Protein AF-A0A3C1T6U2-F1 (afdb_monomer_lite)

Foldseek 3Di:
DDPPPPDPVCVVLVQDPDPDPLSVQLSVLSVVVVVVLVVLQVQLVLWDPVCSCVSSVVLVVLLVVLLVLLQVLLQLLQADDDPPPPDPVDDDPPPPPDDPCVSVVCSVVVNVVVVVCCVVCVVVVVVVLQVVLQVQLVVCPCRVHPPCSVVSSVSSSCSNVSSSNSSNSNNSSCSNPVVVVVVVVVVVVVVVVVVVVVVVVVLVVLLVVLLVVVVVVDPDPLVNVQVVVVPFDQDDDDPQRAPCRFPAAQDDPFWGKDKDWACDDPPDLKIKIKIAIDTPDPPVLVFWQKKWKQADPVPPPPRIDIFGDSVRRSMDIDIDNAWGKIKMWTHGPDSPDHIHIHIDGRLPDPPHDPNRHDDDPPQDPVNVVVVVVVVVD

Secondary structure (DSSP, 8-state):
-------HHHHHHT--SS--TTHHHHHHHHHHHHHHHHHHHHHHHTS-TTTHHHHHHHHHHHHHHHHHHHHHHHHHHHSPPP------S---TT-------HHHHHHHHHHHHHHHHHHHHHHHHHHHHHHHHHHHHHHHGGGG-SS-HHHHHHHHHHHHHHHHHHHHHHHHHHIIIIIHHHHHHHHHHHHHHHHHHHHHHHHHHHHHHHHHHHHHH---HHHHHHHHHTPPP--SS-SSTTTTSS-S-SB-SSEEEEEEEEE-TTT-S-EEEEEEEEESSTT-GGGEEEEEEE--GGGTTTTEEEE--GGGTT-EEEEESS--EEEEEEEESSTTSPPEEEEEEGGG-SSPPTTTS-------HHHHHHHHHHH--

Radius of gyration: 36.11 Å; chains: 1; bounding box: 76×55×99 Å

Sequence (377 aa):
MAAQKKSWWGHIFGLPTERGSDAWGLSLIKIFLVLSFFVLLIIGLSVKWGNILVVLGLSLSIAFAALFTGGIIGFLFGIPRRLQAANSTTASPNDKYTDNTNLEEISDWLTKIIVGVTLVQLPAIEAKLNTLCLNLEKSFGSSFGKDSGGFAYTYSGAIIIFYFLCGFLAVYLWARTYLTETLSDKYKTVLKQALRKQELQNILKDFQKTIQRISSQENNDSFKTEIDKAKPEIATVCEDCQKNRWGGKTEDDLFSINASVTKANALNMKADVVLTLVEKQAGQLATVAKVMYLLHDSYLPEMIRVASDANNGFECKFSAYEAFTLGVIVVFTDVNTPVRKYEVDLNTLANLPEGFNYTRELMTIGEVEKELATLEG

pLDDT: mean 72.5, std 18.74, range [30.92, 97.62]

Structure (mmCIF, N/CA/C/O backbone):
data_AF-A0A3C1T6U2-F1
#
_entry.id   AF-A0A3C1T6U2-F1
#
loop_
_atom_site.group_PDB
_atom_site.id
_atom_site.type_symbol
_atom_site.label_atom_id
_atom_site.label_alt_id
_atom_site.label_comp_id
_atom_site.label_asym_id
_atom_site.label_entity_id
_atom_site.label_seq_id
_atom_site.pdbx_PDB_ins_code
_atom_site.Cartn_x
_atom_site.Cartn_y
_atom_site.Cartn_z
_atom_site.occupancy
_atom_site.B_iso_or_equiv
_atom_site.auth_seq_id
_atom_site.auth_comp_id
_atom_site.auth_asym_id
_atom_site.auth_atom_id
_atom_site.pdbx_PDB_model_num
ATOM 1 N N . MET A 1 1 ? -21.420 -29.579 -9.017 1.00 35.88 1 MET A N 1
ATOM 2 C CA . MET A 1 1 ? -20.087 -29.824 -9.611 1.00 35.88 1 MET A CA 1
ATOM 3 C C . MET A 1 1 ? -19.951 -29.012 -10.890 1.00 35.88 1 MET A C 1
ATOM 5 O O . MET A 1 1 ? -20.346 -29.469 -11.950 1.00 35.88 1 MET A O 1
ATOM 9 N N . ALA A 1 2 ? -19.422 -27.797 -10.787 1.00 30.92 2 ALA A N 1
ATOM 10 C CA . ALA A 1 2 ? -18.895 -27.057 -11.926 1.00 30.92 2 ALA A CA 1
ATOM 11 C C . ALA A 1 2 ? -17.509 -26.583 -11.491 1.00 30.92 2 ALA A C 1
ATOM 13 O O . ALA A 1 2 ? -17.384 -25.645 -10.711 1.00 30.92 2 ALA A O 1
ATOM 14 N N . ALA A 1 3 ? -16.479 -27.332 -11.885 1.00 35.66 3 ALA A N 1
ATOM 15 C CA . ALA A 1 3 ? -15.099 -26.988 -11.592 1.00 35.66 3 ALA A CA 1
ATOM 16 C C . ALA A 1 3 ? -14.773 -25.670 -12.302 1.00 35.66 3 ALA A C 1
ATOM 18 O O . ALA A 1 3 ? -14.738 -25.605 -13.534 1.00 35.66 3 ALA A O 1
ATOM 19 N N . GLN A 1 4 ? -14.573 -24.615 -11.516 1.00 41.41 4 GLN A N 1
ATOM 20 C CA . GLN A 1 4 ? -14.095 -23.330 -11.995 1.00 41.41 4 GLN A CA 1
ATOM 21 C C . GLN A 1 4 ? -12.692 -23.562 -12.568 1.00 41.41 4 GLN A C 1
ATOM 23 O O . GLN A 1 4 ? -11.724 -23.793 -11.845 1.00 41.41 4 GLN A O 1
ATOM 28 N N . LYS A 1 5 ? -12.593 -23.600 -13.896 1.00 43.62 5 LYS A N 1
ATOM 29 C CA . LYS A 1 5 ? -11.342 -23.820 -14.620 1.00 43.62 5 LYS A CA 1
ATOM 30 C C . LYS A 1 5 ? -10.450 -22.591 -14.387 1.00 43.62 5 LYS A C 1
ATOM 32 O O . LYS A 1 5 ? -10.542 -21.625 -15.141 1.00 43.62 5 LYS A O 1
ATOM 37 N N . LYS A 1 6 ? -9.644 -22.599 -13.311 1.00 47.03 6 LYS A N 1
ATOM 38 C CA . LYS A 1 6 ? -8.618 -21.580 -13.005 1.00 47.03 6 LYS A CA 1
ATOM 39 C C . LYS A 1 6 ? -7.737 -21.446 -14.255 1.00 47.03 6 LYS A C 1
ATOM 41 O O . LYS A 1 6 ? -6.997 -22.359 -14.617 1.00 47.03 6 LYS A O 1
ATOM 46 N N . SER A 1 7 ? -7.920 -20.347 -14.987 1.00 45.84 7 SER A N 1
ATOM 47 C CA . SER A 1 7 ? -7.246 -20.085 -16.258 1.00 45.84 7 SER A CA 1
ATOM 48 C C . SER A 1 7 ? -5.750 -19.917 -16.006 1.00 45.84 7 SER A C 1
ATOM 50 O O . SER A 1 7 ? -5.340 -19.002 -15.298 1.00 45.84 7 SER A O 1
ATOM 52 N N . TRP A 1 8 ? -4.935 -20.790 -16.599 1.00 42.38 8 TRP A N 1
ATOM 53 C CA . TRP A 1 8 ? -3.466 -20.778 -16.528 1.00 42.38 8 TRP A CA 1
ATOM 54 C C . TRP A 1 8 ? -2.849 -19.413 -16.898 1.00 42.38 8 TRP A C 1
ATOM 56 O O . TRP A 1 8 ? -1.827 -19.011 -16.347 1.00 42.38 8 TRP A O 1
ATOM 66 N N . TRP A 1 9 ? -3.539 -18.638 -17.742 1.00 43.09 9 TRP A N 1
ATOM 67 C CA . TRP A 1 9 ? -3.171 -17.267 -18.103 1.00 43.09 9 TRP A CA 1
ATOM 68 C C . TRP A 1 9 ? -3.214 -16.283 -16.920 1.00 43.09 9 TRP A C 1
ATOM 70 O O . TRP A 1 9 ? -2.437 -15.331 -16.890 1.00 43.09 9 TRP A O 1
ATOM 80 N N . GLY A 1 10 ? -4.068 -16.522 -15.919 1.00 50.25 10 GLY A N 1
ATOM 81 C CA . GLY A 1 10 ? -4.215 -15.656 -14.744 1.00 50.25 10 GLY A CA 1
ATOM 82 C C . GLY A 1 10 ? -2.984 -15.642 -13.835 1.00 50.25 10 GLY A C 1
ATOM 83 O O . GLY A 1 10 ? -2.621 -14.587 -13.324 1.00 50.25 10 GLY A O 1
ATOM 84 N N . HIS A 1 11 ? -2.286 -16.775 -13.697 1.00 53.44 11 HIS A N 1
ATOM 85 C CA . HIS A 1 11 ? -1.058 -16.864 -12.897 1.00 53.44 11 HIS A CA 1
ATOM 86 C C . HIS A 1 11 ? 0.164 -16.264 -13.604 1.00 53.44 11 HIS A C 1
ATOM 88 O O . HIS A 1 11 ? 1.017 -15.679 -12.944 1.00 53.44 11 HIS A O 1
ATOM 94 N N . ILE A 1 12 ? 0.240 -16.367 -14.935 1.00 47.78 12 ILE A N 1
ATOM 95 C CA . ILE A 1 12 ? 1.370 -15.835 -15.717 1.00 47.78 12 ILE A CA 1
ATOM 96 C C . ILE A 1 12 ? 1.305 -14.306 -15.816 1.00 47.78 12 ILE A C 1
ATOM 98 O O . ILE A 1 12 ? 2.331 -13.638 -15.721 1.00 47.78 12 ILE A O 1
ATOM 102 N N . PHE A 1 13 ? 0.104 -13.740 -15.967 1.00 53.16 13 PHE A N 1
ATOM 103 C CA . PHE A 1 13 ? -0.084 -12.290 -16.093 1.00 53.16 13 PHE A CA 1
ATOM 104 C C . PHE A 1 13 ? -0.481 -11.599 -14.783 1.00 53.16 13 PHE A C 1
ATOM 106 O O . PHE A 1 13 ? -0.545 -10.371 -14.743 1.00 53.16 13 PHE A O 1
ATOM 113 N N . GLY A 1 14 ? -0.708 -12.361 -13.705 1.00 51.50 14 GLY A N 1
ATOM 114 C CA . GLY A 1 14 ? -1.079 -11.832 -12.392 1.00 51.50 14 GLY A CA 1
ATOM 115 C C . GLY A 1 14 ? -2.255 -10.861 -12.473 1.00 51.50 14 GLY A C 1
ATOM 116 O O . GLY A 1 14 ? -2.196 -9.798 -11.852 1.00 51.50 14 GLY A O 1
ATOM 117 N N . LEU A 1 15 ? -3.252 -11.192 -13.305 1.00 48.34 15 LEU A N 1
ATOM 118 C CA . LEU A 1 15 ? -4.459 -10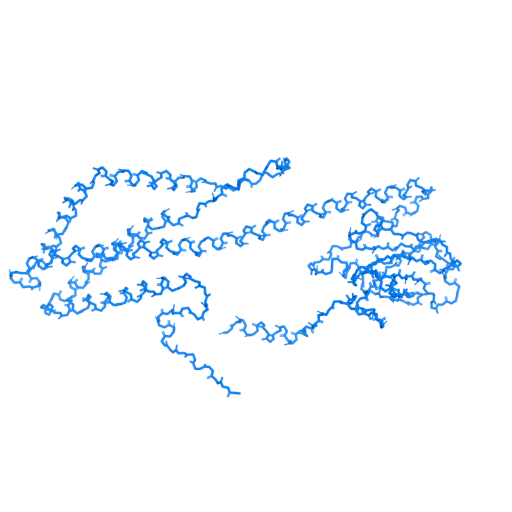.390 -13.457 1.00 48.34 15 LEU A CA 1
ATOM 119 C C . LEU A 1 15 ? -5.330 -10.606 -12.207 1.00 48.34 15 LEU A C 1
ATOM 121 O O . LEU A 1 15 ? -5.694 -11.748 -11.922 1.00 48.34 15 LEU A O 1
ATOM 125 N N . PRO A 1 16 ? -5.641 -9.546 -11.450 1.00 49.00 16 PRO A N 1
ATOM 126 C CA . PRO A 1 16 ? -6.377 -9.630 -10.199 1.00 49.00 16 PRO A CA 1
ATOM 127 C C . PRO A 1 16 ? -7.789 -10.150 -10.464 1.00 49.00 16 PRO A C 1
ATOM 129 O O . PRO A 1 16 ? -8.517 -9.623 -11.306 1.00 49.00 16 PRO A O 1
ATOM 132 N N . THR A 1 17 ? -8.161 -11.215 -9.758 1.00 50.72 17 THR A N 1
ATOM 133 C CA . THR A 1 17 ? -9.481 -11.855 -9.854 1.00 50.72 17 THR A CA 1
ATOM 134 C C . THR A 1 17 ? -10.546 -11.142 -9.026 1.00 50.72 17 THR A C 1
ATOM 136 O O . THR A 1 17 ? -11.733 -11.347 -9.269 1.00 50.72 17 THR A O 1
ATOM 139 N N . GLU A 1 18 ? -10.145 -10.268 -8.100 1.00 51.12 18 GLU A N 1
ATOM 140 C CA . GLU A 1 18 ? -11.055 -9.457 -7.292 1.00 51.12 18 GLU A CA 1
ATOM 141 C C . GLU A 1 18 ? -11.064 -7.994 -7.745 1.00 51.12 18 GLU A C 1
ATOM 143 O O . GLU A 1 18 ? -10.030 -7.400 -8.057 1.00 51.12 18 GLU A O 1
ATOM 148 N N . ARG A 1 19 ? -12.268 -7.412 -7.804 1.00 43.66 19 ARG A N 1
ATOM 149 C CA . ARG A 1 19 ? -12.525 -6.019 -8.200 1.00 43.66 19 ARG A CA 1
ATOM 150 C C . ARG A 1 19 ? -12.093 -5.036 -7.095 1.00 43.66 19 ARG A C 1
ATOM 152 O O . ARG A 1 19 ? -12.931 -4.351 -6.521 1.00 43.66 19 ARG A O 1
ATOM 159 N N . GLY A 1 20 ? -10.792 -4.930 -6.840 1.00 52.16 20 GLY A N 1
ATOM 160 C CA . GLY A 1 20 ? -10.175 -3.726 -6.272 1.00 52.16 20 GLY A CA 1
ATOM 161 C C . GLY A 1 20 ? -9.832 -2.762 -7.412 1.00 52.16 20 GLY A C 1
ATOM 162 O O . GLY A 1 20 ? -9.218 -3.164 -8.402 1.00 52.16 20 GLY A O 1
ATOM 163 N N . SER A 1 21 ? -10.295 -1.513 -7.353 1.00 57.12 21 SER A N 1
ATOM 164 C CA . SER A 1 21 ? -10.269 -0.556 -8.478 1.00 57.12 21 SER A CA 1
ATOM 165 C C . SER A 1 21 ? -8.873 -0.149 -8.981 1.00 57.12 21 SER A C 1
ATOM 167 O O . SER A 1 21 ? -8.754 0.459 -10.040 1.00 57.12 21 SER A O 1
ATOM 169 N N . ASP A 1 22 ? -7.814 -0.481 -8.256 1.00 59.50 22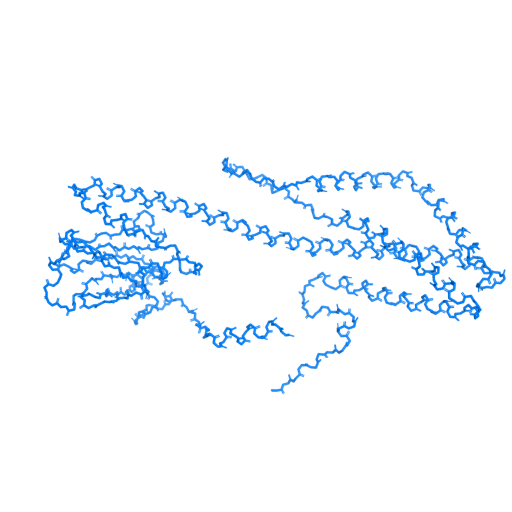 ASP A N 1
ATOM 170 C CA . ASP A 1 22 ? -6.420 -0.106 -8.507 1.00 59.50 22 ASP A CA 1
ATOM 171 C C . ASP A 1 22 ? -5.569 -1.236 -9.118 1.00 59.50 22 ASP A C 1
ATOM 173 O O . ASP A 1 22 ? -4.565 -0.994 -9.799 1.00 59.50 22 ASP A O 1
ATOM 177 N N . ALA A 1 23 ? -6.021 -2.478 -8.966 1.00 64.06 23 ALA A N 1
ATOM 178 C CA . ALA A 1 23 ? -5.310 -3.670 -9.404 1.00 64.06 23 ALA A CA 1
ATOM 179 C C . ALA A 1 23 ? -5.190 -3.760 -10.951 1.00 64.06 23 ALA A C 1
ATOM 181 O O . ALA A 1 23 ? -4.259 -4.360 -11.505 1.00 64.06 23 ALA A O 1
ATOM 182 N N . TRP A 1 24 ? -6.080 -3.070 -11.672 1.00 70.12 24 TRP A N 1
ATOM 183 C CA . TRP A 1 24 ? -6.043 -2.925 -13.131 1.00 70.12 24 TRP A CA 1
ATOM 184 C C . TRP A 1 24 ? -4.873 -2.063 -13.618 1.00 70.12 24 TRP A C 1
ATOM 186 O O . TRP A 1 24 ? -4.272 -2.378 -14.645 1.00 70.12 24 TRP A O 1
ATOM 196 N N . GLY A 1 25 ? -4.499 -1.015 -12.874 1.00 76.12 25 GLY A N 1
ATOM 197 C CA . GLY A 1 25 ? -3.417 -0.104 -13.263 1.00 76.12 25 GLY A CA 1
ATOM 198 C C . GLY A 1 25 ? -2.057 -0.803 -13.297 1.00 76.12 25 GLY A C 1
ATOM 199 O O . GLY A 1 25 ? -1.343 -0.747 -14.297 1.00 76.12 25 GLY A O 1
ATOM 200 N N . LEU A 1 26 ? -1.732 -1.553 -12.242 1.00 80.25 26 LEU A N 1
ATOM 201 C CA . LEU A 1 26 ? -0.500 -2.348 -12.182 1.00 80.25 26 LEU A CA 1
ATOM 202 C C . LEU A 1 26 ? -0.493 -3.489 -13.204 1.00 80.25 26 LEU A C 1
ATOM 204 O O . LEU A 1 26 ? 0.550 -3.799 -13.778 1.00 80.25 26 LEU A O 1
ATOM 208 N N . SER A 1 27 ? -1.654 -4.088 -13.466 1.00 82.25 27 SER A N 1
ATOM 209 C CA . SER A 1 27 ? -1.802 -5.141 -14.476 1.00 82.25 27 SER A CA 1
ATOM 210 C C . SER A 1 27 ? -1.512 -4.641 -15.889 1.00 82.25 27 SER A C 1
ATOM 212 O O . SER A 1 27 ? -0.790 -5.296 -16.638 1.00 82.25 27 SER A O 1
ATOM 214 N N . LEU A 1 28 ? -2.001 -3.449 -16.240 1.00 85.75 28 LEU A N 1
ATOM 215 C CA . LEU A 1 28 ? -1.703 -2.816 -17.525 1.00 85.75 28 LEU A CA 1
ATOM 216 C C . LEU A 1 28 ? -0.203 -2.546 -17.691 1.00 85.75 28 LEU A C 1
ATOM 218 O O . LEU A 1 28 ? 0.358 -2.839 -18.744 1.00 85.75 28 LEU A O 1
ATOM 222 N N . ILE A 1 29 ? 0.474 -2.061 -16.645 1.00 88.38 29 ILE A N 1
ATOM 223 C CA . ILE A 1 29 ? 1.922 -1.805 -16.696 1.00 88.38 29 ILE A CA 1
ATOM 224 C C . ILE A 1 29 ? 2.705 -3.103 -16.911 1.00 88.38 29 ILE A C 1
ATOM 226 O O . ILE A 1 29 ? 3.621 -3.132 -17.732 1.00 88.38 29 ILE A O 1
ATOM 230 N N . LYS A 1 30 ? 2.325 -4.201 -16.243 1.00 89.25 30 LYS A N 1
ATOM 231 C CA . LYS A 1 30 ? 2.936 -5.521 -16.476 1.00 89.25 30 LYS A CA 1
ATOM 232 C C . LYS A 1 30 ? 2.790 -5.956 -17.934 1.00 89.25 30 LYS A C 1
ATOM 234 O O . LYS A 1 30 ? 3.766 -6.403 -18.527 1.00 89.25 30 LYS A O 1
ATOM 239 N N . ILE A 1 31 ? 1.605 -5.783 -18.525 1.00 90.06 31 ILE A N 1
ATOM 240 C CA . ILE A 1 31 ? 1.361 -6.106 -19.939 1.00 90.06 31 ILE A CA 1
ATOM 241 C C . ILE A 1 31 ? 2.285 -5.283 -20.846 1.00 90.06 31 ILE A C 1
ATOM 243 O O . ILE A 1 31 ? 2.928 -5.849 -21.730 1.00 90.06 31 ILE A O 1
ATOM 247 N N . PHE A 1 32 ? 2.413 -3.974 -20.605 1.00 91.38 32 PHE A N 1
ATOM 248 C CA . PHE A 1 32 ? 3.322 -3.118 -21.374 1.00 91.38 32 PHE A CA 1
ATOM 249 C C . PHE A 1 32 ? 4.796 -3.509 -21.211 1.00 91.38 32 PHE A C 1
ATOM 251 O O . PHE A 1 32 ? 5.533 -3.496 -22.196 1.00 91.38 32 PHE A O 1
ATOM 258 N N . LEU A 1 33 ? 5.233 -3.898 -20.009 1.00 92.81 33 LEU A N 1
ATOM 259 C CA . LEU A 1 33 ? 6.598 -4.378 -19.767 1.00 92.81 33 LEU A CA 1
ATOM 260 C C . LEU A 1 33 ? 6.877 -5.696 -20.497 1.00 92.81 33 LEU A C 1
ATOM 262 O O . LEU A 1 33 ? 7.925 -5.833 -21.124 1.00 92.81 33 LEU A O 1
ATOM 266 N N . VAL A 1 34 ? 5.929 -6.638 -20.473 1.00 93.19 34 VAL A N 1
ATOM 267 C CA . VAL A 1 34 ? 6.041 -7.905 -21.211 1.00 93.19 34 VAL A CA 1
ATOM 268 C C . VAL A 1 34 ? 6.106 -7.642 -22.715 1.00 93.19 34 VAL A C 1
ATOM 270 O O . VAL A 1 34 ? 6.998 -8.155 -23.387 1.00 93.19 34 VAL A O 1
ATOM 273 N N . LEU A 1 35 ? 5.215 -6.801 -23.248 1.00 93.38 35 LEU A N 1
ATOM 274 C CA . LEU A 1 35 ? 5.226 -6.427 -24.663 1.00 93.38 35 LEU A CA 1
ATOM 275 C C . LEU A 1 35 ? 6.549 -5.754 -25.057 1.00 93.38 35 LEU A C 1
ATOM 277 O O . LEU A 1 35 ? 7.139 -6.102 -26.077 1.00 93.38 35 LEU A O 1
ATOM 281 N N . SER A 1 36 ? 7.046 -4.833 -24.229 1.00 93.31 36 SER A N 1
ATOM 282 C CA . SER A 1 36 ? 8.328 -4.157 -24.447 1.00 93.31 36 SER A CA 1
ATOM 283 C C . SER A 1 36 ? 9.502 -5.137 -24.439 1.00 93.31 36 SER A C 1
ATOM 285 O O . SER A 1 36 ? 10.378 -5.048 -25.296 1.00 93.31 36 SER A O 1
ATOM 287 N N . PHE A 1 37 ? 9.497 -6.136 -23.553 1.00 93.81 37 PHE A N 1
ATOM 288 C CA . PHE A 1 37 ? 10.505 -7.197 -23.555 1.00 93.81 37 PHE A CA 1
ATOM 289 C C . PHE A 1 37 ? 10.522 -7.980 -24.879 1.00 93.81 37 PHE A C 1
ATOM 291 O O . PHE A 1 37 ? 11.596 -8.227 -25.430 1.00 93.81 37 PHE A O 1
ATOM 298 N N . PHE A 1 38 ? 9.355 -8.302 -25.449 1.00 94.12 38 PHE A N 1
ATOM 299 C CA . PHE A 1 38 ? 9.284 -8.918 -26.780 1.00 94.12 38 PHE A CA 1
ATOM 300 C C . PHE A 1 38 ? 9.816 -7.995 -27.883 1.00 94.12 38 PHE A C 1
ATOM 302 O O . PHE A 1 38 ? 10.522 -8.466 -28.773 1.00 94.12 38 PHE A O 1
ATOM 309 N N . VAL A 1 39 ? 9.546 -6.688 -27.816 1.00 93.06 39 VAL A N 1
ATOM 310 C CA . VAL A 1 39 ? 10.116 -5.709 -28.760 1.00 93.06 39 VAL A CA 1
ATOM 311 C C . VAL A 1 39 ? 11.646 -5.682 -28.669 1.00 93.06 39 VAL A C 1
ATOM 313 O O . VAL A 1 39 ? 12.313 -5.716 -29.703 1.00 93.06 39 VAL A O 1
ATOM 316 N N . LEU A 1 40 ? 12.216 -5.697 -27.458 1.00 93.50 40 LEU A N 1
ATOM 317 C CA . LEU A 1 40 ? 13.668 -5.781 -27.261 1.00 93.50 40 LEU A CA 1
ATOM 318 C C . LEU A 1 40 ? 14.250 -7.072 -27.849 1.00 93.50 40 LEU A C 1
ATOM 320 O O . LEU A 1 40 ? 15.287 -7.021 -28.509 1.00 93.50 40 LEU A O 1
ATOM 324 N N . LEU A 1 41 ? 13.575 -8.213 -27.662 1.00 93.12 41 LEU A N 1
ATOM 325 C CA . LEU A 1 41 ? 13.984 -9.484 -28.267 1.00 93.12 41 LEU A CA 1
ATOM 326 C C . LEU A 1 41 ? 13.971 -9.423 -29.795 1.00 93.12 41 LEU A C 1
ATOM 328 O O . LEU A 1 41 ? 14.941 -9.843 -30.421 1.00 93.12 41 LEU A O 1
ATOM 332 N N . ILE A 1 42 ? 12.919 -8.867 -30.400 1.00 92.56 42 ILE A N 1
ATOM 333 C CA . ILE A 1 42 ? 12.821 -8.719 -31.860 1.00 92.56 42 ILE A CA 1
ATOM 334 C C . ILE A 1 42 ? 13.964 -7.843 -32.386 1.00 92.56 42 ILE A C 1
ATOM 336 O O . ILE A 1 42 ? 14.636 -8.221 -33.346 1.00 92.56 42 ILE A O 1
ATOM 340 N N . ILE A 1 43 ? 14.230 -6.704 -31.741 1.00 89.69 43 ILE A N 1
ATOM 341 C CA . ILE A 1 43 ? 15.313 -5.792 -32.138 1.00 89.69 43 ILE A CA 1
ATOM 342 C C . ILE A 1 43 ? 16.680 -6.465 -31.971 1.00 89.69 43 ILE A C 1
ATOM 344 O O . ILE A 1 43 ? 17.508 -6.398 -32.877 1.00 89.69 43 ILE A O 1
ATOM 348 N N . GLY A 1 44 ? 16.909 -7.163 -30.858 1.00 88.69 44 GLY A N 1
ATOM 349 C CA . GLY A 1 44 ? 18.157 -7.881 -30.614 1.00 88.69 44 GLY A CA 1
ATOM 350 C C . GLY A 1 44 ? 18.405 -9.025 -31.597 1.00 88.69 44 GLY A C 1
ATOM 351 O O . GLY A 1 44 ? 19.528 -9.186 -32.059 1.00 88.69 44 GLY A O 1
ATOM 352 N N . LEU A 1 45 ? 17.369 -9.784 -31.969 1.00 89.81 45 LEU A N 1
ATOM 353 C CA . LEU A 1 45 ? 17.461 -10.866 -32.960 1.00 89.81 45 LEU A CA 1
ATOM 354 C C . LEU A 1 45 ? 17.603 -10.356 -34.403 1.00 89.81 45 LEU A C 1
ATOM 356 O O . LEU A 1 45 ? 18.062 -11.098 -35.267 1.00 89.81 45 LEU A O 1
ATOM 360 N N . SER A 1 46 ? 17.239 -9.098 -34.667 1.00 87.25 46 SER A N 1
ATOM 361 C CA . SER A 1 46 ? 17.383 -8.460 -35.986 1.00 87.25 46 SER A CA 1
ATOM 362 C C . SER A 1 46 ? 18.820 -8.002 -36.284 1.00 87.25 46 SER A C 1
ATOM 364 O O . SER A 1 46 ? 19.131 -7.595 -37.403 1.00 87.25 46 SER A O 1
ATOM 366 N N . VAL A 1 47 ? 19.704 -8.049 -35.284 1.00 88.06 47 VAL A N 1
ATOM 367 C CA . VAL A 1 47 ? 21.115 -7.652 -35.371 1.00 88.06 47 VAL A CA 1
ATOM 368 C C . VAL A 1 47 ? 21.981 -8.814 -35.877 1.00 88.06 47 VAL A C 1
ATOM 370 O O . VAL A 1 47 ? 21.612 -9.983 -35.785 1.00 88.06 47 VAL A O 1
ATOM 373 N N . LYS A 1 48 ? 23.172 -8.513 -36.416 1.00 85.56 48 LYS A N 1
ATOM 374 C CA . LYS A 1 48 ? 24.152 -9.532 -36.840 1.00 85.56 48 LYS A CA 1
ATOM 375 C C . LYS A 1 48 ? 24.394 -10.563 -35.731 1.00 85.56 48 LYS A C 1
ATOM 377 O O . LYS A 1 48 ? 24.639 -10.183 -34.590 1.00 85.56 48 LYS A O 1
ATOM 382 N N . TRP A 1 49 ? 24.448 -11.845 -36.102 1.00 81.19 49 TRP A N 1
ATOM 383 C CA . TRP A 1 49 ? 24.566 -12.992 -35.188 1.00 81.19 49 TRP A CA 1
ATOM 384 C C . TRP A 1 49 ? 25.622 -12.844 -34.080 1.00 81.19 49 TRP A C 1
ATOM 386 O O . TRP A 1 49 ? 25.357 -13.205 -32.938 1.00 81.19 49 TRP A O 1
ATOM 396 N N . GLY A 1 50 ? 26.788 -12.258 -34.376 1.00 83.31 50 GLY A N 1
ATOM 397 C CA . GLY A 1 50 ? 27.851 -12.041 -33.383 1.00 83.31 50 GLY A CA 1
ATOM 398 C C . GLY A 1 50 ? 27.552 -10.972 -32.320 1.00 83.31 50 GLY A C 1
ATOM 399 O O . GLY A 1 50 ? 28.174 -10.981 -31.263 1.00 83.31 50 GLY A O 1
ATOM 400 N N . ASN A 1 51 ? 26.590 -10.077 -32.564 1.00 87.06 51 ASN A N 1
ATOM 401 C CA . ASN A 1 51 ? 26.309 -8.915 -31.712 1.00 87.06 51 ASN A CA 1
ATOM 402 C C . ASN A 1 51 ? 24.973 -9.019 -30.956 1.00 87.06 51 ASN A C 1
ATOM 404 O O . ASN A 1 51 ? 24.695 -8.160 -30.121 1.00 87.06 51 ASN A O 1
ATOM 408 N N . ILE A 1 52 ? 24.162 -10.058 -31.203 1.00 90.06 52 ILE A N 1
ATOM 409 C CA . ILE A 1 52 ? 22.827 -10.242 -30.597 1.00 90.06 52 ILE A CA 1
ATOM 410 C C . ILE A 1 52 ? 22.891 -10.137 -29.066 1.00 90.06 52 ILE A C 1
ATOM 412 O O . ILE A 1 52 ? 22.165 -9.351 -28.460 1.00 90.06 52 ILE A O 1
ATOM 416 N N . LEU A 1 53 ? 23.800 -10.890 -28.436 1.00 89.81 53 LEU A N 1
ATOM 417 C CA . LEU A 1 53 ? 23.939 -10.921 -26.975 1.00 89.81 53 LEU A CA 1
ATOM 418 C C . LEU A 1 53 ? 24.405 -9.580 -26.398 1.00 89.81 53 LEU A C 1
ATOM 420 O O . LEU A 1 53 ? 23.949 -9.186 -25.328 1.00 89.81 53 LEU A O 1
ATOM 424 N N . VAL A 1 54 ? 25.279 -8.866 -27.111 1.00 89.69 54 VAL A N 1
ATOM 425 C CA . VAL A 1 54 ? 25.780 -7.553 -26.683 1.00 89.69 54 VAL A CA 1
ATOM 426 C C . VAL A 1 54 ? 24.659 -6.519 -26.730 1.00 89.69 54 VAL A C 1
ATOM 428 O O . VAL A 1 54 ? 24.460 -5.790 -25.761 1.00 89.69 54 VAL A O 1
ATOM 431 N N . VAL A 1 55 ? 23.886 -6.485 -27.822 1.00 91.69 55 VAL A N 1
ATOM 432 C CA . VAL A 1 55 ? 22.765 -5.548 -27.972 1.00 91.69 55 VAL A CA 1
ATOM 433 C C . VAL A 1 55 ? 21.668 -5.839 -26.954 1.00 91.69 55 VAL A C 1
ATOM 435 O O . VAL A 1 55 ? 21.200 -4.906 -26.301 1.00 91.69 55 VAL A O 1
ATOM 438 N N . LEU A 1 56 ? 21.285 -7.105 -26.769 1.00 93.00 56 LEU A N 1
ATOM 439 C CA . LEU A 1 56 ? 20.284 -7.489 -25.770 1.00 93.00 56 LEU A CA 1
ATOM 440 C C . LEU A 1 56 ? 20.751 -7.182 -24.348 1.00 93.00 56 LEU A C 1
ATOM 442 O O . LEU A 1 56 ? 20.001 -6.574 -23.588 1.00 93.00 56 LEU A O 1
ATOM 446 N N . GLY A 1 57 ? 21.988 -7.550 -24.003 1.00 93.69 57 GLY A N 1
ATOM 447 C CA . GLY A 1 57 ? 22.562 -7.291 -22.685 1.00 93.69 57 GLY A CA 1
ATOM 448 C C . GLY A 1 57 ? 22.602 -5.799 -22.366 1.00 93.69 57 GLY A C 1
ATOM 449 O O . GLY A 1 57 ? 22.082 -5.379 -21.335 1.00 93.69 57 GLY A O 1
ATOM 450 N N . LEU A 1 58 ? 23.126 -4.986 -23.288 1.00 93.38 58 LEU A N 1
ATOM 451 C CA . LEU A 1 58 ? 23.200 -3.536 -23.115 1.00 93.38 58 LEU A CA 1
ATOM 452 C C . LEU A 1 58 ? 21.803 -2.906 -23.008 1.00 93.38 58 LEU A C 1
ATOM 454 O O . LEU A 1 58 ? 21.561 -2.097 -22.113 1.00 93.38 58 LEU A O 1
ATOM 458 N N . SER A 1 59 ? 20.865 -3.315 -23.866 1.00 94.88 59 SER A N 1
ATOM 459 C CA . SER A 1 59 ? 19.484 -2.813 -23.842 1.00 94.88 59 SER A CA 1
ATOM 460 C C . SER A 1 59 ? 18.779 -3.145 -22.529 1.00 94.88 59 SER A C 1
ATOM 462 O O . SER A 1 59 ? 18.107 -2.288 -21.961 1.00 94.88 59 SER A O 1
ATOM 464 N N . LEU A 1 60 ? 18.968 -4.364 -22.014 1.00 95.62 60 LEU A N 1
ATOM 465 C CA . LEU A 1 60 ? 18.373 -4.798 -20.755 1.00 95.62 60 LEU A CA 1
ATOM 466 C C . LEU A 1 60 ? 18.995 -4.077 -19.552 1.00 95.62 60 LEU A C 1
ATOM 468 O O . LEU A 1 60 ? 18.272 -3.693 -18.636 1.00 95.62 60 LEU A O 1
ATOM 472 N N . SER A 1 61 ? 20.310 -3.829 -19.563 1.00 96.06 61 SER A N 1
ATOM 473 C CA . SER A 1 61 ? 20.975 -3.029 -18.528 1.00 96.06 61 SER A CA 1
ATOM 474 C C . SER A 1 61 ? 20.460 -1.588 -18.496 1.00 96.06 61 SER A C 1
ATOM 476 O O . SER A 1 61 ? 20.171 -1.072 -17.417 1.00 96.06 61 SER A O 1
ATOM 478 N N . ILE A 1 62 ? 20.293 -0.952 -19.663 1.00 96.44 62 ILE A N 1
ATOM 479 C CA . ILE A 1 62 ? 19.734 0.407 -19.766 1.00 96.44 62 ILE A CA 1
ATOM 480 C C . ILE A 1 62 ? 18.282 0.422 -19.282 1.00 96.44 62 ILE A C 1
ATOM 482 O O . ILE A 1 62 ? 17.914 1.273 -18.473 1.00 96.44 62 ILE A O 1
ATOM 486 N N . ALA A 1 63 ? 17.472 -0.539 -19.734 1.00 97.00 63 ALA A N 1
ATOM 487 C CA . ALA A 1 63 ? 16.081 -0.688 -19.321 1.00 97.00 63 ALA A CA 1
ATOM 488 C C . ALA A 1 63 ? 15.957 -0.845 -17.798 1.00 97.00 63 ALA A C 1
ATOM 490 O O . ALA A 1 63 ? 15.171 -0.142 -17.166 1.00 97.00 63 ALA A O 1
ATOM 491 N N . PHE A 1 64 ? 16.772 -1.711 -17.191 1.00 96.75 64 PHE A N 1
ATOM 492 C CA . PHE A 1 64 ? 16.767 -1.931 -15.747 1.00 96.75 64 PHE A CA 1
ATOM 493 C C . PHE A 1 64 ? 17.207 -0.687 -14.968 1.00 96.75 64 PHE A C 1
ATOM 495 O O . PHE A 1 64 ? 16.547 -0.310 -14.003 1.00 96.75 64 PHE A O 1
ATOM 502 N N . ALA A 1 65 ? 18.273 -0.007 -15.402 1.00 97.31 65 ALA A N 1
ATOM 503 C CA . ALA A 1 65 ? 18.739 1.218 -14.757 1.00 97.31 65 ALA A CA 1
ATOM 504 C C . ALA A 1 65 ? 17.684 2.337 -14.816 1.00 97.31 65 ALA A C 1
ATOM 506 O O . ALA A 1 65 ? 17.426 3.004 -13.808 1.00 97.31 65 ALA A O 1
ATOM 507 N N . ALA A 1 66 ? 17.038 2.516 -15.972 1.00 97.62 66 ALA A N 1
ATOM 508 C CA . ALA A 1 66 ? 15.968 3.493 -16.152 1.00 97.62 66 ALA A CA 1
ATOM 509 C C . ALA A 1 66 ? 14.742 3.150 -15.293 1.00 97.62 66 ALA A C 1
ATOM 511 O O . ALA A 1 66 ? 14.231 4.021 -14.591 1.00 97.62 66 ALA A O 1
ATOM 512 N N . LEU A 1 67 ? 14.324 1.880 -15.279 1.00 97.19 67 LEU A N 1
ATOM 513 C CA . LEU A 1 67 ? 13.207 1.396 -14.468 1.00 97.19 67 LEU A CA 1
ATOM 514 C C . LEU A 1 67 ? 13.470 1.559 -12.971 1.00 97.19 67 LEU A C 1
ATOM 516 O O . LEU A 1 67 ? 12.597 2.026 -12.245 1.00 97.19 67 LEU A O 1
ATOM 520 N N . PHE A 1 68 ? 14.675 1.235 -12.509 1.00 97.19 68 PHE A N 1
ATOM 521 C CA . PHE A 1 68 ? 15.063 1.396 -11.110 1.00 97.19 68 PHE A CA 1
ATOM 522 C C . PHE A 1 68 ? 15.095 2.871 -10.691 1.00 97.19 68 PHE A C 1
ATOM 524 O O . PHE A 1 68 ? 14.525 3.239 -9.664 1.00 97.19 68 PHE A O 1
ATOM 531 N N . THR A 1 69 ? 15.690 3.735 -11.519 1.00 96.50 69 THR A N 1
ATOM 532 C CA . THR A 1 69 ? 15.749 5.183 -11.258 1.00 96.50 69 THR A CA 1
ATOM 533 C C . THR A 1 69 ? 14.349 5.795 -11.240 1.00 96.50 69 THR A C 1
ATOM 535 O O . THR A 1 69 ? 14.008 6.536 -10.319 1.00 96.50 69 THR A O 1
ATOM 538 N N . GLY A 1 70 ? 13.512 5.437 -12.218 1.00 96.44 70 GLY A N 1
ATOM 539 C CA . GLY A 1 70 ? 12.107 5.828 -12.255 1.00 96.44 70 GLY A CA 1
ATOM 540 C C . GLY A 1 70 ? 11.361 5.348 -11.016 1.00 96.44 70 GLY A C 1
ATOM 541 O O . GLY A 1 70 ? 10.654 6.134 -10.399 1.00 96.44 70 GLY A O 1
ATOM 542 N N . GLY A 1 71 ? 11.580 4.100 -10.595 1.00 95.25 71 GLY A N 1
ATOM 543 C CA . GLY A 1 71 ? 10.965 3.506 -9.410 1.00 95.25 71 GLY A CA 1
ATOM 544 C C . GLY A 1 71 ? 11.310 4.217 -8.103 1.00 95.25 71 GLY A C 1
ATOM 545 O O . GLY A 1 71 ? 10.415 4.456 -7.298 1.00 95.25 71 GLY A O 1
ATOM 546 N N . ILE A 1 72 ? 12.567 4.628 -7.903 1.00 94.44 72 ILE A N 1
ATOM 547 C CA . ILE A 1 72 ? 12.967 5.425 -6.729 1.00 94.44 72 ILE A CA 1
ATOM 548 C C . ILE A 1 72 ? 12.202 6.750 -6.693 1.00 94.44 72 ILE A C 1
ATOM 550 O O . ILE A 1 72 ? 11.672 7.140 -5.653 1.00 94.44 72 ILE A O 1
ATOM 554 N N . ILE A 1 73 ? 12.115 7.440 -7.831 1.00 93.50 73 ILE A N 1
ATOM 555 C CA . ILE A 1 73 ? 11.381 8.705 -7.914 1.00 93.50 73 ILE A CA 1
ATOM 556 C C . ILE A 1 73 ? 9.880 8.450 -7.718 1.00 93.50 73 ILE A C 1
ATOM 558 O O . ILE A 1 73 ? 9.239 9.140 -6.933 1.00 93.50 73 ILE A O 1
ATOM 562 N N . GLY A 1 74 ? 9.322 7.421 -8.353 1.00 92.44 74 GLY A N 1
ATOM 563 C CA . GLY A 1 74 ? 7.924 7.021 -8.197 1.00 92.44 74 GLY A CA 1
ATOM 564 C C . GLY A 1 74 ? 7.566 6.718 -6.747 1.00 92.44 74 GLY A C 1
ATOM 565 O O . GLY A 1 74 ? 6.528 7.168 -6.269 1.00 92.44 74 GLY A O 1
ATOM 566 N N . PHE A 1 75 ? 8.459 6.045 -6.019 1.00 91.06 75 PHE A N 1
ATOM 567 C CA . PHE A 1 75 ? 8.319 5.808 -4.587 1.00 91.06 75 PHE A CA 1
ATOM 568 C C . PHE A 1 75 ? 8.218 7.118 -3.803 1.00 91.06 75 PHE A C 1
ATOM 570 O O . PHE A 1 75 ? 7.257 7.293 -3.063 1.00 91.06 75 PHE A O 1
ATOM 577 N N . LEU A 1 76 ? 9.151 8.059 -4.005 1.00 88.94 76 LEU A N 1
ATOM 578 C CA . LEU A 1 76 ? 9.141 9.360 -3.318 1.00 88.94 76 LEU A CA 1
ATOM 579 C C . LEU A 1 76 ? 7.813 10.105 -3.516 1.00 88.94 76 LEU A C 1
ATOM 581 O O . LEU A 1 76 ? 7.220 10.591 -2.554 1.00 88.94 76 LEU A O 1
ATOM 585 N N . PHE A 1 77 ? 7.314 10.145 -4.755 1.00 88.00 77 PHE A N 1
ATOM 586 C CA . PHE A 1 77 ? 6.033 10.780 -5.085 1.00 88.00 77 PHE A CA 1
ATOM 587 C C . PHE A 1 77 ? 4.812 9.981 -4.608 1.00 88.00 77 PHE A C 1
ATOM 589 O O . PHE A 1 77 ? 3.739 10.556 -4.419 1.00 88.00 77 PHE A O 1
ATOM 596 N N . GLY A 1 78 ? 4.959 8.669 -4.436 1.00 84.38 78 GLY A N 1
ATOM 597 C CA . GLY A 1 78 ? 3.901 7.757 -4.015 1.00 84.38 78 GLY A CA 1
ATOM 598 C C . GLY A 1 78 ? 3.724 7.654 -2.500 1.00 84.38 78 GLY A C 1
ATOM 599 O O . GLY A 1 78 ? 2.706 7.111 -2.073 1.00 84.38 78 GLY A O 1
ATOM 600 N N . ILE A 1 79 ? 4.661 8.179 -1.692 1.00 83.25 79 ILE A N 1
ATOM 601 C CA . ILE A 1 79 ? 4.553 8.166 -0.225 1.00 83.25 79 ILE A CA 1
ATOM 602 C C . ILE A 1 79 ? 3.227 8.829 0.190 1.00 83.25 79 ILE A C 1
ATOM 604 O O . ILE A 1 79 ? 2.983 9.995 -0.152 1.00 83.25 79 ILE A O 1
ATOM 608 N N . PRO A 1 80 ? 2.349 8.106 0.912 1.00 69.31 80 PRO A N 1
ATOM 609 C CA . PRO A 1 80 ? 1.088 8.663 1.362 1.00 69.31 80 PRO A CA 1
ATOM 610 C C . PRO A 1 80 ? 1.351 9.805 2.336 1.00 69.31 80 PRO A C 1
ATOM 612 O O . PRO A 1 80 ? 2.038 9.638 3.340 1.00 69.31 80 PRO A O 1
ATOM 615 N N . ARG A 1 81 ? 0.770 10.964 2.029 1.00 68.69 81 ARG A N 1
ATOM 616 C CA . ARG A 1 81 ? 0.747 12.108 2.934 1.00 68.69 81 ARG A CA 1
ATOM 617 C C . ARG A 1 81 ? -0.457 11.966 3.837 1.00 68.69 81 ARG A C 1
ATOM 619 O O . ARG A 1 81 ? -1.570 11.772 3.332 1.00 68.69 81 ARG A O 1
ATOM 626 N N . ARG A 1 82 ? -0.272 12.056 5.148 1.00 61.22 82 ARG A N 1
ATOM 627 C CA . ARG A 1 82 ? -1.419 12.137 6.040 1.00 61.22 82 ARG A CA 1
ATOM 628 C C . ARG A 1 82 ? -2.085 13.481 5.799 1.00 61.22 82 ARG A C 1
ATOM 630 O O . ARG A 1 82 ? -1.480 14.534 5.971 1.00 61.22 82 ARG A O 1
ATOM 637 N N . LEU A 1 83 ? -3.364 13.455 5.428 1.00 46.88 83 LEU A N 1
ATOM 638 C CA . LEU A 1 83 ? -4.218 14.605 5.687 1.00 46.88 83 LEU A CA 1
ATOM 639 C C . LEU A 1 83 ? -4.211 14.757 7.205 1.00 46.88 83 LEU A C 1
ATOM 641 O O . LEU A 1 83 ? -4.836 13.954 7.895 1.00 46.88 83 LEU A O 1
ATOM 645 N N . GLN A 1 84 ? -3.433 15.713 7.722 1.00 42.69 84 GLN A N 1
ATOM 646 C CA . GLN A 1 84 ? -3.557 16.151 9.106 1.00 42.69 84 GLN A CA 1
ATOM 647 C C . GLN A 1 84 ? -5.046 16.358 9.334 1.00 42.69 84 GLN A C 1
ATOM 649 O O . GLN A 1 84 ? -5.666 17.174 8.647 1.00 42.69 84 GLN A O 1
ATOM 654 N N . ALA A 1 85 ? -5.626 15.511 10.186 1.00 39.12 85 ALA A N 1
ATOM 655 C CA . ALA A 1 85 ? -7.041 15.537 10.473 1.00 39.12 85 ALA A CA 1
ATOM 656 C C . ALA A 1 85 ? -7.392 16.980 10.822 1.00 39.12 85 ALA A C 1
ATOM 658 O O . ALA A 1 85 ? -6.858 17.551 11.774 1.00 39.12 85 ALA A O 1
ATOM 659 N N . ALA A 1 86 ? -8.211 17.580 9.963 1.00 35.12 86 ALA A N 1
ATOM 660 C CA . ALA A 1 86 ? -8.663 18.940 10.108 1.00 35.12 86 ALA A CA 1
ATOM 661 C C . ALA A 1 86 ? -9.177 19.138 11.539 1.00 35.12 86 ALA A C 1
ATOM 663 O O . ALA A 1 86 ? -10.050 18.398 11.987 1.00 35.12 86 ALA A O 1
ATOM 664 N N . ASN A 1 87 ? -8.601 20.116 12.240 1.00 36.97 87 ASN A N 1
ATOM 665 C CA . ASN A 1 87 ? -9.209 20.853 13.345 1.00 36.97 87 ASN A CA 1
ATOM 666 C C . ASN A 1 87 ? -10.200 20.047 14.202 1.00 36.97 87 ASN A C 1
ATOM 668 O O . ASN A 1 87 ? -11.398 20.315 14.195 1.00 36.97 87 ASN A O 1
ATOM 672 N N . SER A 1 88 ? -9.706 19.074 14.965 1.00 34.25 88 SER A N 1
ATOM 673 C CA . SER A 1 88 ? -10.475 18.509 16.076 1.00 34.25 88 SER A CA 1
ATOM 674 C C . SER A 1 88 ? -10.093 19.263 17.346 1.00 34.25 88 SER A C 1
ATOM 676 O O . SER A 1 88 ? -9.129 18.930 18.028 1.00 34.25 88 SER A O 1
ATOM 678 N N . THR A 1 89 ? -10.844 20.318 17.651 1.00 39.22 89 THR A N 1
ATOM 679 C CA . THR A 1 89 ? -10.745 21.181 18.844 1.00 39.22 89 THR A CA 1
ATOM 680 C C . THR A 1 89 ? -11.119 20.479 20.163 1.00 39.22 89 THR A C 1
ATOM 682 O O . THR A 1 89 ? -11.504 21.126 21.132 1.00 39.22 89 THR A O 1
ATOM 685 N N . THR A 1 90 ? -10.967 19.158 20.248 1.00 39.78 90 THR A N 1
ATOM 686 C CA . THR A 1 90 ? -11.266 18.345 21.438 1.00 39.78 90 THR A CA 1
ATOM 687 C C . THR A 1 90 ? -10.269 17.192 21.597 1.00 39.78 90 THR A C 1
ATOM 689 O O . THR A 1 90 ? -10.644 16.045 21.823 1.00 39.78 90 THR A O 1
ATOM 692 N N . ALA A 1 91 ? -8.969 17.480 21.494 1.00 34.78 91 ALA A N 1
ATOM 693 C CA . ALA A 1 91 ? -7.937 16.524 21.888 1.00 34.78 91 ALA A CA 1
ATOM 694 C C . ALA A 1 91 ? -7.814 16.487 23.424 1.00 34.78 91 ALA A C 1
ATOM 696 O O . ALA A 1 91 ? -7.422 17.466 24.062 1.00 34.78 91 ALA A O 1
ATOM 697 N N . SER A 1 92 ? -8.176 15.347 24.015 1.00 34.34 92 SER A N 1
ATOM 698 C CA . SER A 1 92 ? -7.942 15.038 25.428 1.00 34.34 92 SER A CA 1
ATOM 699 C C . SER A 1 92 ? -6.426 15.008 25.719 1.00 34.34 92 SER A C 1
ATOM 701 O O . SER A 1 92 ? -5.667 14.564 24.856 1.00 34.34 92 SER A O 1
ATOM 703 N N . PRO A 1 93 ? -5.931 15.430 26.901 1.00 39.28 93 PRO A N 1
ATOM 704 C CA . PRO A 1 93 ? -4.512 15.761 27.117 1.00 39.28 93 PRO A CA 1
ATOM 705 C C . PRO A 1 93 ? -3.517 14.584 27.126 1.00 39.28 93 PRO A C 1
ATOM 707 O O . PRO A 1 93 ? -2.377 14.771 27.551 1.00 39.28 93 PRO A O 1
ATOM 710 N N . ASN A 1 94 ? -3.917 13.373 26.723 1.00 38.66 94 ASN A N 1
ATOM 711 C CA . ASN A 1 94 ? -3.124 12.157 26.932 1.00 38.66 94 ASN A CA 1
ATOM 712 C C . ASN A 1 94 ? -2.747 11.375 25.659 1.00 38.66 94 ASN A C 1
ATOM 714 O O . ASN A 1 94 ? -2.107 10.331 25.770 1.00 38.66 94 ASN A O 1
ATOM 718 N N . ASP A 1 95 ? -3.054 11.889 24.464 1.00 43.25 95 ASP A N 1
ATOM 719 C CA . ASP A 1 95 ? -2.539 11.342 23.199 1.00 43.25 95 ASP A CA 1
ATOM 720 C C . ASP A 1 95 ? -1.097 11.818 22.952 1.00 43.25 95 ASP A C 1
ATOM 722 O O . ASP A 1 95 ? -0.822 12.729 22.174 1.00 43.25 95 ASP A O 1
ATOM 726 N N . LYS A 1 96 ? -0.138 11.203 23.652 1.00 39.75 96 LYS A N 1
ATOM 727 C CA . LYS A 1 96 ? 1.307 11.377 23.410 1.00 39.75 96 LYS A CA 1
ATOM 728 C C . LYS A 1 96 ? 1.901 10.200 22.636 1.00 39.75 96 LYS A C 1
ATOM 730 O O . LYS A 1 96 ? 2.941 9.666 23.007 1.00 39.75 96 LYS A O 1
ATOM 735 N N . TYR A 1 97 ? 1.247 9.800 21.553 1.00 36.59 97 TYR A N 1
ATOM 736 C CA . TYR A 1 97 ? 1.894 9.006 20.511 1.00 36.59 97 TYR A CA 1
ATOM 737 C C . TYR A 1 97 ? 1.656 9.683 19.164 1.00 36.59 97 TYR A C 1
ATOM 739 O O . TYR A 1 97 ? 0.762 9.338 18.401 1.00 36.59 97 TYR A O 1
ATOM 747 N N . THR A 1 98 ? 2.449 10.721 18.907 1.00 47.50 98 THR A N 1
ATOM 748 C CA . THR A 1 98 ? 2.577 11.315 17.580 1.00 47.50 98 THR A CA 1
ATOM 749 C C . THR A 1 98 ? 3.428 10.375 16.736 1.00 47.50 98 THR A C 1
ATOM 751 O O . THR A 1 98 ? 4.582 10.111 17.084 1.00 47.50 98 THR A O 1
ATOM 754 N N . ASP A 1 99 ? 2.864 9.843 15.654 1.00 51.53 99 ASP A N 1
ATOM 755 C CA . ASP A 1 99 ? 3.634 9.080 14.674 1.00 51.53 99 ASP A CA 1
ATOM 756 C C . ASP A 1 99 ? 4.800 9.914 14.129 1.00 51.53 99 ASP A C 1
ATOM 758 O O . ASP A 1 99 ? 4.717 11.136 14.006 1.00 51.53 99 ASP A O 1
ATOM 762 N N . ASN A 1 100 ? 5.893 9.241 13.783 1.00 55.28 100 ASN A N 1
ATOM 763 C CA . ASN A 1 100 ? 7.066 9.880 13.209 1.00 55.28 100 ASN A CA 1
ATOM 764 C C . ASN A 1 100 ? 6.781 10.323 11.757 1.00 55.28 100 ASN A C 1
ATOM 766 O O . ASN A 1 100 ? 6.824 9.503 10.840 1.00 55.28 100 ASN A O 1
ATOM 770 N N . THR A 1 101 ? 6.507 11.616 11.552 1.00 69.94 101 THR A N 1
ATOM 771 C CA . THR A 1 101 ? 6.281 12.250 10.236 1.00 69.94 101 THR A CA 1
ATOM 772 C C . THR A 1 101 ? 7.572 12.603 9.502 1.00 69.94 101 THR A C 1
ATOM 774 O O . THR A 1 101 ? 7.510 13.079 8.371 1.00 69.94 101 THR A O 1
ATOM 777 N N . ASN A 1 102 ? 8.752 12.333 10.079 1.00 71.56 102 ASN A N 1
ATOM 778 C CA . ASN A 1 102 ? 10.025 12.790 9.514 1.00 71.56 102 ASN A CA 1
ATOM 779 C C . ASN A 1 102 ? 10.226 12.324 8.064 1.00 71.56 102 ASN A C 1
ATOM 781 O O . ASN A 1 102 ? 10.714 13.085 7.237 1.00 71.56 102 ASN A O 1
ATOM 785 N N . LEU A 1 103 ? 9.833 11.091 7.722 1.00 68.94 103 LEU A N 1
ATOM 786 C CA . LEU A 1 103 ? 9.966 10.588 6.347 1.00 68.94 103 LEU A CA 1
ATOM 787 C C . LEU A 1 103 ? 8.975 11.239 5.374 1.00 68.94 103 LEU A C 1
ATOM 789 O O . LEU A 1 103 ? 9.309 11.436 4.208 1.00 68.94 103 LEU A O 1
ATOM 793 N N . GLU A 1 104 ? 7.779 11.590 5.844 1.00 75.38 104 GLU A N 1
ATOM 794 C CA . GLU A 1 104 ? 6.782 12.308 5.050 1.00 75.38 104 GLU A CA 1
ATOM 795 C C . GLU A 1 104 ? 7.248 13.743 4.771 1.00 75.38 104 GLU A C 1
ATOM 797 O O . GLU A 1 104 ? 7.234 14.181 3.623 1.00 75.38 104 GLU A O 1
ATOM 802 N N . GLU A 1 105 ? 7.730 14.443 5.800 1.00 79.31 105 GLU A N 1
ATOM 803 C CA . GLU A 1 105 ? 8.237 15.816 5.701 1.00 79.31 105 GLU A CA 1
ATOM 804 C C . GLU A 1 105 ? 9.477 15.901 4.809 1.00 79.31 105 GLU A C 1
ATOM 806 O O . GLU A 1 105 ? 9.527 16.720 3.887 1.00 79.31 105 GLU A O 1
ATOM 811 N N . ILE A 1 106 ? 10.445 15.000 5.015 1.00 82.06 106 ILE A N 1
ATOM 812 C CA . ILE A 1 106 ? 11.632 14.910 4.160 1.00 82.06 106 ILE A CA 1
ATOM 813 C C . ILE A 1 106 ? 11.218 14.618 2.713 1.00 82.06 106 ILE A C 1
ATOM 815 O O . ILE A 1 106 ? 11.767 15.232 1.798 1.00 82.06 106 ILE A O 1
ATOM 819 N N . SER A 1 107 ? 10.240 13.734 2.483 1.00 82.81 107 SER A N 1
ATOM 820 C CA . SER A 1 107 ? 9.747 13.438 1.134 1.00 82.81 107 SER A CA 1
ATOM 821 C C . SER A 1 107 ? 9.028 14.631 0.488 1.00 82.81 107 SER A C 1
ATOM 823 O O . SER A 1 107 ? 9.228 14.905 -0.696 1.00 82.81 107 SER A O 1
AT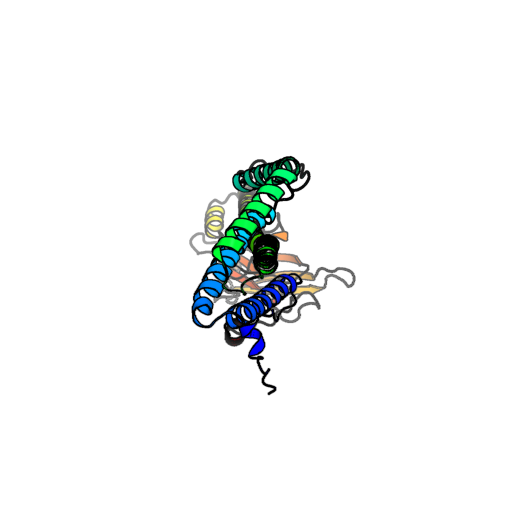OM 825 N N . ASP A 1 108 ? 8.233 15.401 1.233 1.00 83.88 108 ASP A N 1
ATOM 826 C CA . ASP A 1 108 ? 7.574 16.602 0.703 1.00 83.88 108 ASP A CA 1
ATOM 827 C C . ASP A 1 108 ? 8.590 17.687 0.313 1.00 83.88 108 ASP A C 1
ATOM 829 O O . ASP A 1 108 ? 8.508 18.251 -0.782 1.00 83.88 108 ASP A O 1
ATOM 833 N N . TRP A 1 109 ? 9.597 17.943 1.152 1.00 88.88 109 TRP A N 1
ATOM 834 C CA . TRP A 1 109 ? 10.668 18.883 0.810 1.00 88.88 109 TRP A CA 1
ATOM 835 C C . TRP A 1 109 ? 11.502 18.387 -0.368 1.00 88.88 109 TRP A C 1
ATOM 837 O O . TRP A 1 109 ? 11.769 19.149 -1.299 1.00 88.88 109 TRP A O 1
ATOM 847 N N . LEU A 1 110 ? 11.869 17.104 -0.367 1.00 84.75 110 LEU A N 1
ATOM 848 C CA . LEU A 1 110 ? 12.662 16.503 -1.431 1.00 84.75 110 LEU A CA 1
ATOM 849 C C . LEU A 1 110 ? 11.914 16.523 -2.767 1.00 84.75 110 LEU A C 1
ATOM 851 O O . LEU A 1 110 ? 12.490 16.926 -3.773 1.00 84.75 110 LEU A O 1
ATOM 855 N N . THR A 1 111 ? 10.630 16.158 -2.796 1.00 89.19 111 THR A N 1
ATOM 856 C CA . THR A 1 111 ? 9.827 16.190 -4.031 1.00 89.19 111 THR A CA 1
ATOM 857 C C . THR A 1 111 ? 9.658 17.614 -4.562 1.00 89.19 111 THR A C 1
ATOM 859 O O . THR A 1 111 ? 9.817 17.825 -5.764 1.00 89.19 111 THR A O 1
ATOM 862 N N . LYS A 1 112 ? 9.447 18.620 -3.701 1.00 91.25 112 LYS A N 1
ATOM 863 C CA . LYS A 1 112 ? 9.421 20.038 -4.111 1.00 91.25 112 LYS A CA 1
ATOM 864 C C . LYS A 1 112 ? 10.756 20.506 -4.693 1.00 91.25 112 LYS A C 1
ATOM 866 O O . LYS A 1 112 ? 10.757 21.168 -5.730 1.00 91.25 112 LYS A O 1
ATOM 871 N N . ILE A 1 113 ? 11.879 20.141 -4.067 1.00 90.56 113 ILE A N 1
ATOM 872 C CA . ILE A 1 113 ? 13.222 20.453 -4.578 1.00 90.56 113 ILE A CA 1
ATOM 873 C C . ILE A 1 113 ? 13.443 19.773 -5.930 1.00 90.56 113 ILE A C 1
ATOM 875 O O . ILE A 1 113 ? 13.884 20.434 -6.866 1.00 90.56 113 ILE A O 1
ATOM 879 N N . ILE A 1 114 ? 13.099 18.489 -6.065 1.00 89.88 114 ILE A N 1
ATOM 880 C CA . ILE A 1 114 ? 13.230 17.748 -7.325 1.00 89.88 114 ILE A CA 1
ATOM 881 C C . ILE A 1 114 ? 12.426 18.437 -8.429 1.00 89.88 114 ILE A C 1
ATOM 883 O O . ILE A 1 114 ? 12.984 18.704 -9.490 1.00 89.88 114 ILE A O 1
ATOM 887 N N . VAL A 1 115 ? 11.154 18.779 -8.193 1.00 91.81 115 VAL A N 1
ATOM 888 C CA . VAL A 1 115 ? 10.320 19.469 -9.194 1.00 91.81 115 VAL A CA 1
ATOM 889 C C . VAL A 1 115 ? 10.896 20.847 -9.534 1.00 91.81 115 VAL A C 1
ATOM 891 O O . VAL A 1 115 ? 11.043 21.171 -10.711 1.00 91.81 115 VAL A O 1
ATOM 894 N N . GLY A 1 116 ? 11.281 21.637 -8.529 1.00 92.00 116 GLY A N 1
ATOM 895 C CA . GLY A 1 116 ? 11.839 22.976 -8.729 1.00 92.00 116 GLY A CA 1
ATOM 896 C C . GLY A 1 116 ? 13.155 22.970 -9.512 1.00 92.00 116 GLY A C 1
ATOM 897 O O . GLY A 1 116 ? 13.303 23.712 -10.483 1.00 92.00 116 GLY A O 1
ATOM 898 N N . VAL A 1 117 ? 14.093 22.093 -9.145 1.00 92.31 117 VAL A N 1
ATOM 899 C CA . VAL A 1 117 ? 15.371 21.931 -9.854 1.00 92.31 117 VAL A CA 1
ATOM 900 C C . VAL A 1 117 ? 15.144 21.388 -11.262 1.00 92.31 117 VAL A C 1
ATOM 902 O O . VAL A 1 117 ? 15.766 21.886 -12.195 1.00 92.31 117 VAL A O 1
ATOM 905 N N . THR A 1 118 ? 14.235 20.426 -11.442 1.00 90.81 118 THR A N 1
ATOM 906 C CA . THR A 1 118 ? 13.925 19.856 -12.764 1.00 90.81 118 THR A CA 1
ATOM 907 C C . THR A 1 118 ? 13.371 20.915 -13.715 1.00 90.81 118 THR A C 1
ATOM 909 O O . THR A 1 118 ? 13.780 20.952 -14.870 1.00 90.81 118 THR A O 1
ATOM 912 N N . LEU A 1 119 ? 12.500 21.815 -13.243 1.00 92.50 119 LEU A N 1
ATOM 913 C CA . LEU A 1 119 ? 11.946 22.897 -14.066 1.00 92.50 119 LEU A CA 1
ATOM 914 C C . LEU A 1 119 ? 13.020 23.889 -14.526 1.00 92.50 119 LEU A C 1
ATOM 916 O O . LEU A 1 119 ? 13.046 24.271 -15.693 1.00 92.50 119 LEU A O 1
ATOM 920 N N . VAL A 1 120 ? 13.923 24.288 -13.628 1.00 96.38 120 VAL A N 1
ATOM 921 C CA . VAL A 1 120 ? 14.991 25.250 -13.952 1.00 96.38 120 VAL A CA 1
ATOM 922 C C . VAL A 1 120 ? 16.096 24.605 -14.793 1.00 96.38 120 VAL A C 1
ATOM 924 O O . VAL A 1 120 ? 16.645 25.242 -15.689 1.00 96.38 120 VAL A O 1
ATOM 927 N N . GLN A 1 121 ? 16.426 23.339 -14.529 1.00 95.75 121 GLN A N 1
ATOM 928 C CA . GLN A 1 121 ? 17.490 22.614 -15.227 1.00 95.75 121 GLN A CA 1
ATOM 929 C C . GLN A 1 121 ? 17.008 21.813 -16.439 1.00 95.75 121 GLN A C 1
ATOM 931 O O . GLN A 1 121 ? 17.805 21.074 -17.015 1.00 95.75 121 GLN A O 1
ATOM 936 N N . LEU A 1 122 ? 15.754 21.962 -16.876 1.00 93.69 122 LEU A N 1
ATOM 937 C CA . LEU A 1 122 ? 15.210 21.184 -17.991 1.00 93.69 122 LEU A CA 1
ATOM 938 C C . LEU A 1 122 ? 16.089 21.231 -19.263 1.00 93.69 122 LEU A C 1
ATOM 940 O O . LEU A 1 122 ? 16.373 20.159 -19.800 1.00 93.69 122 LEU A O 1
ATOM 944 N N . PRO A 1 123 ? 16.635 22.390 -19.695 1.00 95.25 123 PRO A N 1
ATOM 945 C CA . PRO A 1 123 ? 17.534 22.434 -20.853 1.00 95.25 123 PRO A CA 1
ATOM 946 C C . PRO A 1 123 ? 18.851 21.675 -20.628 1.00 95.25 123 PRO A C 1
ATOM 948 O O . PRO A 1 123 ? 19.393 21.052 -21.540 1.00 95.25 123 PRO A O 1
ATOM 951 N N . ALA A 1 124 ? 19.380 21.697 -19.400 1.00 95.00 124 ALA A N 1
ATOM 952 C CA . ALA A 1 124 ? 20.585 20.948 -19.053 1.00 95.00 124 ALA A CA 1
ATOM 953 C C . ALA A 1 124 ? 20.312 19.437 -19.039 1.00 95.00 124 ALA A C 1
ATOM 955 O O . ALA A 1 124 ? 21.143 18.661 -19.511 1.00 95.00 124 ALA A O 1
ATOM 956 N N . ILE A 1 125 ? 19.141 19.021 -18.546 1.00 92.69 125 ILE A N 1
ATOM 957 C CA . ILE A 1 125 ? 18.686 17.627 -18.567 1.00 92.69 125 ILE A CA 1
ATOM 958 C C . ILE A 1 125 ? 18.543 17.145 -20.013 1.00 92.69 125 ILE A C 1
ATOM 960 O O . ILE A 1 125 ? 19.070 16.084 -20.339 1.00 92.69 125 ILE A O 1
ATOM 964 N N . GLU A 1 126 ? 17.919 17.934 -20.892 1.00 94.00 126 GLU A N 1
ATOM 965 C CA . GLU A 1 126 ? 17.807 17.628 -22.323 1.00 94.00 126 GLU A CA 1
ATOM 966 C C . GLU A 1 126 ? 19.191 17.455 -22.969 1.00 94.00 126 GLU A C 1
ATOM 968 O O . GLU A 1 126 ? 19.458 16.439 -23.612 1.00 94.00 126 GLU A O 1
ATOM 973 N N . ALA A 1 127 ? 20.118 18.389 -22.732 1.00 95.00 127 ALA A N 1
ATOM 974 C CA . ALA A 1 127 ? 21.474 18.312 -23.275 1.00 95.00 127 ALA A CA 1
ATOM 975 C C . ALA A 1 127 ? 22.246 17.078 -22.770 1.00 95.00 127 ALA A C 1
ATOM 977 O O . ALA A 1 127 ? 22.963 16.420 -23.537 1.00 95.00 127 ALA A O 1
ATOM 978 N N . LYS A 1 128 ? 22.104 16.728 -21.485 1.00 94.94 128 LYS A N 1
ATOM 979 C CA . LYS A 1 128 ? 22.722 15.527 -20.902 1.00 94.94 128 LYS A CA 1
ATOM 980 C C . LYS A 1 128 ? 22.082 14.244 -21.425 1.00 94.94 128 LYS A C 1
ATOM 982 O O . LYS A 1 128 ? 22.817 13.304 -21.718 1.00 94.94 128 LYS A O 1
ATOM 987 N N . LEU A 1 129 ? 20.762 14.217 -21.601 1.00 94.88 129 LEU A N 1
ATOM 988 C CA . LEU A 1 129 ? 20.049 13.087 -22.194 1.00 94.88 129 LEU A CA 1
ATOM 989 C C . LEU A 1 129 ? 20.468 12.881 -23.653 1.00 94.88 129 LEU A C 1
ATOM 991 O O . LEU A 1 129 ? 20.759 11.755 -24.047 1.00 94.88 129 LEU A O 1
ATOM 995 N N . ASN A 1 130 ? 20.595 13.963 -24.425 1.00 95.62 130 ASN A N 1
ATOM 996 C CA . ASN A 1 130 ? 21.096 13.919 -25.797 1.00 95.62 130 ASN A CA 1
ATOM 997 C C . ASN A 1 130 ? 22.534 13.372 -25.847 1.00 95.62 130 ASN A C 1
ATOM 999 O O . ASN A 1 130 ? 22.831 12.451 -26.602 1.00 95.62 130 ASN A O 1
ATOM 1003 N N . THR A 1 131 ? 23.414 13.867 -24.970 1.00 96.00 131 THR A N 1
ATOM 1004 C CA . THR A 1 131 ? 24.797 13.369 -24.853 1.00 96.00 131 THR A CA 1
ATOM 1005 C C . THR A 1 131 ? 24.833 11.882 -24.501 1.00 96.00 131 THR A C 1
ATOM 1007 O O . THR A 1 131 ? 25.642 11.129 -25.040 1.00 96.00 131 THR A O 1
ATOM 1010 N N . LEU A 1 132 ? 23.949 11.441 -23.607 1.00 94.69 132 LEU A N 1
ATOM 1011 C CA . LEU A 1 132 ? 23.838 10.043 -23.216 1.00 94.69 132 LEU A CA 1
ATOM 1012 C C . LEU A 1 132 ? 23.342 9.171 -24.381 1.00 94.69 132 LEU A C 1
ATOM 1014 O O . LEU A 1 132 ? 23.931 8.122 -24.622 1.00 94.69 132 LEU A O 1
ATOM 1018 N N . CYS A 1 133 ? 22.352 9.623 -25.156 1.00 95.31 133 CYS A N 1
ATOM 1019 C CA . CYS A 1 133 ? 21.887 8.915 -26.354 1.00 95.31 133 CYS A CA 1
ATOM 1020 C C . CYS A 1 133 ? 22.983 8.821 -27.428 1.00 95.31 133 CYS A C 1
ATOM 1022 O O . CYS A 1 133 ? 23.182 7.749 -27.989 1.00 95.31 133 CYS A O 1
ATOM 1024 N N . LEU A 1 134 ? 23.754 9.891 -27.651 1.00 94.62 134 LEU A N 1
ATOM 1025 C CA . LEU A 1 134 ? 24.906 9.888 -28.567 1.00 94.62 134 LEU A CA 1
ATOM 1026 C C . LEU A 1 134 ? 26.031 8.953 -28.096 1.00 94.62 134 LEU A C 1
ATOM 1028 O O . LEU A 1 134 ? 26.721 8.333 -28.904 1.00 94.62 134 LEU A O 1
ATOM 1032 N N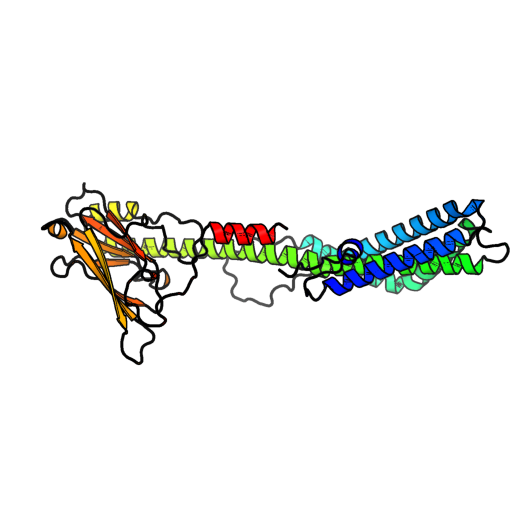 . ASN A 1 135 ? 26.251 8.845 -26.785 1.00 94.25 135 ASN A N 1
ATOM 1033 C CA . ASN A 1 135 ? 27.230 7.908 -26.237 1.00 94.25 135 ASN A CA 1
ATOM 1034 C C . ASN A 1 135 ? 26.761 6.459 -26.390 1.00 94.25 135 ASN A C 1
ATOM 1036 O O . ASN A 1 135 ? 27.557 5.606 -26.775 1.00 94.25 135 ASN A O 1
ATOM 1040 N N . LEU A 1 136 ? 25.477 6.190 -26.146 1.00 92.81 136 LEU A N 1
ATOM 1041 C CA . LEU A 1 136 ? 24.893 4.867 -26.345 1.00 92.81 136 LEU A CA 1
ATOM 1042 C C . LEU A 1 136 ? 24.879 4.464 -27.820 1.00 92.81 136 LEU A C 1
ATOM 1044 O O . LEU A 1 136 ? 25.236 3.332 -28.127 1.00 92.81 136 LEU A O 1
ATOM 1048 N N . GLU A 1 137 ? 24.575 5.384 -28.737 1.00 92.38 137 GLU A N 1
ATOM 1049 C CA . GLU A 1 137 ? 24.724 5.178 -30.183 1.00 92.38 137 GLU A CA 1
ATOM 1050 C C . GLU A 1 137 ? 26.135 4.673 -30.523 1.00 92.38 137 GLU A C 1
ATOM 1052 O O . GLU A 1 137 ? 26.289 3.649 -31.193 1.00 92.38 137 GLU A O 1
ATOM 1057 N N . LYS A 1 138 ? 27.175 5.327 -29.988 1.00 90.12 138 LYS A N 1
ATOM 1058 C CA . LYS A 1 138 ? 28.569 4.888 -30.163 1.00 90.12 138 LYS A CA 1
ATOM 1059 C C . LYS A 1 138 ? 28.833 3.518 -29.537 1.00 90.12 138 LYS A C 1
ATOM 1061 O O . LYS A 1 138 ? 29.562 2.727 -30.130 1.00 90.12 138 LYS A O 1
ATOM 1066 N N . SER A 1 139 ? 28.252 3.223 -28.371 1.00 89.31 139 SER A N 1
ATOM 1067 C CA . SER A 1 139 ? 28.379 1.919 -27.702 1.00 89.31 139 SER A CA 1
ATOM 1068 C C . SER A 1 139 ? 27.717 0.783 -28.482 1.00 89.31 139 SER A C 1
ATOM 1070 O O . SER A 1 139 ? 28.260 -0.318 -28.530 1.00 89.31 139 SER A O 1
ATOM 1072 N N . PHE A 1 140 ? 26.578 1.039 -29.128 1.00 87.75 140 PHE A N 1
ATOM 1073 C CA . PHE A 1 140 ? 25.951 0.083 -30.041 1.00 87.75 140 PHE A CA 1
ATOM 1074 C C . PHE A 1 140 ? 26.748 -0.072 -31.344 1.00 87.75 140 PHE A C 1
ATOM 1076 O O . PHE A 1 140 ? 26.725 -1.143 -31.963 1.00 87.75 140 PHE A O 1
ATOM 1083 N N . GLY A 1 141 ? 27.491 0.962 -31.745 1.00 83.50 141 GLY A N 1
ATOM 1084 C CA . GLY A 1 141 ? 28.377 0.946 -32.903 1.00 83.50 141 GLY A CA 1
ATOM 1085 C C . GLY A 1 141 ? 27.636 0.567 -34.186 1.00 83.50 141 GLY A C 1
ATOM 1086 O O . GLY A 1 141 ? 26.483 0.933 -34.399 1.00 83.50 141 GLY A O 1
ATOM 1087 N N . SER A 1 142 ? 28.277 -0.232 -35.040 1.00 80.50 142 SER A N 1
ATOM 1088 C CA . SER A 1 142 ? 27.669 -0.717 -36.293 1.00 80.50 142 SER A CA 1
ATOM 1089 C C . SER A 1 142 ? 26.809 -1.979 -36.126 1.00 80.50 142 SER A C 1
ATOM 1091 O O . SER A 1 142 ? 26.537 -2.681 -37.105 1.00 80.50 142 SER A O 1
ATOM 1093 N N . SER A 1 143 ? 26.377 -2.296 -34.896 1.00 83.94 143 SER A N 1
ATOM 1094 C CA . SER A 1 143 ? 25.570 -3.496 -34.623 1.00 83.94 143 SER A CA 1
ATOM 1095 C C . SER A 1 143 ? 24.255 -3.489 -35.401 1.00 83.94 143 SER A C 1
ATOM 1097 O O . SER A 1 143 ? 23.837 -4.528 -35.901 1.00 83.94 143 SER A O 1
ATOM 1099 N N . PHE A 1 144 ? 23.657 -2.316 -35.601 1.00 82.25 144 PHE A N 1
ATOM 1100 C CA . PHE A 1 144 ? 22.414 -2.159 -36.361 1.00 82.25 144 PHE A CA 1
ATOM 1101 C C . PHE A 1 144 ? 22.617 -1.962 -37.879 1.00 82.25 144 PHE A C 1
ATOM 1103 O O . PHE A 1 144 ? 21.637 -1.850 -38.609 1.00 82.25 144 PHE A O 1
ATOM 1110 N N . GLY A 1 145 ? 23.865 -1.930 -38.372 1.00 79.69 145 GLY A N 1
ATOM 1111 C CA . GLY A 1 145 ? 24.192 -1.555 -39.756 1.00 79.69 145 GLY A CA 1
ATOM 1112 C C . GLY A 1 145 ? 25.270 -0.467 -39.857 1.00 79.69 145 GLY A C 1
ATOM 1113 O O . GLY A 1 145 ? 25.721 0.076 -38.851 1.00 79.69 145 GLY A O 1
ATOM 1114 N N . LYS A 1 146 ? 25.740 -0.172 -41.081 1.00 68.25 146 LYS A N 1
ATOM 1115 C CA . LYS A 1 146 ? 26.782 0.851 -41.331 1.00 68.25 146 LYS A CA 1
ATOM 1116 C C . LYS A 1 146 ? 26.247 2.295 -41.281 1.00 68.25 146 LYS A C 1
ATOM 1118 O O . LYS A 1 146 ? 27.018 3.173 -40.923 1.00 68.25 146 LYS A O 1
ATOM 1123 N N . ASP A 1 147 ? 24.947 2.500 -41.521 1.00 72.06 147 ASP A N 1
ATOM 1124 C CA . ASP A 1 147 ? 24.296 3.826 -41.601 1.00 72.06 147 ASP A CA 1
ATOM 1125 C C . ASP A 1 147 ? 23.145 4.002 -40.588 1.00 72.06 147 ASP A C 1
ATOM 1127 O O . ASP A 1 147 ? 22.258 4.837 -40.736 1.00 72.06 147 ASP A O 1
ATOM 1131 N N . SER A 1 148 ? 23.134 3.190 -39.534 1.00 76.19 148 SER A N 1
ATOM 1132 C CA . SER A 1 148 ? 22.037 3.095 -38.560 1.00 76.19 148 SER A CA 1
ATOM 1133 C C . SER A 1 148 ? 22.269 3.905 -37.276 1.00 76.19 148 SER A C 1
ATOM 1135 O O . SER A 1 148 ? 21.651 3.614 -36.253 1.00 76.19 148 SER A O 1
ATOM 1137 N N . GLY A 1 149 ? 23.145 4.917 -37.308 1.00 78.19 149 GLY A N 1
ATOM 1138 C CA . GLY A 1 149 ? 23.429 5.775 -36.146 1.00 78.19 149 GLY A CA 1
ATOM 1139 C C . GLY A 1 149 ? 22.167 6.445 -35.593 1.00 78.19 149 GLY A C 1
ATOM 1140 O O . GLY A 1 149 ? 21.844 6.310 -34.413 1.00 78.19 149 GLY A O 1
ATOM 1141 N N . GLY A 1 150 ? 21.346 7.010 -36.487 1.00 85.50 150 GLY A N 1
ATOM 1142 C CA . GLY A 1 150 ? 20.054 7.599 -36.120 1.00 85.50 150 GLY A CA 1
ATOM 1143 C C . GLY A 1 150 ? 19.088 6.608 -35.460 1.00 85.50 150 GLY A C 1
ATOM 1144 O O . GLY A 1 150 ? 18.388 6.972 -34.520 1.00 85.50 150 GLY A O 1
ATOM 1145 N N . PHE A 1 151 ? 19.092 5.335 -35.877 1.00 88.62 151 PHE A N 1
ATOM 1146 C CA . PHE A 1 151 ? 18.268 4.306 -35.237 1.00 88.62 151 PHE A CA 1
ATOM 1147 C C . PHE A 1 151 ? 18.731 4.031 -33.803 1.00 88.62 151 PHE A C 1
ATOM 1149 O O . PHE A 1 151 ? 17.908 4.037 -32.892 1.00 88.62 151 PHE A O 1
ATOM 1156 N N . ALA A 1 152 ? 20.034 3.823 -33.586 1.00 89.88 152 ALA A N 1
ATOM 1157 C CA . ALA A 1 152 ? 20.578 3.531 -32.258 1.00 89.88 152 ALA A CA 1
ATOM 1158 C C . ALA A 1 152 ? 20.381 4.704 -31.282 1.00 89.88 152 ALA A C 1
ATOM 1160 O O . ALA A 1 152 ? 20.077 4.482 -30.107 1.00 89.88 152 ALA A O 1
ATOM 1161 N N . TYR A 1 153 ? 20.483 5.940 -31.780 1.00 92.19 153 TYR A N 1
ATOM 1162 C CA . TYR A 1 153 ? 20.153 7.150 -31.033 1.00 92.19 153 TYR A CA 1
ATOM 1163 C C . TYR A 1 153 ? 18.689 7.151 -30.566 1.00 92.19 153 TYR A C 1
ATOM 1165 O O . TYR A 1 153 ? 18.413 7.220 -29.365 1.00 92.19 153 TYR A O 1
ATOM 1173 N N . THR A 1 154 ? 17.742 7.011 -31.502 1.00 92.81 154 THR A N 1
ATOM 1174 C CA . THR A 1 154 ? 16.303 7.028 -31.197 1.00 92.81 154 THR A CA 1
ATOM 1175 C C . THR A 1 154 ? 15.901 5.857 -30.303 1.00 92.81 154 THR A C 1
ATOM 1177 O O . THR A 1 154 ? 15.138 6.033 -29.355 1.00 92.81 154 THR A O 1
ATOM 1180 N N . TYR A 1 155 ? 16.454 4.673 -30.563 1.00 92.81 155 TYR A N 1
ATOM 1181 C CA . TYR A 1 155 ? 16.249 3.470 -29.763 1.00 92.81 155 TYR A CA 1
ATOM 1182 C C . TYR A 1 155 ? 16.684 3.665 -28.306 1.00 92.81 155 TYR A C 1
ATOM 1184 O O . TYR A 1 155 ? 15.932 3.340 -27.386 1.00 92.81 155 TYR A O 1
ATOM 1192 N N . SER A 1 156 ? 17.860 4.261 -28.090 1.00 94.19 156 SER A N 1
ATOM 1193 C CA . SER A 1 156 ? 18.387 4.538 -26.750 1.00 94.19 156 SER A CA 1
ATOM 1194 C C . SER A 1 156 ? 17.469 5.478 -25.968 1.00 94.19 156 SER A C 1
ATOM 1196 O O . SER A 1 156 ? 17.088 5.168 -24.838 1.00 94.19 156 SER A O 1
ATOM 1198 N N . GLY A 1 157 ? 17.055 6.590 -26.584 1.00 94.81 157 GLY A N 1
ATOM 1199 C CA . GLY A 1 157 ? 16.130 7.539 -25.961 1.00 94.81 157 GLY A CA 1
ATOM 1200 C C . GLY A 1 157 ? 14.776 6.906 -25.630 1.00 94.81 157 GLY A C 1
ATOM 1201 O O . GLY A 1 157 ? 14.266 7.080 -24.522 1.00 94.81 157 GLY A O 1
ATOM 1202 N N . ALA A 1 158 ? 14.227 6.112 -26.554 1.00 95.50 158 ALA A N 1
ATOM 1203 C CA . ALA A 1 158 ? 12.947 5.435 -26.369 1.00 95.50 158 ALA A CA 1
ATOM 1204 C C . ALA A 1 158 ? 12.968 4.458 -25.183 1.00 95.50 158 ALA A C 1
ATOM 1206 O O . ALA A 1 158 ? 12.058 4.496 -24.356 1.00 95.50 158 ALA A O 1
ATOM 1207 N N . ILE A 1 159 ? 14.012 3.628 -25.056 1.00 95.69 159 ILE A N 1
ATOM 1208 C CA . ILE A 1 159 ? 14.154 2.696 -23.924 1.00 95.69 159 ILE A CA 1
ATOM 1209 C C . ILE A 1 159 ? 14.224 3.455 -22.605 1.00 95.69 159 ILE A C 1
ATOM 1211 O O . ILE A 1 159 ? 13.501 3.113 -21.670 1.00 95.69 159 ILE A O 1
ATOM 1215 N N . ILE A 1 160 ? 15.076 4.477 -22.521 1.00 97.31 160 ILE A N 1
ATOM 1216 C CA . ILE A 1 160 ? 15.281 5.223 -21.276 1.00 97.31 160 ILE A CA 1
ATOM 1217 C C . ILE A 1 160 ? 13.967 5.842 -20.815 1.00 97.31 160 ILE A C 1
ATOM 1219 O O . ILE A 1 160 ? 13.560 5.625 -19.677 1.00 97.31 160 ILE A O 1
ATOM 1223 N N . ILE A 1 161 ? 13.281 6.564 -21.703 1.00 96.50 161 ILE A N 1
ATOM 1224 C CA . ILE A 1 161 ? 12.030 7.251 -21.370 1.00 96.50 161 ILE A CA 1
ATOM 1225 C C . ILE A 1 161 ? 10.947 6.235 -20.999 1.00 96.50 161 ILE A C 1
ATOM 1227 O O . ILE A 1 161 ? 10.293 6.382 -19.967 1.00 96.50 161 ILE A O 1
ATOM 1231 N N . PHE A 1 162 ? 10.775 5.181 -21.799 1.00 96.81 162 PHE A N 1
ATOM 1232 C CA . PHE A 1 162 ? 9.736 4.181 -21.569 1.00 96.81 162 PHE A CA 1
ATOM 1233 C C . PHE A 1 162 ? 9.916 3.454 -20.231 1.00 96.81 162 PHE A C 1
ATOM 1235 O O . PHE A 1 162 ? 8.980 3.391 -19.431 1.00 96.81 162 PHE A O 1
ATOM 1242 N N . TYR A 1 163 ? 11.112 2.923 -19.964 1.00 97.31 163 TYR A N 1
ATOM 1243 C CA . TYR A 1 163 ? 11.367 2.160 -18.743 1.00 97.31 163 TYR A CA 1
ATOM 1244 C C . TYR A 1 163 ? 11.403 3.058 -17.506 1.00 97.31 163 TYR A C 1
ATOM 1246 O O . TYR A 1 163 ? 10.902 2.645 -16.462 1.00 97.31 163 TYR A O 1
ATOM 1254 N N . PHE A 1 164 ? 11.890 4.298 -17.625 1.00 97.44 164 PHE A N 1
ATOM 1255 C CA . PHE A 1 164 ? 11.787 5.297 -16.561 1.00 97.44 164 PHE A CA 1
ATOM 1256 C C . PHE A 1 164 ? 10.329 5.572 -16.177 1.00 97.44 164 PHE A C 1
ATOM 1258 O O . PHE A 1 164 ? 9.986 5.499 -14.998 1.00 97.44 164 PHE A O 1
ATOM 1265 N N . LEU A 1 165 ? 9.454 5.821 -17.157 1.00 96.56 165 LEU A N 1
ATOM 1266 C CA . LEU A 1 165 ? 8.031 6.069 -16.909 1.00 96.56 165 LEU A CA 1
ATOM 1267 C C . LEU A 1 165 ? 7.320 4.840 -16.335 1.00 96.56 165 LEU A C 1
ATOM 1269 O O . LEU A 1 165 ? 6.531 4.978 -15.403 1.00 96.56 165 LEU A O 1
ATOM 1273 N N . CYS A 1 166 ? 7.618 3.640 -16.843 1.00 95.50 166 CYS A N 1
ATOM 1274 C CA . CYS A 1 166 ? 7.047 2.404 -16.307 1.00 95.50 166 CYS A CA 1
ATOM 1275 C C . CYS A 1 166 ? 7.487 2.159 -14.861 1.00 95.50 166 CYS A C 1
ATOM 1277 O O . CYS A 1 166 ? 6.651 1.822 -14.028 1.00 95.50 166 CYS A O 1
ATOM 1279 N N . GLY A 1 167 ? 8.772 2.356 -14.550 1.00 95.62 167 GLY A N 1
ATOM 1280 C CA . GLY A 1 167 ? 9.297 2.239 -13.191 1.00 95.62 167 GLY A CA 1
ATOM 1281 C C . GLY A 1 167 ? 8.668 3.253 -12.244 1.00 95.62 167 GLY A C 1
ATOM 1282 O O . GLY A 1 167 ? 8.172 2.875 -11.183 1.00 95.62 167 GLY A O 1
ATOM 1283 N N . PHE A 1 168 ? 8.611 4.519 -12.668 1.00 95.75 168 PHE A N 1
ATOM 1284 C CA . PHE A 1 168 ? 7.944 5.584 -11.926 1.00 95.75 168 PHE A CA 1
ATOM 1285 C C . PHE A 1 168 ? 6.494 5.221 -11.628 1.00 95.75 168 PHE A C 1
ATOM 1287 O O . PHE A 1 168 ? 6.104 5.195 -10.466 1.00 95.75 168 PHE A O 1
ATOM 1294 N N . LEU A 1 169 ? 5.708 4.886 -12.652 1.00 93.69 169 LEU A N 1
ATOM 1295 C CA . LEU A 1 169 ? 4.280 4.637 -12.495 1.00 93.69 169 LEU A CA 1
ATOM 1296 C C . LEU A 1 169 ? 4.001 3.359 -11.695 1.00 93.69 169 LEU A C 1
ATOM 1298 O O . LEU A 1 169 ? 3.111 3.361 -10.851 1.00 93.69 169 LEU A O 1
ATOM 1302 N N . ALA A 1 170 ? 4.767 2.287 -11.918 1.00 91.19 170 ALA A N 1
ATOM 1303 C CA . ALA A 1 170 ? 4.595 1.031 -11.193 1.00 91.19 170 ALA A CA 1
ATOM 1304 C C . ALA A 1 170 ? 4.803 1.227 -9.689 1.00 91.19 170 ALA A C 1
ATOM 1306 O O . ALA A 1 170 ? 3.947 0.846 -8.894 1.00 91.19 170 ALA A O 1
ATOM 1307 N N . VAL A 1 171 ? 5.919 1.850 -9.299 1.00 92.06 171 VAL A N 1
ATOM 1308 C CA . VAL A 1 171 ? 6.240 2.043 -7.881 1.00 92.06 171 VAL A CA 1
ATOM 1309 C C . VAL A 1 171 ? 5.393 3.155 -7.264 1.00 92.06 171 VAL A C 1
ATOM 1311 O O . VAL A 1 171 ? 4.989 3.025 -6.113 1.00 92.06 171 VAL A O 1
ATOM 1314 N N . TYR A 1 172 ? 5.049 4.198 -8.024 1.00 90.06 172 TYR A N 1
ATOM 1315 C CA . TYR A 1 172 ? 4.107 5.232 -7.591 1.00 90.06 172 TYR A CA 1
ATOM 1316 C C . TYR A 1 172 ? 2.740 4.641 -7.253 1.00 90.06 172 TYR A C 1
ATOM 1318 O O . TYR A 1 172 ? 2.236 4.870 -6.158 1.00 90.06 172 TYR A O 1
ATOM 1326 N N . LEU A 1 173 ? 2.146 3.863 -8.166 1.00 88.94 173 LEU A N 1
ATOM 1327 C CA . LEU A 1 173 ? 0.843 3.241 -7.934 1.00 88.94 173 LEU A CA 1
ATOM 1328 C C . LEU A 1 173 ? 0.920 2.237 -6.789 1.00 88.94 173 LEU A C 1
ATOM 1330 O O . LEU A 1 173 ? 0.061 2.263 -5.915 1.00 88.94 173 LEU A O 1
ATOM 1334 N N . TRP A 1 174 ? 1.976 1.421 -6.745 1.00 86.00 174 TRP A N 1
ATOM 1335 C CA . TRP A 1 174 ? 2.186 0.475 -5.653 1.00 86.00 174 TRP A CA 1
ATOM 1336 C C . TRP A 1 174 ? 2.281 1.168 -4.285 1.00 86.00 174 TRP A C 1
ATOM 1338 O O . TRP A 1 174 ? 1.591 0.776 -3.347 1.00 86.00 174 TRP A O 1
ATOM 1348 N N . ALA A 1 175 ? 3.087 2.226 -4.164 1.00 84.00 175 ALA A N 1
ATOM 1349 C CA . ALA A 1 175 ? 3.196 2.998 -2.928 1.00 84.00 175 ALA A CA 1
ATOM 1350 C C . ALA A 1 175 ? 1.881 3.727 -2.612 1.00 84.00 175 ALA A C 1
ATOM 1352 O O . ALA A 1 175 ? 1.461 3.810 -1.463 1.00 84.00 175 ALA A O 1
ATOM 1353 N N . ARG A 1 176 ? 1.170 4.214 -3.628 1.00 82.25 176 ARG A N 1
ATOM 1354 C CA . ARG A 1 176 ? -0.084 4.925 -3.410 1.00 82.25 176 ARG A CA 1
ATOM 1355 C C . ARG A 1 176 ? -1.204 4.007 -2.929 1.00 82.25 176 ARG A C 1
ATOM 1357 O O . ARG A 1 176 ? -2.025 4.471 -2.140 1.00 82.25 176 ARG A O 1
ATOM 1364 N N . THR A 1 177 ? -1.262 2.760 -3.381 1.00 77.81 177 THR A N 1
ATOM 1365 C CA . THR A 1 177 ? -2.387 1.867 -3.082 1.00 77.81 177 THR A CA 1
ATOM 1366 C C . THR A 1 177 ? -2.042 0.900 -1.955 1.00 77.81 177 THR A C 1
ATOM 1368 O O . THR A 1 177 ? -2.569 1.034 -0.852 1.00 77.81 177 THR A O 1
ATOM 1371 N N . TYR A 1 178 ? -1.052 0.032 -2.154 1.00 74.50 178 TYR A N 1
ATOM 1372 C CA . TYR A 1 178 ? -0.694 -1.013 -1.191 1.00 74.50 178 TYR A CA 1
ATOM 1373 C C . TYR A 1 178 ? -0.082 -0.473 0.105 1.00 74.50 178 TYR A C 1
ATOM 1375 O O . TYR A 1 178 ? -0.441 -0.928 1.195 1.00 74.50 178 TYR A O 1
ATOM 1383 N N . LEU A 1 179 ? 0.845 0.491 0.024 1.00 69.88 179 LEU A N 1
ATOM 1384 C CA . LEU A 1 179 ? 1.470 1.044 1.234 1.00 69.88 179 LEU A CA 1
ATOM 1385 C C . LEU A 1 179 ? 0.444 1.839 2.058 1.00 69.88 179 LEU A C 1
ATOM 1387 O O . LEU A 1 179 ? 0.435 1.736 3.283 1.00 69.88 179 LEU A O 1
ATOM 1391 N N . THR A 1 180 ? -0.462 2.568 1.401 1.00 68.94 180 THR A N 1
ATOM 1392 C CA . THR A 1 180 ? -1.544 3.311 2.067 1.00 68.94 180 THR A CA 1
ATOM 1393 C C . THR A 1 180 ? -2.520 2.387 2.789 1.00 68.94 180 THR A C 1
ATOM 1395 O O . THR A 1 180 ? -2.854 2.653 3.945 1.00 68.94 180 THR A O 1
ATOM 1398 N N . GLU A 1 181 ? -2.965 1.306 2.148 1.00 68.69 181 GLU A N 1
ATOM 1399 C CA . GLU A 1 181 ? -3.869 0.322 2.759 1.00 68.69 181 GLU A CA 1
ATOM 1400 C C . GLU A 1 181 ? -3.216 -0.366 3.959 1.00 68.69 181 GLU A C 1
ATOM 1402 O O . GLU A 1 181 ? -3.759 -0.346 5.065 1.00 68.69 181 GLU A O 1
ATOM 1407 N N . THR A 1 182 ? -1.985 -0.857 3.779 1.00 66.12 182 THR A N 1
ATOM 1408 C CA . THR A 1 182 ? -1.235 -1.555 4.834 1.00 66.12 182 THR A CA 1
ATOM 1409 C C . THR A 1 182 ? -1.018 -0.671 6.063 1.00 66.12 182 THR A C 1
ATOM 1411 O O . THR A 1 182 ? -1.112 -1.138 7.201 1.00 66.12 182 THR A O 1
ATOM 1414 N N . LEU A 1 183 ? -0.725 0.617 5.857 1.00 65.81 183 LEU A N 1
ATOM 1415 C CA . LEU A 1 183 ? -0.598 1.571 6.954 1.00 65.81 183 LEU A CA 1
ATOM 1416 C C . LEU A 1 183 ? -1.962 1.836 7.600 1.00 65.81 183 LEU A C 1
ATOM 1418 O O . LEU A 1 183 ? -2.082 1.754 8.820 1.00 65.81 183 LEU A O 1
ATOM 1422 N N . SER A 1 184 ? -3.000 2.100 6.805 1.00 62.09 184 SER A N 1
ATOM 1423 C CA . SER A 1 184 ? -4.341 2.443 7.300 1.00 62.09 184 SER A CA 1
ATOM 1424 C C . SER A 1 184 ? -4.962 1.341 8.162 1.00 62.09 184 SER A C 1
ATOM 1426 O O . SER A 1 184 ? -5.558 1.636 9.199 1.00 62.09 184 SER A O 1
ATOM 1428 N N . ASP A 1 185 ? -4.788 0.075 7.789 1.00 61.44 185 ASP A N 1
ATOM 1429 C CA . ASP A 1 185 ? -5.326 -1.057 8.549 1.00 61.44 185 ASP A CA 1
ATOM 1430 C C . ASP A 1 185 ? -4.567 -1.299 9.856 1.00 61.44 185 ASP A C 1
ATOM 1432 O O . ASP A 1 185 ? -5.175 -1.546 10.907 1.00 61.44 185 ASP A O 1
ATOM 1436 N N . LYS A 1 186 ? -3.241 -1.113 9.848 1.00 57.41 186 LYS A N 1
ATOM 1437 C CA . LYS A 1 186 ? -2.452 -1.104 11.088 1.00 57.41 186 LYS A CA 1
ATOM 1438 C C . LYS A 1 186 ? -2.858 0.051 12.006 1.00 57.41 186 LYS A C 1
ATOM 1440 O O . LYS A 1 186 ? -2.985 -0.148 13.211 1.00 57.41 186 LYS A O 1
ATOM 1445 N N . TYR A 1 187 ? -3.156 1.229 11.461 1.00 58.25 187 TYR A N 1
ATOM 1446 C CA . TYR A 1 187 ? -3.629 2.361 12.263 1.00 58.25 187 TYR A CA 1
ATOM 1447 C C . TYR A 1 187 ? -5.008 2.117 12.880 1.00 58.25 187 TYR A C 1
ATOM 1449 O O . TYR A 1 187 ? -5.203 2.372 14.069 1.00 58.25 187 TYR A O 1
ATOM 1457 N N . LYS A 1 188 ? -5.955 1.555 12.120 1.00 53.16 188 LYS A N 1
ATOM 1458 C CA . LYS A 1 188 ? -7.296 1.226 12.629 1.00 53.16 188 LYS A CA 1
ATOM 1459 C C . LYS A 1 188 ? -7.258 0.194 13.757 1.00 53.16 188 LYS A C 1
ATOM 1461 O O . LYS A 1 188 ? -8.027 0.311 14.709 1.00 53.16 188 LYS A O 1
ATOM 1466 N N . THR A 1 189 ? -6.390 -0.813 13.667 1.00 55.88 189 THR A N 1
ATOM 1467 C CA . THR A 1 189 ? -6.286 -1.862 14.698 1.00 55.88 189 THR A CA 1
ATOM 1468 C C . THR A 1 189 ? -5.695 -1.326 16.001 1.00 55.88 189 THR A C 1
ATOM 1470 O O . THR A 1 189 ? -6.263 -1.575 17.066 1.00 55.88 189 THR A O 1
ATOM 1473 N N . VAL A 1 190 ? -4.632 -0.519 15.927 1.00 58.06 190 VAL A N 1
ATOM 1474 C CA . VAL A 1 190 ? -4.023 0.123 17.105 1.00 58.06 190 VAL A CA 1
ATOM 1475 C C . VAL A 1 190 ? -4.984 1.123 17.755 1.00 58.06 190 VAL A C 1
ATOM 1477 O O . VAL A 1 190 ? -5.154 1.099 18.974 1.00 58.06 190 VAL A O 1
ATOM 1480 N N . LEU A 1 191 ? -5.682 1.945 16.963 1.00 51.03 191 LEU A N 1
ATOM 1481 C CA . LEU A 1 191 ? -6.662 2.903 17.484 1.00 51.03 191 LEU A CA 1
ATOM 1482 C C . LEU A 1 191 ? -7.830 2.198 18.190 1.00 51.03 191 LEU A C 1
ATOM 1484 O O . LEU A 1 191 ? -8.210 2.592 19.292 1.00 51.03 191 LEU A O 1
ATOM 1488 N N . LYS A 1 192 ? -8.356 1.109 17.607 1.00 58.59 192 LYS A N 1
ATOM 1489 C CA . LYS A 1 192 ? -9.384 0.273 18.252 1.00 58.59 192 LYS A CA 1
ATOM 1490 C C . LYS A 1 192 ? -8.896 -0.317 19.578 1.00 58.59 192 LYS A C 1
ATOM 1492 O O . LYS A 1 192 ? -9.666 -0.373 20.532 1.00 58.59 192 LYS A O 1
ATOM 1497 N N . GLN A 1 193 ? -7.634 -0.743 19.665 1.00 53.47 193 GLN A N 1
ATOM 1498 C CA . GLN A 1 193 ? -7.057 -1.256 20.913 1.00 53.47 193 GLN A CA 1
ATOM 1499 C C . GLN A 1 193 ? -6.890 -0.161 21.978 1.00 53.47 193 GLN A C 1
ATOM 1501 O O . GLN A 1 193 ? -7.171 -0.409 23.152 1.00 53.47 193 GLN A O 1
ATOM 1506 N N . ALA A 1 194 ? -6.467 1.044 21.587 1.00 52.28 194 ALA A N 1
ATOM 1507 C CA . ALA A 1 194 ? -6.299 2.174 22.498 1.00 52.28 194 ALA A CA 1
ATOM 1508 C C . ALA A 1 194 ? -7.642 2.682 23.050 1.00 52.28 194 ALA A C 1
ATOM 1510 O O . ALA A 1 194 ? -7.783 2.815 24.268 1.00 52.28 194 ALA A O 1
ATOM 1511 N N . LEU A 1 195 ? -8.642 2.871 22.178 1.00 57.28 195 LEU A N 1
ATOM 1512 C CA . LEU A 1 195 ? -10.010 3.237 22.568 1.00 57.28 195 LEU A CA 1
ATOM 1513 C C . LEU A 1 195 ? -10.596 2.217 23.546 1.00 57.28 195 LEU A C 1
ATOM 1515 O O . LEU A 1 195 ? -11.051 2.587 24.626 1.00 57.28 195 LEU A O 1
ATOM 1519 N N . ARG A 1 196 ? -10.461 0.922 23.234 1.00 60.44 196 ARG A N 1
ATOM 1520 C CA . ARG A 1 196 ? -10.915 -0.165 24.109 1.00 60.44 196 ARG A CA 1
ATOM 1521 C C . ARG A 1 196 ? -10.244 -0.112 25.483 1.00 60.44 196 ARG A C 1
ATOM 1523 O O . ARG A 1 196 ? -10.905 -0.276 26.503 1.00 60.44 196 ARG A O 1
ATOM 1530 N N . LYS A 1 197 ? -8.935 0.151 25.546 1.00 55.94 197 LYS A N 1
ATOM 1531 C CA . LYS A 1 197 ? -8.209 0.274 26.823 1.00 55.94 197 LYS A CA 1
ATOM 1532 C C . LYS A 1 197 ? -8.723 1.449 27.662 1.00 55.94 197 LYS A C 1
ATOM 1534 O O . LYS A 1 197 ? -8.805 1.329 28.884 1.00 55.94 197 LYS A O 1
ATOM 1539 N N . GLN A 1 198 ? -9.064 2.564 27.023 1.00 54.06 198 GLN A N 1
ATOM 1540 C CA . GLN A 1 198 ? -9.611 3.740 27.694 1.00 54.06 198 GLN A CA 1
ATOM 1541 C C . GLN A 1 198 ? -11.043 3.505 28.194 1.00 54.06 198 GLN A C 1
ATOM 1543 O O . GLN A 1 198 ? -11.343 3.843 29.340 1.00 54.06 198 GLN A O 1
ATOM 1548 N N . GLU A 1 199 ? -11.899 2.877 27.386 1.00 59.88 199 GLU A N 1
ATOM 1549 C CA . GLU A 1 199 ? -13.250 2.458 27.786 1.00 59.88 199 GLU A CA 1
ATOM 1550 C C . GLU A 1 199 ? -13.200 1.532 29.006 1.00 59.88 199 GLU A C 1
ATOM 1552 O O . GLU A 1 199 ? -13.850 1.812 30.013 1.00 59.88 199 GLU A O 1
ATOM 1557 N N . LEU A 1 200 ? -12.332 0.512 28.985 1.00 54.44 200 LEU A N 1
ATOM 1558 C CA . LEU A 1 200 ? -12.116 -0.377 30.132 1.00 54.44 200 LEU A CA 1
ATOM 1559 C C . LEU A 1 200 ? -11.694 0.386 31.396 1.00 54.44 200 LEU A C 1
ATOM 1561 O O . LEU A 1 200 ? -12.179 0.089 32.486 1.00 54.44 200 LEU A O 1
ATOM 1565 N N . GLN A 1 201 ? -10.808 1.379 31.283 1.00 54.22 201 GLN A N 1
ATOM 1566 C CA . GLN A 1 201 ? -1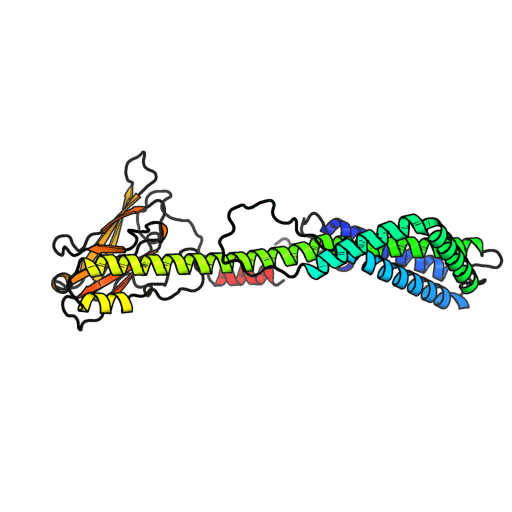0.397 2.177 32.443 1.00 54.22 201 GLN A CA 1
ATOM 1567 C C . GLN A 1 201 ? -11.532 3.032 33.012 1.00 54.22 201 GLN A C 1
ATOM 1569 O O . GLN A 1 201 ? -11.599 3.214 34.230 1.00 54.22 201 GLN A O 1
ATOM 1574 N N . ASN A 1 202 ? -12.413 3.554 32.160 1.00 62.09 202 ASN A N 1
ATOM 1575 C CA . ASN A 1 202 ? -13.574 4.319 32.604 1.00 62.09 202 ASN A CA 1
ATOM 1576 C C . ASN A 1 202 ? -14.598 3.412 33.295 1.00 62.09 202 ASN A C 1
ATOM 1578 O O . ASN A 1 202 ? -15.015 3.724 34.409 1.00 62.09 202 ASN A O 1
ATOM 1582 N N . ILE A 1 203 ? -14.898 2.250 32.706 1.00 57.88 203 ILE A N 1
ATOM 1583 C CA . ILE A 1 203 ? -15.797 1.249 33.297 1.00 57.88 203 ILE A CA 1
ATOM 1584 C C . ILE A 1 203 ? -15.275 0.804 34.667 1.00 57.88 203 ILE A C 1
ATOM 1586 O O . ILE A 1 203 ? -16.032 0.785 35.633 1.00 57.88 203 ILE A O 1
ATOM 1590 N N . LEU A 1 204 ? -13.973 0.517 34.797 1.00 55.75 204 LEU A N 1
ATOM 1591 C CA . LEU A 1 204 ? -13.380 0.131 36.083 1.00 55.75 204 LEU A CA 1
ATOM 1592 C C . LEU A 1 204 ? -13.507 1.230 37.146 1.00 55.75 204 LEU A C 1
ATOM 1594 O O . LEU A 1 204 ? -13.829 0.933 38.296 1.00 55.75 204 LEU A O 1
ATOM 1598 N N . LYS A 1 205 ? -13.281 2.496 36.775 1.00 62.00 205 LYS A N 1
ATOM 1599 C CA . LYS A 1 205 ? -13.438 3.631 37.698 1.00 62.00 205 LYS A CA 1
ATOM 1600 C C . LYS A 1 205 ? -14.884 3.801 38.146 1.00 62.00 205 LYS A C 1
ATOM 1602 O O . LYS A 1 205 ? -15.128 4.064 39.322 1.00 62.00 205 LYS A O 1
ATOM 1607 N N . ASP A 1 206 ? -15.835 3.672 37.231 1.00 60.88 206 ASP A N 1
ATOM 1608 C CA . ASP A 1 206 ? -17.246 3.847 37.558 1.00 60.88 206 ASP A CA 1
ATOM 1609 C C . ASP A 1 206 ? -17.795 2.652 38.344 1.00 60.88 206 ASP A C 1
ATOM 1611 O O . ASP A 1 206 ? -18.519 2.856 39.316 1.00 60.88 206 ASP A O 1
ATOM 1615 N N . PHE A 1 207 ? -17.339 1.431 38.051 1.00 58.44 207 PHE A N 1
ATOM 1616 C CA . PHE A 1 207 ? -17.593 0.249 38.875 1.00 58.44 207 PHE A CA 1
ATOM 1617 C C . PHE A 1 207 ? -17.085 0.441 40.310 1.00 58.44 207 PHE A C 1
ATOM 1619 O O . PHE A 1 207 ? -17.837 0.235 41.262 1.00 58.44 207 PHE A O 1
ATOM 1626 N N . GLN A 1 208 ? -15.849 0.924 40.485 1.00 58.69 208 GLN A N 1
ATOM 1627 C CA . GLN A 1 208 ? -15.299 1.240 41.809 1.00 58.69 208 GLN A CA 1
ATOM 1628 C C . GLN A 1 208 ? -16.122 2.304 42.545 1.00 58.69 208 GLN A C 1
ATOM 1630 O O . GLN A 1 208 ? -16.400 2.143 43.733 1.00 58.69 208 GLN A O 1
ATOM 1635 N N . LYS A 1 209 ? -16.558 3.369 41.860 1.00 66.25 209 LYS A N 1
ATOM 1636 C CA . LYS A 1 209 ? -17.430 4.392 42.463 1.00 66.25 209 LYS A CA 1
ATOM 1637 C C . LYS A 1 209 ? -18.781 3.821 42.883 1.00 66.25 209 LYS A C 1
ATOM 1639 O O . LYS A 1 209 ? -19.282 4.190 43.943 1.00 66.25 209 LYS A O 1
ATOM 1644 N N . THR A 1 210 ? -19.379 2.950 42.074 1.00 58.09 210 THR A N 1
ATOM 1645 C CA . THR A 1 210 ? -20.655 2.302 42.402 1.00 58.09 210 THR A CA 1
ATOM 1646 C C . THR A 1 210 ? -20.498 1.386 43.611 1.00 58.09 210 THR A C 1
ATOM 1648 O O . THR A 1 210 ? -21.277 1.510 44.552 1.00 58.09 210 THR A O 1
ATOM 1651 N N . ILE A 1 211 ? -19.440 0.568 43.663 1.00 59.88 211 ILE A N 1
ATOM 1652 C CA . ILE A 1 211 ? -19.105 -0.228 44.855 1.00 59.88 211 ILE A CA 1
ATOM 1653 C C . ILE A 1 211 ? -18.949 0.674 46.077 1.00 59.88 211 ILE A C 1
ATOM 1655 O O . ILE A 1 211 ? -19.518 0.391 47.128 1.00 59.88 211 ILE A O 1
ATOM 1659 N N . GLN A 1 212 ? -18.223 1.784 45.942 1.00 62.28 212 GLN A N 1
ATOM 1660 C CA . GLN A 1 212 ? -18.005 2.712 47.042 1.00 62.28 212 GLN A CA 1
ATOM 1661 C C . GLN A 1 212 ? -19.326 3.316 47.543 1.00 62.28 212 GLN A C 1
ATOM 1663 O O . GLN A 1 212 ? -19.547 3.355 48.753 1.00 62.28 212 GLN A O 1
ATOM 1668 N N . ARG A 1 213 ? -20.238 3.705 46.639 1.00 65.62 213 ARG A N 1
ATOM 1669 C CA . ARG A 1 213 ? -21.584 4.193 46.991 1.00 65.62 213 ARG A CA 1
ATOM 1670 C C . ARG A 1 213 ? -22.399 3.141 47.738 1.00 65.62 213 ARG A C 1
ATOM 1672 O O . ARG A 1 213 ? -22.914 3.448 48.810 1.00 65.62 213 ARG A O 1
ATOM 1679 N N . ILE A 1 214 ? -22.453 1.910 47.230 1.00 59.06 214 ILE A N 1
ATOM 1680 C CA . ILE A 1 214 ? -23.174 0.810 47.886 1.00 59.06 214 ILE A CA 1
ATOM 1681 C C . ILE A 1 214 ? -22.558 0.539 49.272 1.00 59.06 214 ILE A C 1
ATOM 1683 O O . ILE A 1 214 ? -23.268 0.469 50.269 1.00 59.06 214 ILE A O 1
ATOM 1687 N N . SER A 1 215 ? -21.226 0.510 49.371 1.00 55.03 215 SER A N 1
ATOM 1688 C CA . SER A 1 215 ? -20.511 0.285 50.635 1.00 55.03 215 SER A CA 1
ATOM 1689 C C . SER A 1 215 ? -20.670 1.414 51.660 1.00 55.03 215 SER A C 1
ATOM 1691 O O . SER A 1 215 ? -20.496 1.185 52.850 1.00 55.03 215 SER A O 1
ATOM 1693 N N . SER A 1 216 ? -20.984 2.636 51.216 1.00 58.12 216 SER A N 1
ATOM 1694 C CA . SER A 1 216 ? -21.269 3.771 52.103 1.00 58.12 216 SER A CA 1
ATOM 1695 C C . SER A 1 216 ? -22.705 3.775 52.630 1.00 58.12 216 SER A C 1
ATOM 1697 O O . SER A 1 216 ? -22.977 4.408 53.645 1.00 58.12 216 SER A O 1
ATOM 1699 N N . GLN A 1 217 ? -23.613 3.054 51.964 1.00 57.72 217 GLN A N 1
ATOM 1700 C CA . GLN A 1 217 ? -24.981 2.835 52.435 1.00 57.72 217 GLN A CA 1
ATOM 1701 C C . GLN A 1 217 ? -25.092 1.635 53.388 1.00 57.72 217 GLN A C 1
ATOM 1703 O O . GLN A 1 217 ? -26.061 1.558 54.139 1.00 57.72 217 GLN A O 1
ATOM 1708 N N . GLU A 1 218 ? -24.105 0.731 53.414 1.00 52.31 218 GLU A N 1
ATOM 1709 C CA . GLU A 1 218 ? -24.140 -0.485 54.232 1.00 52.31 218 GLU A CA 1
ATOM 1710 C C . GLU A 1 218 ? -22.975 -0.591 55.223 1.00 52.31 218 GLU A C 1
ATOM 1712 O O . GLU A 1 218 ? -21.808 -0.694 54.855 1.00 52.31 218 GLU A O 1
ATOM 1717 N N . ASN A 1 219 ? -23.310 -0.632 56.513 1.00 46.75 219 ASN A N 1
ATOM 1718 C CA . ASN A 1 219 ? -22.370 -0.616 57.637 1.00 46.75 219 ASN A CA 1
ATOM 1719 C C . ASN A 1 219 ? -21.818 -2.021 57.986 1.00 46.75 219 ASN A C 1
ATOM 1721 O O . ASN A 1 219 ? -21.783 -2.401 59.154 1.00 46.75 219 ASN A O 1
ATOM 1725 N N . ASN A 1 220 ? -21.467 -2.837 56.981 1.00 54.56 220 ASN A N 1
ATOM 1726 C CA . ASN A 1 220 ? -21.026 -4.226 57.181 1.00 54.56 220 ASN A CA 1
ATOM 1727 C C . ASN A 1 220 ? -19.777 -4.559 56.338 1.00 54.56 220 ASN A C 1
ATOM 1729 O O . ASN A 1 220 ? -19.857 -4.742 55.123 1.00 54.56 220 ASN A O 1
ATOM 1733 N N . ASP A 1 221 ? -18.608 -4.647 56.982 1.00 53.78 221 ASP A N 1
ATOM 1734 C CA . ASP A 1 221 ? -17.301 -4.842 56.327 1.00 53.78 221 ASP A CA 1
ATOM 1735 C C . ASP A 1 221 ? -17.121 -6.221 55.656 1.00 53.78 221 ASP A C 1
ATOM 1737 O O . ASP A 1 221 ? -16.290 -6.376 54.755 1.00 53.78 221 ASP A O 1
ATOM 1741 N N . SER A 1 222 ? -17.954 -7.206 56.008 1.00 52.62 222 SER A N 1
ATOM 1742 C CA . SER A 1 222 ? -18.027 -8.501 55.314 1.00 52.62 222 SER A CA 1
ATOM 1743 C C . SER A 1 222 ? -18.426 -8.339 53.838 1.00 52.62 222 SER A C 1
ATOM 1745 O O . SER A 1 222 ? -17.838 -8.969 52.958 1.00 52.62 222 SER A O 1
ATOM 1747 N N . PHE A 1 223 ? -19.338 -7.408 53.549 1.00 52.31 223 PHE A N 1
ATOM 1748 C CA . PHE A 1 223 ? -19.894 -7.187 52.215 1.00 52.31 223 PHE A CA 1
ATOM 1749 C C . PHE A 1 223 ? -18.870 -6.594 51.230 1.00 52.31 223 PHE A C 1
ATOM 1751 O O . PHE A 1 223 ? -18.827 -6.967 50.057 1.00 52.31 223 PHE A O 1
ATOM 1758 N N . LYS A 1 224 ? -17.972 -5.722 51.711 1.00 53.00 224 LYS A N 1
ATOM 1759 C CA . LYS A 1 224 ? -16.873 -5.154 50.903 1.00 53.00 224 LYS A CA 1
ATOM 1760 C C . LYS A 1 224 ? -15.896 -6.231 50.425 1.00 53.00 224 LYS A C 1
ATOM 1762 O O . LYS A 1 224 ? -15.443 -6.199 49.284 1.00 53.00 224 LYS A O 1
ATOM 1767 N N . THR A 1 225 ? -15.608 -7.201 51.293 1.00 54.97 225 THR A N 1
ATOM 1768 C CA . THR A 1 225 ? -14.641 -8.276 51.028 1.00 54.97 225 THR A CA 1
ATOM 1769 C C . THR A 1 225 ? -15.136 -9.245 49.950 1.00 54.97 225 THR A C 1
ATOM 1771 O O . THR A 1 225 ? -14.338 -9.781 49.182 1.00 54.97 225 THR A O 1
ATOM 1774 N N . GLU A 1 226 ? -16.448 -9.462 49.854 1.00 55.44 226 GLU A N 1
ATOM 1775 C CA . GLU A 1 226 ? -17.040 -10.317 48.822 1.00 55.44 226 GLU A CA 1
ATOM 1776 C C . GLU A 1 226 ? -17.169 -9.628 47.464 1.00 55.44 226 GLU A C 1
ATOM 1778 O O . GLU A 1 226 ? -16.904 -10.252 46.436 1.00 55.44 226 GLU A O 1
ATOM 1783 N N . ILE A 1 227 ? -17.473 -8.329 47.447 1.00 53.47 227 ILE A N 1
ATOM 1784 C CA . ILE A 1 227 ? -17.493 -7.533 46.215 1.00 53.47 227 ILE A CA 1
ATOM 1785 C C . ILE A 1 227 ? -16.100 -7.469 45.568 1.00 53.47 227 ILE A C 1
ATOM 1787 O O . ILE A 1 227 ? -15.973 -7.597 44.349 1.00 53.47 227 ILE A O 1
ATOM 1791 N N . ASP A 1 228 ? -15.035 -7.328 46.361 1.00 51.69 228 ASP A N 1
ATOM 1792 C CA . ASP A 1 228 ? -13.666 -7.317 45.832 1.00 51.69 228 ASP A CA 1
ATOM 1793 C C . ASP A 1 228 ? -13.235 -8.676 45.244 1.00 51.69 228 ASP A C 1
ATOM 1795 O O . ASP A 1 228 ? -12.430 -8.712 44.307 1.00 51.69 228 ASP A O 1
ATOM 1799 N N . LYS A 1 229 ? -13.802 -9.790 45.737 1.00 54.31 229 LYS A N 1
ATOM 1800 C CA . LYS A 1 229 ? -13.641 -11.150 45.174 1.00 54.31 229 LYS A CA 1
ATOM 1801 C C . LYS A 1 229 ? -14.541 -11.406 43.955 1.00 54.31 229 LYS A C 1
ATOM 1803 O O . LYS A 1 229 ? -14.285 -12.315 43.162 1.00 54.31 229 LYS A O 1
ATOM 1808 N N . ALA A 1 230 ? -15.583 -10.599 43.785 1.00 48.91 230 ALA A N 1
ATOM 1809 C CA . ALA A 1 230 ? -16.523 -10.630 42.671 1.00 48.91 230 ALA A CA 1
ATOM 1810 C C . ALA A 1 230 ? -16.065 -9.805 41.454 1.00 48.91 230 ALA A C 1
ATOM 1812 O O . ALA A 1 230 ? -16.867 -9.534 40.559 1.00 48.91 230 ALA A O 1
ATOM 1813 N N . LYS A 1 231 ? -14.782 -9.418 41.380 1.00 50.34 231 LYS A N 1
ATOM 1814 C CA . LYS A 1 231 ? -14.237 -8.771 40.181 1.00 50.34 231 LYS A CA 1
ATOM 1815 C C . LYS A 1 231 ? -14.477 -9.665 38.957 1.00 50.34 231 LYS A C 1
ATOM 1817 O O . LYS A 1 231 ? -14.163 -10.857 39.021 1.00 50.34 231 LYS A O 1
ATOM 1822 N N . PRO A 1 232 ? -15.041 -9.120 37.866 1.00 49.66 232 PRO A N 1
ATOM 1823 C CA . PRO A 1 232 ? -15.214 -9.881 36.641 1.00 49.66 232 PRO A CA 1
ATOM 1824 C C . PRO A 1 232 ? -13.844 -10.323 36.126 1.00 49.66 232 PRO A C 1
ATOM 1826 O O . PRO A 1 232 ? -12.923 -9.506 36.032 1.00 49.66 232 PRO A O 1
ATOM 1829 N N . GLU A 1 233 ? -13.714 -11.600 35.774 1.00 44.59 233 GLU A N 1
ATOM 1830 C CA . GLU A 1 233 ? -12.571 -12.052 34.988 1.00 44.59 233 GLU A CA 1
ATOM 1831 C C . GLU A 1 233 ? -12.674 -11.437 33.588 1.00 44.59 233 GLU A C 1
ATOM 1833 O O . GLU A 1 233 ? -13.762 -11.283 33.024 1.00 44.59 233 GLU A O 1
ATOM 1838 N N . ILE A 1 234 ? -11.541 -10.985 33.054 1.00 39.75 234 ILE A N 1
ATOM 1839 C CA . ILE A 1 234 ? -11.496 -10.309 31.758 1.00 39.75 234 ILE A CA 1
ATOM 1840 C C . ILE A 1 234 ? -11.592 -11.389 30.680 1.00 39.75 234 ILE A C 1
ATOM 1842 O O . ILE A 1 234 ? -10.603 -12.057 30.385 1.00 39.75 234 ILE A O 1
ATOM 1846 N N . ALA A 1 235 ? -12.777 -11.562 30.097 1.00 38.62 235 ALA A N 1
ATOM 1847 C CA . ALA A 1 235 ? -12.962 -12.460 28.967 1.00 38.62 235 ALA A CA 1
ATOM 1848 C C . ALA A 1 235 ? -12.232 -11.925 27.722 1.00 38.62 235 ALA A C 1
ATOM 1850 O O . ALA A 1 235 ? -12.323 -10.749 27.355 1.00 38.62 235 ALA A O 1
ATOM 1851 N N . THR A 1 236 ? -11.499 -12.813 27.056 1.00 35.84 236 THR A N 1
ATOM 1852 C CA . THR A 1 236 ? -10.919 -12.597 25.730 1.00 35.84 236 THR A CA 1
ATOM 1853 C C . THR A 1 236 ? -12.022 -12.560 24.675 1.00 35.84 236 THR A C 1
ATOM 1855 O O . THR A 1 236 ? -12.689 -13.562 24.465 1.00 35.84 236 THR A O 1
ATOM 1858 N N . VAL A 1 237 ? -12.158 -11.408 24.006 1.00 40.69 237 VAL A N 1
ATOM 1859 C CA . VAL A 1 237 ? -12.849 -11.179 22.718 1.00 40.69 237 VAL A CA 1
ATOM 1860 C C . VAL A 1 237 ? -14.213 -11.879 22.582 1.00 40.69 237 VAL A C 1
ATOM 1862 O O . VAL A 1 237 ? -14.294 -13.006 22.110 1.00 40.69 237 VAL A O 1
ATOM 1865 N N . CYS A 1 238 ? -15.301 -11.174 22.899 1.00 35.59 238 CYS A N 1
ATOM 1866 C CA . CYS A 1 238 ? -16.664 -11.557 22.510 1.00 35.59 238 CYS A CA 1
ATOM 1867 C C . CYS A 1 238 ? -17.458 -10.309 22.091 1.00 35.59 238 CYS A C 1
ATOM 1869 O O . CYS A 1 238 ? -17.245 -9.232 22.643 1.00 35.59 238 CYS A O 1
ATOM 1871 N N . GLU A 1 239 ? -18.345 -10.447 21.099 1.00 44.44 239 GLU A N 1
ATOM 1872 C CA . GLU A 1 239 ? -19.325 -9.409 20.716 1.00 44.44 239 GLU A CA 1
ATOM 1873 C C . GLU A 1 239 ? -20.418 -9.211 21.769 1.00 44.44 239 GLU A C 1
ATOM 1875 O O . GLU A 1 239 ? -21.008 -8.139 21.828 1.00 44.44 239 GLU A O 1
ATOM 1880 N N . ASP A 1 240 ? -20.620 -10.201 22.642 1.00 53.00 240 ASP A N 1
ATOM 1881 C CA . ASP A 1 240 ? -21.278 -10.029 23.933 1.00 53.00 240 ASP A CA 1
ATOM 1882 C C . ASP A 1 240 ? -20.193 -9.880 25.008 1.00 53.00 240 ASP A C 1
ATOM 1884 O O . ASP A 1 240 ? -19.554 -10.852 25.423 1.00 53.00 240 ASP A O 1
ATOM 1888 N N . CYS A 1 241 ? -19.966 -8.641 25.444 1.00 53.91 241 CYS A N 1
ATOM 1889 C CA . CYS A 1 241 ? -18.934 -8.282 26.415 1.00 53.91 241 CYS A CA 1
ATOM 1890 C C . CYS A 1 241 ? -19.145 -8.904 27.805 1.00 53.91 241 CYS A C 1
ATOM 1892 O O . CYS A 1 241 ? -18.293 -8.708 28.675 1.00 53.91 241 CYS A O 1
ATOM 1894 N N . GLN A 1 242 ? -20.259 -9.600 28.055 1.00 60.41 242 GLN A N 1
ATOM 1895 C CA . GLN A 1 242 ? -20.601 -10.217 29.339 1.00 60.41 242 GLN A CA 1
ATOM 1896 C C . GLN A 1 242 ? -20.527 -11.749 29.334 1.00 60.41 242 GLN A C 1
ATOM 1898 O O . GLN A 1 242 ? -20.471 -12.354 30.407 1.00 60.41 242 GLN A O 1
ATOM 1903 N N . LYS A 1 243 ? -20.439 -12.368 28.154 1.00 65.25 243 LYS A N 1
ATOM 1904 C CA . LYS A 1 243 ? -20.382 -13.823 27.988 1.00 65.25 243 LYS A CA 1
ATOM 1905 C C . LYS A 1 243 ? -19.076 -14.422 28.518 1.00 65.25 243 LYS A C 1
ATOM 1907 O O . LYS A 1 243 ? -17.996 -13.871 28.306 1.00 65.25 243 LYS A O 1
ATOM 1912 N N . ASN A 1 244 ? -19.177 -15.560 29.202 1.00 64.06 244 ASN A N 1
ATOM 1913 C CA . ASN A 1 244 ? -18.094 -16.270 29.890 1.00 64.06 244 ASN A CA 1
ATOM 1914 C C . ASN A 1 244 ? -17.362 -15.471 30.988 1.00 64.06 244 ASN A C 1
ATOM 1916 O O . ASN A 1 244 ? -16.286 -15.881 31.424 1.00 64.06 244 ASN A O 1
ATOM 1920 N N . ARG A 1 245 ? -17.906 -14.343 31.466 1.00 64.44 245 ARG A N 1
ATOM 1921 C CA . ARG A 1 245 ? -17.298 -13.560 32.564 1.00 64.44 245 ARG A CA 1
ATOM 1922 C C . ARG A 1 245 ? -17.708 -14.046 33.951 1.00 64.44 245 ARG A C 1
ATOM 1924 O O . ARG A 1 245 ? -17.082 -13.650 34.936 1.00 64.44 245 ARG A O 1
ATOM 1931 N N . TRP A 1 246 ? -18.736 -14.893 34.038 1.00 66.56 246 TRP A N 1
ATOM 1932 C CA . TRP A 1 246 ? -19.380 -15.274 35.300 1.00 66.56 246 TRP A CA 1
ATOM 1933 C C . TRP A 1 246 ? -19.350 -16.784 35.565 1.00 66.56 246 TRP A C 1
ATOM 1935 O O . TRP A 1 246 ? -20.056 -17.279 36.440 1.00 66.56 246 TRP A O 1
ATOM 1945 N N . GLY A 1 247 ? -18.493 -17.515 34.845 1.00 64.50 247 GLY A N 1
ATOM 1946 C CA . GLY A 1 247 ? -18.294 -18.957 35.010 1.00 64.50 247 GLY A CA 1
ATOM 1947 C C . GLY A 1 247 ? -19.228 -19.835 34.172 1.00 64.50 247 GLY A C 1
ATOM 1948 O O . GLY A 1 247 ? -19.154 -21.055 34.302 1.00 64.50 247 GLY A O 1
ATOM 1949 N N . GLY A 1 248 ? -20.084 -19.244 33.323 1.00 65.81 248 GLY A N 1
ATOM 1950 C CA . GLY A 1 248 ? -20.869 -19.957 32.303 1.00 65.81 248 GLY A CA 1
ATOM 1951 C C . GLY A 1 248 ? -21.939 -20.926 32.826 1.00 65.81 248 GLY A C 1
ATOM 1952 O O . GLY A 1 248 ? -22.425 -21.759 32.066 1.00 65.81 248 GLY A O 1
ATOM 1953 N N . LYS A 1 249 ? -22.295 -20.865 34.116 1.00 71.06 249 LYS A N 1
ATOM 1954 C CA . LYS A 1 249 ? -23.312 -21.731 34.736 1.00 71.06 249 LYS A CA 1
ATOM 1955 C C . LYS A 1 249 ? -24.587 -20.946 35.018 1.00 71.06 249 LYS A C 1
ATOM 1957 O O . LYS A 1 249 ? -24.539 -19.953 35.731 1.00 71.06 249 LYS A O 1
ATOM 1962 N N . THR A 1 250 ? -25.728 -21.411 34.522 1.00 68.38 250 THR A N 1
ATOM 1963 C CA . THR A 1 250 ? -27.041 -20.773 34.763 1.00 68.38 250 THR A CA 1
ATOM 1964 C C . THR A 1 250 ? -27.744 -21.322 36.016 1.00 68.38 250 THR A C 1
ATOM 1966 O O . THR A 1 250 ? -28.666 -20.705 36.549 1.00 68.38 250 THR A O 1
ATOM 1969 N N . GLU A 1 251 ? -27.273 -22.460 36.531 1.00 82.69 251 GLU A N 1
ATOM 1970 C CA . GLU A 1 251 ? -27.802 -23.136 37.717 1.00 82.69 251 GLU A CA 1
ATOM 1971 C C . GLU A 1 251 ? -26.741 -24.002 38.411 1.00 82.69 251 GLU A C 1
ATOM 1973 O O . GLU A 1 251 ? -25.712 -24.347 37.822 1.00 82.69 251 GLU A O 1
ATOM 1978 N N . ASP A 1 252 ? -27.010 -24.373 39.663 1.00 82.25 252 ASP A N 1
ATOM 1979 C CA . ASP A 1 252 ? -26.255 -25.369 40.419 1.00 82.25 252 ASP A CA 1
ATOM 1980 C C . ASP A 1 252 ? -27.171 -26.243 41.301 1.00 82.25 252 ASP A C 1
ATOM 1982 O O . ASP A 1 252 ? -28.377 -26.329 41.055 1.00 82.25 252 ASP A O 1
ATOM 1986 N N . ASP A 1 253 ? -26.593 -26.939 42.287 1.00 82.62 253 ASP A N 1
ATOM 1987 C CA . ASP A 1 253 ? -27.303 -27.861 43.185 1.00 82.62 253 ASP A CA 1
ATOM 1988 C C . ASP A 1 253 ? -28.280 -27.160 44.149 1.00 82.62 253 ASP A C 1
ATOM 1990 O O . ASP A 1 253 ? -29.185 -27.809 44.681 1.00 82.62 253 ASP A O 1
ATOM 1994 N N . LEU A 1 254 ? -28.093 -25.859 44.410 1.00 80.06 254 LEU A N 1
ATOM 1995 C CA . LEU A 1 254 ? -28.874 -25.088 45.381 1.00 80.06 254 LEU A CA 1
ATOM 1996 C C . LEU A 1 254 ? -29.843 -24.117 44.711 1.00 80.06 254 LEU A C 1
ATOM 1998 O O . LEU A 1 254 ? -30.986 -24.011 45.162 1.00 80.06 254 LEU A O 1
ATOM 2002 N N . PHE A 1 255 ? -29.415 -23.425 43.651 1.00 86.69 255 PHE A N 1
ATOM 2003 C CA . PHE A 1 255 ? -30.225 -22.393 43.008 1.00 86.69 255 PHE A CA 1
ATOM 2004 C C . PHE A 1 255 ? -30.190 -22.447 41.478 1.00 86.69 255 PHE A C 1
ATOM 2006 O O . PHE A 1 255 ? -29.262 -22.954 40.848 1.00 86.69 255 PHE A O 1
ATOM 2013 N N . SER A 1 256 ? -31.215 -21.853 40.874 1.00 86.44 256 SER A N 1
ATOM 2014 C CA . SER A 1 256 ? -31.284 -21.518 39.450 1.00 86.44 256 SER A CA 1
ATOM 2015 C C . SER A 1 256 ? -31.799 -20.094 39.284 1.00 86.44 256 SER A C 1
ATOM 2017 O O . SER A 1 256 ? -32.666 -19.663 40.047 1.00 86.44 256 SER A O 1
ATOM 2019 N N . ILE A 1 257 ? -31.309 -19.372 38.276 1.00 87.38 257 ILE A N 1
ATOM 2020 C CA . ILE A 1 257 ? -31.865 -18.060 37.928 1.00 87.38 257 ILE A CA 1
ATOM 2021 C C . ILE A 1 257 ? -32.944 -18.239 36.871 1.00 87.38 257 ILE A C 1
ATOM 2023 O O . ILE A 1 257 ? -32.672 -18.725 35.775 1.00 87.38 257 ILE A O 1
ATOM 2027 N N . ASN A 1 258 ? -34.164 -17.816 37.193 1.00 87.12 258 ASN A N 1
ATOM 2028 C CA . ASN A 1 258 ? -35.249 -17.769 36.228 1.00 87.12 258 ASN A CA 1
ATOM 2029 C C . ASN A 1 258 ? -35.344 -16.367 35.618 1.00 87.12 258 ASN A C 1
ATOM 2031 O O . ASN A 1 258 ? -35.335 -15.368 36.342 1.00 87.12 258 ASN A O 1
ATOM 2035 N N . ALA A 1 259 ? -35.457 -16.305 34.293 1.00 87.88 259 ALA A N 1
ATOM 2036 C CA . ALA A 1 259 ? -35.546 -15.072 33.529 1.00 87.88 259 ALA A CA 1
ATOM 2037 C C . ALA A 1 259 ? -36.794 -15.090 32.641 1.00 87.88 259 ALA A C 1
ATOM 2039 O O . ALA A 1 259 ? -36.992 -16.006 31.846 1.00 87.88 259 ALA A O 1
ATOM 2040 N N . SER A 1 260 ? -37.626 -14.060 32.766 1.00 85.31 260 SER A N 1
ATOM 2041 C CA . SER A 1 260 ? -38.833 -13.868 31.962 1.00 85.31 260 SER A CA 1
ATOM 2042 C C . SER A 1 260 ? -38.732 -12.564 31.185 1.00 85.31 260 SER A C 1
ATOM 2044 O O . SER A 1 260 ? -38.420 -11.523 31.762 1.00 85.31 260 SER A O 1
ATOM 2046 N N . VAL A 1 261 ? -39.034 -12.613 29.888 1.00 84.50 261 VAL A N 1
ATOM 2047 C CA . VAL A 1 261 ? -39.025 -11.447 29.000 1.00 84.50 261 VAL A CA 1
ATOM 2048 C C . VAL A 1 261 ? -40.430 -11.232 28.453 1.00 84.50 261 VAL A C 1
ATOM 2050 O O . VAL A 1 261 ? -40.976 -12.080 27.753 1.00 84.50 261 VAL A O 1
ATOM 2053 N N . THR A 1 262 ? -41.021 -10.082 28.761 1.00 83.62 262 THR A N 1
ATOM 2054 C CA . THR A 1 262 ? -42.368 -9.705 28.310 1.00 83.62 262 THR A CA 1
ATOM 2055 C C . THR A 1 262 ? -42.321 -8.431 27.479 1.00 83.62 262 THR A C 1
ATOM 2057 O O . THR A 1 262 ? -41.556 -7.516 27.768 1.00 83.62 262 THR A O 1
ATOM 2060 N N . LYS A 1 263 ? -43.134 -8.342 26.423 1.00 72.12 263 LYS A N 1
ATOM 2061 C CA . LYS A 1 263 ? -43.183 -7.145 25.573 1.00 72.12 263 LYS A CA 1
ATOM 2062 C C . LYS A 1 263 ? -43.846 -5.990 26.332 1.00 72.12 263 LYS A C 1
ATOM 2064 O O . LYS A 1 263 ? -45.000 -6.114 26.742 1.00 72.12 263 LYS A O 1
ATOM 2069 N N . ALA A 1 264 ? -43.152 -4.864 26.478 1.00 57.34 264 ALA A N 1
ATOM 2070 C CA . ALA A 1 264 ? -43.684 -3.705 27.182 1.00 57.34 264 ALA A CA 1
ATOM 2071 C C . ALA A 1 264 ? -44.611 -2.905 26.249 1.00 57.34 264 ALA A C 1
ATOM 2073 O O . ALA A 1 264 ? -44.155 -1.983 25.603 1.00 57.34 264 ALA A O 1
ATOM 2074 N N . ASN A 1 265 ? -45.907 -3.224 26.152 1.00 55.16 265 ASN A N 1
ATOM 2075 C CA . ASN A 1 265 ? -46.910 -2.530 25.310 1.00 55.16 265 ASN A CA 1
ATOM 2076 C C . ASN A 1 265 ? -46.620 -2.459 23.782 1.00 55.16 265 ASN A C 1
ATOM 2078 O O . ASN A 1 265 ? -45.494 -2.501 23.300 1.00 55.16 265 ASN A O 1
ATOM 2082 N N . ALA A 1 266 ? -47.670 -2.313 22.963 1.00 51.84 266 ALA A N 1
ATOM 2083 C CA . ALA A 1 266 ? -47.566 -2.359 21.493 1.00 51.84 266 ALA A CA 1
ATOM 2084 C C . ALA A 1 266 ? -46.775 -1.194 20.844 1.00 51.84 266 ALA A C 1
ATOM 2086 O O . ALA A 1 266 ? -46.404 -1.293 19.678 1.00 51.84 266 ALA A O 1
ATOM 2087 N N . LEU A 1 267 ? -46.518 -0.108 21.583 1.00 48.03 267 LEU A N 1
ATOM 2088 C CA . LEU A 1 267 ? -45.841 1.111 21.106 1.00 48.03 267 LEU A CA 1
ATOM 2089 C C . LEU A 1 267 ? -44.384 1.244 21.579 1.00 48.03 267 LEU A C 1
ATOM 2091 O O . LEU A 1 267 ? -43.685 2.154 21.142 1.00 48.03 267 LEU A O 1
ATOM 2095 N N . ASN A 1 268 ? -43.926 0.379 22.484 1.00 53.81 268 ASN A N 1
ATOM 2096 C CA . ASN A 1 268 ? -42.620 0.505 23.120 1.00 53.81 268 ASN A CA 1
ATOM 2097 C C . ASN A 1 268 ? -41.660 -0.521 22.504 1.00 53.81 268 ASN A C 1
ATOM 2099 O O . ASN A 1 268 ? -41.925 -1.720 22.497 1.00 53.81 268 ASN A O 1
ATOM 2103 N N . MET A 1 269 ? -40.518 -0.051 21.997 1.00 60.41 269 MET A N 1
ATOM 2104 C CA . MET A 1 269 ? -39.471 -0.899 21.399 1.00 60.41 269 MET A CA 1
ATOM 2105 C C . MET A 1 269 ? -38.614 -1.632 22.452 1.00 60.41 269 MET A C 1
ATOM 2107 O O . MET A 1 269 ? -37.539 -2.123 22.131 1.00 60.41 269 MET A O 1
ATOM 2111 N N . LYS A 1 270 ? -39.051 -1.661 23.717 1.00 70.81 270 LYS A N 1
ATOM 2112 C CA . LYS A 1 270 ? -38.345 -2.289 24.840 1.00 70.81 270 LYS A CA 1
ATOM 2113 C C . LYS A 1 270 ? -39.122 -3.511 25.323 1.00 70.81 270 LYS A C 1
ATOM 2115 O O . LYS A 1 270 ? -40.352 -3.485 25.366 1.00 70.81 270 LYS A O 1
ATOM 2120 N N . ALA A 1 271 ? -38.410 -4.549 25.731 1.00 79.94 271 ALA A N 1
ATOM 2121 C CA . ALA A 1 271 ? -38.968 -5.650 26.500 1.00 79.94 271 ALA A CA 1
ATOM 2122 C C . ALA A 1 271 ? -38.673 -5.446 27.989 1.00 79.94 271 ALA A C 1
ATOM 2124 O O . ALA A 1 271 ? -37.589 -4.986 28.350 1.00 79.94 271 ALA A O 1
ATOM 2125 N N . ASP A 1 272 ? -39.631 -5.794 28.841 1.00 85.06 272 ASP A N 1
ATOM 2126 C CA . ASP A 1 272 ? -39.446 -5.852 30.285 1.00 85.06 272 ASP A CA 1
ATOM 2127 C C . ASP A 1 272 ? -38.900 -7.228 30.657 1.00 85.06 272 ASP A C 1
ATOM 2129 O O . ASP A 1 272 ? -39.501 -8.259 30.344 1.00 85.06 272 ASP A O 1
ATOM 2133 N N . VAL A 1 273 ? -37.743 -7.224 31.309 1.00 87.44 273 VAL A N 1
ATOM 2134 C CA . VAL A 1 273 ? -37.022 -8.404 31.774 1.00 87.44 273 VAL A CA 1
ATOM 2135 C C . VAL A 1 273 ? -37.161 -8.495 33.288 1.00 87.44 273 VAL A C 1
ATOM 2137 O O . VAL A 1 273 ? -36.910 -7.527 34.012 1.00 87.44 273 VAL A O 1
ATOM 2140 N N . VAL A 1 274 ? -37.550 -9.676 33.759 1.00 89.00 274 VAL A N 1
ATOM 2141 C CA . VAL A 1 274 ? -37.685 -10.012 35.175 1.00 89.00 274 VAL A CA 1
ATOM 2142 C C . VAL A 1 274 ? -36.785 -11.200 35.485 1.00 89.00 274 VAL A C 1
ATOM 2144 O O . VAL A 1 274 ? -36.931 -12.261 34.883 1.00 89.00 274 VAL A O 1
ATOM 2147 N N . LEU A 1 275 ? -35.867 -11.020 36.431 1.00 89.62 275 LEU A N 1
ATOM 2148 C CA . LEU A 1 275 ? -34.988 -12.063 36.952 1.00 89.62 275 LEU A CA 1
ATOM 2149 C C . LEU A 1 275 ? -35.395 -12.415 38.378 1.00 89.62 275 LEU A C 1
ATOM 2151 O O . LEU A 1 275 ? -35.644 -11.519 39.182 1.00 89.62 275 LEU A O 1
ATOM 2155 N N . THR A 1 276 ? -35.430 -13.705 38.698 1.00 88.75 276 THR A N 1
ATOM 2156 C CA . THR A 1 276 ? -35.745 -14.212 40.042 1.00 88.75 276 THR A CA 1
ATOM 2157 C C . THR A 1 276 ? -34.799 -15.344 40.422 1.00 88.75 276 THR A C 1
ATOM 2159 O O . THR A 1 276 ? -34.436 -16.172 39.581 1.00 88.75 276 THR A O 1
ATOM 2162 N N . LEU A 1 277 ? -34.395 -15.381 41.692 1.00 88.75 277 LEU A N 1
ATOM 2163 C CA . LEU A 1 277 ? -33.621 -16.484 42.251 1.00 88.75 277 LEU A CA 1
ATOM 2164 C C . LEU A 1 277 ? -34.589 -17.582 42.699 1.00 88.75 277 LEU A C 1
ATOM 2166 O O . LEU A 1 277 ? -35.467 -17.345 43.527 1.00 88.75 277 LEU A O 1
ATOM 2170 N N . VAL A 1 278 ? -34.410 -18.791 42.175 1.00 86.88 278 VAL A N 1
ATOM 2171 C CA . VAL A 1 278 ? -35.242 -19.952 42.504 1.00 86.88 278 VAL A CA 1
ATOM 2172 C C . VAL A 1 278 ? -34.400 -20.961 43.277 1.00 86.88 278 VAL A C 1
ATOM 2174 O O . VAL A 1 278 ? -33.327 -21.350 42.816 1.00 86.88 278 VAL A O 1
ATOM 2177 N N . GLU A 1 279 ? -34.870 -21.392 44.450 1.00 88.25 279 GLU A N 1
ATOM 2178 C CA . GLU A 1 279 ? -34.251 -22.503 45.183 1.00 88.25 279 GLU A CA 1
ATOM 2179 C C . GLU A 1 279 ? -34.636 -23.858 44.587 1.00 88.25 279 GLU A C 1
ATOM 2181 O O . GLU A 1 279 ? -35.790 -24.098 44.234 1.00 88.25 279 GLU A O 1
ATOM 2186 N N . LYS A 1 280 ? -33.667 -24.773 44.520 1.00 85.19 280 LYS A N 1
ATOM 2187 C CA . LYS A 1 280 ? -33.894 -26.185 44.176 1.00 85.19 280 LYS A CA 1
ATOM 2188 C C . LYS A 1 280 ? -34.062 -27.075 45.404 1.00 85.19 280 LYS A C 1
ATOM 2190 O O . LYS A 1 280 ? -34.641 -28.155 45.309 1.00 85.19 280 LYS A O 1
ATOM 2195 N N . GLN A 1 281 ? -33.560 -26.628 46.552 1.00 79.88 281 GLN A N 1
ATOM 2196 C CA . GLN A 1 281 ? -33.704 -27.306 47.836 1.00 79.88 281 GLN A CA 1
ATOM 2197 C C . GLN A 1 281 ? -34.435 -26.384 48.807 1.00 79.88 281 GLN A C 1
ATOM 2199 O O . GLN A 1 281 ? -34.039 -25.235 48.986 1.00 79.88 281 GLN A O 1
ATOM 2204 N N . ALA A 1 282 ? -35.495 -26.898 49.429 1.00 79.94 282 ALA A N 1
ATOM 2205 C CA . ALA A 1 282 ? -36.358 -26.104 50.295 1.00 79.94 282 ALA A CA 1
ATOM 2206 C C . ALA A 1 282 ? -35.583 -25.493 51.474 1.00 79.94 282 ALA A C 1
ATOM 2208 O O . ALA A 1 282 ? -34.862 -26.198 52.184 1.00 79.94 282 ALA A O 1
ATOM 2209 N N . GLY A 1 283 ? -35.777 -24.193 51.700 1.00 78.19 283 GLY A N 1
ATOM 2210 C CA . GLY A 1 283 ? -35.209 -23.466 52.839 1.00 78.19 283 GLY A CA 1
ATOM 2211 C C . GLY A 1 283 ? -33.823 -22.865 52.592 1.00 78.19 283 GLY A C 1
ATOM 2212 O O . GLY A 1 283 ? -33.267 -22.247 53.501 1.00 78.19 283 GLY A O 1
ATOM 2213 N N . GLN A 1 284 ? -33.273 -22.990 51.381 1.00 82.62 284 GLN A N 1
ATOM 2214 C CA . GLN A 1 284 ? -31.988 -22.383 51.028 1.00 82.62 284 GLN A CA 1
ATOM 2215 C C . GLN A 1 284 ? -32.106 -20.875 50.791 1.00 82.62 284 GLN A C 1
ATOM 2217 O O . GLN A 1 284 ? -31.159 -20.149 51.090 1.00 82.62 284 GLN A O 1
ATOM 2222 N N . LEU A 1 285 ? -33.264 -20.366 50.352 1.00 81.69 285 LEU A N 1
ATOM 2223 C CA . LEU A 1 285 ? -33.501 -18.920 50.215 1.00 81.69 285 LEU A CA 1
ATOM 2224 C C . LEU A 1 285 ? -33.286 -18.157 51.531 1.00 81.69 285 LEU A C 1
ATOM 2226 O O . LEU A 1 285 ? -32.818 -17.023 51.504 1.00 81.69 285 LEU A O 1
ATOM 2230 N N . ALA A 1 286 ? -33.553 -18.784 52.683 1.00 80.81 286 ALA A N 1
ATOM 2231 C CA . ALA A 1 286 ? -33.336 -18.179 54.002 1.00 80.81 286 ALA A CA 1
ATOM 2232 C C . ALA A 1 286 ? -31.846 -17.992 54.353 1.00 80.81 286 ALA A C 1
ATOM 2234 O O . ALA A 1 286 ? -31.509 -17.216 55.247 1.00 80.81 286 ALA A O 1
ATOM 2235 N N . THR A 1 287 ? -30.948 -18.696 53.657 1.00 82.62 287 THR A N 1
ATOM 2236 C CA . THR A 1 287 ? -29.493 -18.557 53.825 1.00 82.62 287 THR A CA 1
ATOM 2237 C C . THR A 1 287 ? -28.912 -17.434 52.970 1.00 82.62 287 THR A C 1
ATOM 2239 O O . THR A 1 287 ? -27.762 -17.048 53.168 1.00 82.62 287 THR A O 1
ATOM 2242 N N . VAL A 1 288 ? -29.687 -16.887 52.030 1.00 82.94 288 VAL A N 1
ATOM 2243 C CA . VAL A 1 288 ? -29.252 -15.816 51.136 1.00 82.94 288 VAL A CA 1
ATOM 2244 C C . VAL A 1 288 ? -29.436 -14.478 51.838 1.00 82.94 288 VAL A C 1
ATOM 2246 O O . VAL A 1 288 ? -30.533 -14.120 52.256 1.00 82.94 288 VAL A O 1
ATOM 2249 N N . ALA A 1 289 ? -28.353 -13.717 51.957 1.00 79.81 289 ALA A N 1
ATOM 2250 C CA . ALA A 1 289 ? -28.422 -12.346 52.437 1.00 79.81 289 ALA A CA 1
ATOM 2251 C C . ALA A 1 289 ? -28.868 -11.407 51.313 1.00 79.81 289 ALA A C 1
ATOM 2253 O O . ALA A 1 289 ? -29.754 -10.575 51.513 1.00 79.81 289 ALA A O 1
ATOM 2254 N N . LYS A 1 290 ? -28.221 -11.504 50.143 1.00 81.94 290 LYS A N 1
ATOM 2255 C CA . LYS A 1 290 ? -28.418 -10.591 49.009 1.00 81.94 290 LYS A CA 1
ATOM 2256 C C . LYS A 1 290 ? -28.118 -11.266 47.680 1.00 81.94 290 LYS A C 1
ATOM 2258 O O . LYS A 1 290 ? -27.294 -12.174 47.598 1.00 81.94 290 LYS A O 1
ATOM 2263 N N . VAL A 1 291 ? -28.713 -10.728 46.622 1.00 83.88 291 VAL A N 1
ATOM 2264 C CA . VAL A 1 291 ? -28.420 -11.091 45.235 1.00 83.88 291 VAL A CA 1
ATOM 2265 C C . VAL A 1 291 ? -28.027 -9.839 44.464 1.00 83.88 291 VAL A C 1
ATOM 2267 O O . VAL A 1 291 ? -28.729 -8.831 44.511 1.00 83.88 291 VAL A O 1
ATOM 2270 N N . MET A 1 292 ? -26.899 -9.890 43.761 1.00 79.19 292 MET A N 1
ATOM 2271 C CA . MET A 1 292 ? -26.440 -8.824 42.874 1.00 79.19 292 MET A CA 1
ATOM 2272 C C . MET A 1 292 ? -26.629 -9.243 41.422 1.00 79.19 292 MET A C 1
ATOM 2274 O O . MET A 1 292 ? -26.112 -10.274 41.002 1.00 79.19 292 MET A O 1
ATOM 2278 N N . TYR A 1 293 ? -27.313 -8.410 40.650 1.00 84.25 293 TYR A N 1
ATOM 2279 C CA . TYR A 1 293 ? -27.495 -8.555 39.212 1.00 84.25 293 TYR A CA 1
ATOM 2280 C C . TYR A 1 293 ? -26.589 -7.557 38.496 1.00 84.25 293 TYR A C 1
ATOM 2282 O O . TYR A 1 293 ? -26.676 -6.355 38.750 1.00 84.25 293 TYR A O 1
ATOM 2290 N N . LEU A 1 294 ? -25.718 -8.054 37.621 1.00 81.75 294 LEU A N 1
ATOM 2291 C CA . LEU A 1 294 ? -24.753 -7.266 36.859 1.00 81.75 294 LEU A CA 1
ATOM 2292 C C . LEU A 1 294 ? -25.190 -7.220 35.393 1.00 81.75 294 LEU A C 1
ATOM 2294 O O . LEU A 1 294 ? -24.976 -8.171 34.644 1.00 81.75 294 LEU A O 1
ATOM 2298 N N . LEU A 1 295 ? -25.838 -6.115 35.026 1.00 81.69 295 LEU A N 1
ATOM 2299 C CA . LEU A 1 295 ? -26.380 -5.820 33.697 1.00 81.69 295 LEU A CA 1
ATOM 2300 C C . LEU A 1 295 ? -25.292 -5.333 32.732 1.00 81.69 295 LEU A C 1
ATOM 2302 O O . LEU A 1 295 ? -24.174 -5.051 33.160 1.00 81.69 295 LEU A O 1
ATOM 2306 N N . HIS A 1 296 ? -25.635 -5.175 31.449 1.00 73.81 296 HIS A N 1
ATOM 2307 C CA . HIS A 1 296 ? -24.749 -4.630 30.414 1.00 73.81 296 HIS A CA 1
ATOM 2308 C C . HIS A 1 296 ? -24.226 -3.223 30.751 1.00 73.81 296 HIS A C 1
ATOM 2310 O O . HIS A 1 296 ? -24.909 -2.427 31.399 1.00 73.81 296 HIS A O 1
ATOM 2316 N N . ASP A 1 297 ? -23.045 -2.873 30.236 1.00 64.25 297 ASP A N 1
ATOM 2317 C CA . ASP A 1 297 ? -22.366 -1.597 30.509 1.00 64.25 297 ASP A CA 1
ATOM 2318 C C . ASP A 1 297 ? -23.215 -0.370 30.097 1.00 64.25 297 ASP A C 1
ATOM 2320 O O . ASP A 1 297 ? -23.084 0.713 30.666 1.00 64.25 297 ASP A O 1
ATOM 2324 N N . SER A 1 298 ? -24.164 -0.544 29.167 1.00 64.00 298 SER A N 1
ATOM 2325 C CA . SER A 1 298 ? -25.153 0.478 28.776 1.00 64.00 298 SER A CA 1
ATOM 2326 C C . SER A 1 298 ? -26.077 0.934 29.914 1.00 64.00 298 SER A C 1
ATOM 2328 O O . SER A 1 298 ? -26.706 1.982 29.789 1.00 64.00 298 SER A O 1
ATOM 2330 N N . TYR A 1 299 ? -26.177 0.172 31.007 1.00 65.25 299 TYR A N 1
ATOM 2331 C CA . TYR A 1 299 ? -26.999 0.506 32.174 1.00 65.25 299 TYR A CA 1
ATOM 2332 C C . TYR A 1 299 ? -26.257 1.343 33.219 1.00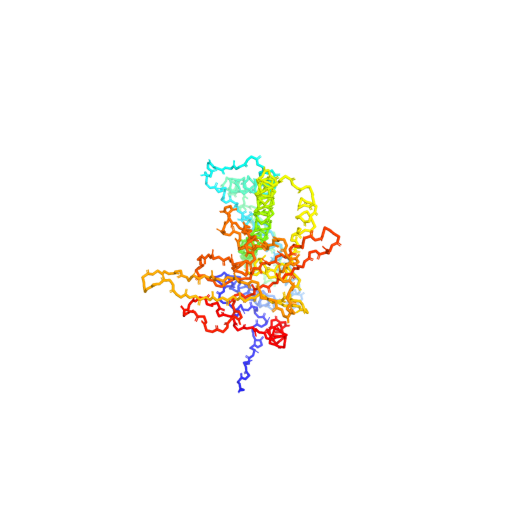 65.25 299 TYR A C 1
ATOM 2334 O O . TYR A 1 299 ? -26.823 1.626 34.274 1.00 65.25 299 TYR A O 1
ATOM 2342 N N . LEU A 1 300 ? -25.008 1.759 32.972 1.00 53.31 300 LEU A N 1
ATOM 2343 C CA . LEU A 1 300 ? -24.298 2.661 33.881 1.00 53.31 300 LEU A CA 1
ATOM 2344 C C . LEU A 1 300 ? -25.116 3.949 34.135 1.00 53.31 300 LEU A C 1
ATOM 2346 O O . LEU A 1 300 ? -25.596 4.567 33.184 1.00 53.31 300 LEU A O 1
ATOM 2350 N N . PRO A 1 301 ? -25.267 4.388 35.403 1.00 48.38 301 PRO A N 1
ATOM 2351 C CA . PRO A 1 301 ? -24.606 3.886 36.617 1.00 48.38 301 PRO A CA 1
ATOM 2352 C C . PRO A 1 301 ? -25.331 2.732 37.345 1.00 48.38 301 PRO A C 1
ATOM 2354 O O . PRO A 1 301 ? -24.767 2.170 38.280 1.00 48.38 301 PRO A O 1
ATOM 2357 N N . GLU A 1 302 ? -26.545 2.359 36.936 1.00 65.31 302 GLU A N 1
ATOM 2358 C CA . GLU A 1 302 ? -27.399 1.314 37.541 1.00 65.31 302 GLU A CA 1
ATOM 2359 C C . GLU A 1 302 ? -27.106 -0.109 37.032 1.00 65.31 302 GLU A C 1
ATOM 2361 O O . GLU A 1 302 ? -27.961 -0.997 37.065 1.00 65.31 302 GLU A O 1
ATOM 2366 N N . MET A 1 303 ? -25.884 -0.329 36.552 1.00 71.69 303 MET A N 1
ATOM 2367 C CA . MET A 1 303 ? -25.425 -1.611 36.023 1.00 71.69 303 MET A CA 1
ATOM 2368 C C . MET A 1 303 ? -25.471 -2.723 37.082 1.00 71.69 303 MET A C 1
ATOM 2370 O O . MET A 1 303 ? -25.690 -3.881 36.747 1.00 71.69 303 MET A O 1
ATOM 2374 N N . ILE A 1 304 ? -25.277 -2.377 38.359 1.00 70.75 304 ILE A N 1
ATOM 2375 C CA . ILE A 1 304 ? -25.389 -3.310 39.484 1.00 70.75 304 ILE A CA 1
ATOM 2376 C C . ILE A 1 304 ? -26.709 -3.045 40.196 1.00 70.75 304 ILE A C 1
ATOM 2378 O O . ILE A 1 304 ? -26.920 -1.950 40.722 1.00 70.75 304 ILE A O 1
ATOM 2382 N N . ARG A 1 305 ? -27.572 -4.057 40.260 1.00 78.19 305 ARG A N 1
ATOM 2383 C CA . ARG A 1 305 ? -28.822 -4.016 41.026 1.00 78.19 305 ARG A CA 1
ATOM 2384 C C . ARG A 1 305 ? -28.756 -5.027 42.158 1.00 78.19 305 ARG A C 1
ATOM 2386 O O . ARG A 1 305 ? -28.366 -6.168 41.936 1.00 78.19 305 ARG A O 1
ATOM 2393 N N . VAL A 1 306 ? -29.115 -4.607 43.367 1.00 77.44 306 VAL A N 1
ATOM 2394 C CA . VAL A 1 306 ? -29.065 -5.454 44.565 1.00 77.44 306 VAL A CA 1
ATOM 2395 C C . VAL A 1 306 ? -30.487 -5.748 45.020 1.00 77.44 306 VAL A C 1
ATOM 2397 O O . VAL A 1 306 ? -31.261 -4.822 45.253 1.00 77.44 306 VAL A O 1
ATOM 2400 N N . ALA A 1 307 ? -30.815 -7.027 45.160 1.00 82.94 307 ALA A N 1
ATOM 2401 C CA . ALA A 1 307 ? -32.053 -7.495 45.762 1.00 82.94 307 ALA A CA 1
ATOM 2402 C C . ALA A 1 307 ? -31.753 -8.108 47.136 1.00 82.94 307 ALA A C 1
ATOM 2404 O O . ALA A 1 307 ? -30.823 -8.901 47.284 1.00 82.94 307 ALA A O 1
ATOM 2405 N N . SER A 1 308 ? -32.545 -7.739 48.140 1.00 76.88 308 SER A N 1
ATOM 2406 C CA . SER A 1 308 ? -32.428 -8.217 49.528 1.00 76.88 308 SER A CA 1
ATOM 2407 C C . SER A 1 308 ? -33.740 -8.778 50.086 1.00 76.88 308 SER A C 1
ATOM 2409 O O . SER A 1 308 ? -33.769 -9.253 51.218 1.00 76.88 308 SER A O 1
ATOM 2411 N N . ASP A 1 309 ? -34.826 -8.729 49.310 1.00 76.12 309 ASP A N 1
ATOM 2412 C CA . ASP A 1 309 ? -36.138 -9.206 49.740 1.00 76.12 309 ASP A CA 1
ATOM 2413 C C . ASP A 1 309 ? -36.327 -10.692 49.413 1.00 76.12 309 ASP A C 1
ATOM 2415 O O . ASP A 1 309 ? -36.634 -11.074 48.278 1.00 76.12 309 ASP A O 1
ATOM 2419 N N . ALA A 1 310 ? -36.161 -11.528 50.438 1.00 70.56 310 ALA A N 1
ATOM 2420 C CA . ALA A 1 310 ? -36.374 -12.967 50.347 1.00 70.56 310 ALA A CA 1
ATOM 2421 C C . ALA A 1 310 ? -37.845 -13.340 50.079 1.00 70.56 310 ALA A C 1
ATOM 2423 O O . ALA A 1 310 ? -38.100 -14.384 49.481 1.00 70.56 310 ALA A O 1
ATOM 2424 N N . ASN A 1 311 ? -38.816 -12.493 50.457 1.00 70.81 311 ASN A N 1
ATOM 2425 C CA . ASN A 1 311 ? -40.243 -12.789 50.268 1.00 70.81 311 ASN A CA 1
ATOM 2426 C C . ASN A 1 311 ? -40.667 -12.715 48.797 1.00 70.81 311 ASN A C 1
ATOM 2428 O O . ASN A 1 311 ? -41.653 -13.337 48.411 1.00 70.81 311 ASN A O 1
ATOM 2432 N N . ASN A 1 312 ? -39.918 -11.969 47.982 1.00 70.44 312 ASN A N 1
ATOM 2433 C CA . ASN A 1 312 ? -40.170 -11.797 46.555 1.00 70.44 312 ASN A CA 1
ATOM 2434 C C . ASN A 1 312 ? -39.148 -12.554 45.682 1.00 70.44 312 ASN A C 1
ATOM 2436 O O . ASN A 1 312 ? -38.925 -12.197 44.528 1.00 70.44 312 ASN A O 1
ATOM 2440 N N . GLY A 1 313 ? -38.459 -13.560 46.242 1.00 77.12 313 GLY A N 1
ATOM 2441 C CA . GLY A 1 313 ? -37.485 -14.378 45.506 1.00 77.12 313 GLY A CA 1
ATOM 2442 C C . GLY A 1 313 ? -36.293 -13.587 44.957 1.00 77.12 313 GLY A C 1
ATOM 2443 O O . GLY A 1 313 ? -35.745 -13.941 43.912 1.00 77.12 313 GLY A O 1
ATOM 2444 N N . PHE A 1 314 ? -35.911 -12.493 45.629 1.00 86.12 314 PHE A N 1
ATOM 2445 C CA . PHE A 1 314 ? -34.830 -11.600 45.206 1.00 86.12 314 PHE A CA 1
ATOM 2446 C C . PHE A 1 314 ? -34.998 -11.068 43.769 1.00 86.12 314 PHE A C 1
ATOM 2448 O O . PHE A 1 314 ? -34.042 -11.034 42.995 1.00 86.12 314 PHE A O 1
ATOM 2455 N N . GLU A 1 315 ? -36.216 -10.666 43.404 1.00 88.69 315 GLU A N 1
ATOM 2456 C CA . GLU A 1 315 ? -36.570 -10.202 42.058 1.00 88.69 315 GLU A CA 1
ATOM 2457 C C . GLU A 1 315 ? -35.782 -8.955 41.595 1.00 88.69 315 GLU A C 1
ATOM 2459 O O . GLU A 1 315 ? -35.583 -7.999 42.348 1.00 88.69 315 GLU A O 1
ATOM 2464 N N . CYS A 1 316 ? -35.397 -8.924 40.315 1.00 87.12 316 CYS A N 1
ATOM 2465 C CA . CYS A 1 316 ? -34.830 -7.760 39.634 1.00 87.12 316 CYS A CA 1
ATOM 2466 C C . CYS A 1 316 ? -35.557 -7.494 38.311 1.00 87.12 316 CYS A C 1
ATOM 2468 O O . CYS A 1 316 ? -35.678 -8.383 37.471 1.00 87.12 316 CYS A O 1
ATOM 2470 N N . LYS A 1 317 ? -36.021 -6.254 38.114 1.00 88.44 317 LYS A N 1
ATOM 2471 C CA . LYS A 1 317 ? -36.751 -5.810 36.913 1.00 88.44 317 LYS A CA 1
ATOM 2472 C C . LYS A 1 317 ? -35.950 -4.767 36.164 1.00 88.44 317 LYS A C 1
ATOM 2474 O O . LYS A 1 317 ? -35.462 -3.837 36.800 1.00 88.44 317 LYS A O 1
ATOM 2479 N N . PHE A 1 318 ? -35.859 -4.859 34.844 1.00 85.81 318 PHE A N 1
ATOM 2480 C CA . PHE A 1 318 ? -35.281 -3.821 33.984 1.00 85.81 318 PHE A CA 1
ATOM 2481 C C . PHE A 1 318 ? -35.849 -3.927 32.565 1.00 85.81 318 PHE A C 1
ATOM 2483 O O . PHE A 1 318 ? -36.394 -4.960 32.199 1.00 85.81 318 PHE A O 1
ATOM 2490 N N . SER A 1 319 ? -35.718 -2.876 31.753 1.00 83.94 319 SER A N 1
ATOM 2491 C CA . SER A 1 319 ? -36.159 -2.912 30.351 1.00 83.94 319 SER A CA 1
ATOM 2492 C C . SER A 1 319 ? -34.958 -2.943 29.410 1.00 83.94 319 SER A C 1
ATOM 2494 O O . SER A 1 319 ? -34.018 -2.171 29.614 1.00 83.94 319 SER A O 1
ATOM 2496 N N . ALA A 1 320 ? -34.996 -3.779 28.373 1.00 80.94 320 ALA A N 1
ATOM 2497 C CA . ALA A 1 320 ? -33.924 -3.976 27.394 1.00 80.94 320 ALA A CA 1
ATOM 2498 C C . ALA A 1 320 ? -34.443 -3.895 25.952 1.00 80.94 320 ALA A C 1
ATOM 2500 O O . ALA A 1 320 ? -35.615 -4.162 25.692 1.00 80.94 320 ALA A O 1
ATOM 2501 N N . TYR A 1 321 ? -33.575 -3.501 25.019 1.00 76.25 321 TYR A N 1
ATOM 2502 C CA . TYR A 1 321 ? -33.894 -3.468 23.584 1.00 76.25 321 TYR A CA 1
ATOM 2503 C C . TYR A 1 321 ? -33.541 -4.782 22.882 1.00 76.25 321 TYR A C 1
ATOM 2505 O O . TYR A 1 321 ? -34.231 -5.181 21.952 1.00 76.25 321 TYR A O 1
ATOM 2513 N N . GLU A 1 322 ? -32.491 -5.447 23.353 1.00 78.94 322 GLU A N 1
ATOM 2514 C CA . GLU A 1 322 ? -31.943 -6.673 22.782 1.00 78.94 322 GLU A CA 1
ATOM 2515 C C . GLU A 1 322 ? -31.497 -7.625 23.897 1.00 78.94 322 GLU A C 1
ATOM 2517 O O . GLU A 1 322 ? -31.280 -7.206 25.041 1.00 78.94 322 GLU A O 1
ATOM 2522 N N . ALA A 1 323 ? -31.377 -8.908 23.563 1.00 81.75 323 ALA A N 1
ATOM 2523 C CA . ALA A 1 323 ? -30.843 -9.930 24.448 1.00 81.75 323 ALA A CA 1
ATOM 2524 C C . ALA A 1 323 ? -29.325 -9.773 24.642 1.00 81.75 323 ALA A C 1
ATOM 2526 O O . ALA A 1 323 ? -28.581 -9.579 23.684 1.00 81.75 323 ALA A O 1
ATOM 2527 N N . PHE A 1 324 ? -28.862 -9.927 25.882 1.00 83.94 324 PHE A N 1
ATOM 2528 C CA . PHE A 1 324 ? -27.449 -9.944 26.261 1.00 83.94 324 PHE A CA 1
ATOM 2529 C C . PHE A 1 324 ? -27.229 -10.925 27.419 1.00 83.94 324 PHE A C 1
ATOM 2531 O O . PHE A 1 324 ? -28.179 -11.301 28.114 1.00 83.94 324 PHE A O 1
ATOM 2538 N N . THR A 1 325 ? -25.984 -11.342 27.632 1.00 84.19 325 THR A N 1
ATOM 2539 C CA . THR A 1 325 ? -25.600 -12.169 28.780 1.00 84.19 325 THR A CA 1
ATOM 2540 C C . THR A 1 325 ? -25.421 -11.304 30.016 1.00 84.19 325 THR A C 1
ATOM 2542 O O . THR A 1 325 ? -24.826 -10.248 29.920 1.00 84.19 325 THR A O 1
ATOM 2545 N N . LEU A 1 326 ? -25.881 -11.732 31.187 1.00 86.75 326 LEU A N 1
ATOM 2546 C CA . LEU A 1 326 ? -25.704 -11.000 32.445 1.00 86.75 326 LEU A CA 1
ATOM 2547 C C . LEU A 1 326 ? -25.180 -11.904 33.560 1.00 86.75 326 LEU A C 1
ATOM 2549 O O . LEU A 1 326 ? -25.342 -13.126 33.526 1.00 86.75 326 LEU A O 1
ATOM 2553 N N . GLY A 1 327 ? -24.552 -11.284 34.557 1.00 84.00 327 GLY A N 1
ATOM 2554 C CA . GLY A 1 327 ? -24.023 -11.974 35.731 1.00 84.00 327 GLY A CA 1
ATOM 2555 C C . GLY A 1 327 ? -24.963 -11.880 36.925 1.00 84.00 327 GLY A C 1
ATOM 2556 O O . GLY A 1 327 ? -25.560 -10.830 37.166 1.00 84.00 327 GLY A O 1
ATOM 2557 N N . VAL A 1 328 ? -25.054 -12.948 37.715 1.00 84.69 328 VAL A N 1
ATOM 2558 C CA . VAL A 1 328 ? -25.760 -12.942 39.004 1.00 84.69 328 VAL A CA 1
ATOM 2559 C C . VAL A 1 328 ? -24.845 -13.471 40.097 1.00 84.69 328 VAL A C 1
ATOM 2561 O O . VAL A 1 328 ? -24.214 -14.511 39.936 1.00 84.69 328 VAL A O 1
ATOM 2564 N N . ILE A 1 329 ? -24.767 -12.759 41.218 1.00 81.50 329 ILE A N 1
ATOM 2565 C CA . ILE A 1 329 ? -23.950 -13.143 42.371 1.00 81.50 329 ILE A CA 1
ATOM 2566 C C . ILE A 1 329 ? -24.845 -13.276 43.591 1.00 81.50 329 ILE A C 1
ATOM 2568 O O . ILE A 1 329 ? -25.533 -12.331 43.969 1.00 81.50 329 ILE A O 1
ATOM 2572 N N . VAL A 1 330 ? -24.815 -14.450 44.212 1.00 83.38 330 VAL A N 1
ATOM 2573 C CA . VAL A 1 330 ? -25.583 -14.763 45.417 1.00 83.38 330 VAL A CA 1
ATOM 2574 C C . VAL A 1 330 ? -24.646 -14.734 46.618 1.00 83.38 330 VAL A C 1
ATOM 2576 O O . VAL A 1 330 ? -23.632 -15.437 46.645 1.00 83.38 330 VAL A O 1
ATOM 2579 N N . VAL A 1 331 ? -25.003 -13.897 47.589 1.00 78.75 331 VAL A N 1
ATOM 2580 C CA . VAL A 1 331 ? -24.286 -13.663 48.845 1.00 78.75 331 VAL A CA 1
ATOM 2581 C C . VAL A 1 331 ? -25.079 -14.278 49.990 1.00 78.75 331 VAL A C 1
ATOM 2583 O O . VAL A 1 331 ? -26.282 -14.037 50.113 1.00 78.75 331 VAL A O 1
ATOM 2586 N N . PHE A 1 332 ? -24.408 -15.050 50.839 1.00 79.81 332 PHE A N 1
ATOM 2587 C CA . PHE A 1 332 ? -25.025 -15.762 51.956 1.00 79.81 332 PHE A CA 1
ATOM 2588 C C . PHE A 1 332 ? -24.974 -14.957 53.260 1.00 79.81 332 PHE A C 1
ATOM 2590 O O . PHE A 1 332 ? -24.204 -14.010 53.403 1.00 79.81 332 PHE A O 1
ATOM 2597 N N . THR A 1 333 ? -25.828 -15.318 54.217 1.00 78.88 333 THR A N 1
ATOM 2598 C CA . THR A 1 333 ? -25.861 -14.727 55.563 1.00 78.88 333 THR A CA 1
ATOM 2599 C C . THR A 1 333 ? -24.650 -15.128 56.401 1.00 78.88 333 THR A C 1
ATOM 2601 O O . THR A 1 333 ? -24.174 -14.324 57.203 1.00 78.88 333 THR A O 1
ATOM 2604 N N . ASP A 1 334 ? -24.126 -16.340 56.199 1.00 75.69 334 ASP A N 1
ATOM 2605 C CA . ASP A 1 334 ? -22.846 -16.761 56.764 1.00 75.69 334 ASP A CA 1
ATOM 2606 C C . ASP A 1 334 ? -21.681 -16.251 55.911 1.00 75.69 334 ASP A C 1
ATOM 2608 O O . ASP A 1 334 ? -21.465 -16.692 54.783 1.00 75.69 334 ASP A O 1
ATOM 2612 N N . VAL A 1 335 ? -20.887 -15.369 56.513 1.00 64.19 335 VAL A N 1
ATOM 2613 C CA . VAL A 1 335 ? -19.717 -14.707 55.922 1.00 64.19 335 VAL A CA 1
ATOM 2614 C C . VAL A 1 335 ? -18.621 -15.691 55.487 1.00 64.19 335 VAL A C 1
ATOM 2616 O O . VAL A 1 335 ? -17.769 -15.349 54.666 1.00 64.19 335 VAL A O 1
ATOM 2619 N N . ASN A 1 336 ? -18.600 -16.908 56.038 1.00 70.38 336 ASN A N 1
ATOM 2620 C CA . ASN A 1 336 ? -17.614 -17.925 55.664 1.00 70.38 336 ASN A CA 1
ATOM 2621 C C . ASN A 1 336 ? -18.038 -18.760 54.449 1.00 70.38 336 ASN A C 1
ATOM 2623 O O . ASN A 1 336 ? -17.217 -19.500 53.900 1.00 70.38 336 ASN A O 1
ATOM 2627 N N . THR A 1 337 ? -19.297 -18.650 54.019 1.00 71.62 337 THR A N 1
ATOM 2628 C CA . THR A 1 337 ? -19.802 -19.376 52.855 1.00 71.62 337 THR A CA 1
ATOM 2629 C C . THR A 1 337 ? -19.406 -18.629 51.576 1.00 71.62 337 THR A C 1
ATOM 2631 O O . THR A 1 337 ? -19.716 -17.449 51.439 1.00 71.62 337 THR A O 1
ATOM 2634 N N . PRO A 1 338 ? -18.717 -19.272 50.613 1.00 72.38 338 PRO A N 1
ATOM 2635 C CA . PRO A 1 338 ? -18.290 -18.597 49.394 1.00 72.38 338 PRO A CA 1
ATOM 2636 C C . PRO A 1 338 ? -19.487 -18.160 48.543 1.00 72.38 338 PRO A C 1
ATOM 2638 O O . PRO A 1 338 ? -20.445 -18.915 48.358 1.00 72.38 338 PRO A O 1
ATOM 2641 N N . VAL A 1 339 ? -19.387 -16.962 47.962 1.00 78.81 339 VAL A N 1
ATOM 2642 C CA . VAL A 1 339 ? -20.375 -16.448 47.004 1.00 78.81 339 VAL A CA 1
ATOM 2643 C C . VAL A 1 339 ? -20.530 -17.380 45.806 1.00 78.81 339 VAL A C 1
ATOM 2645 O O . VAL A 1 339 ? -19.557 -17.963 45.315 1.00 78.81 339 VAL A O 1
ATOM 2648 N N . ARG A 1 340 ? -21.755 -17.477 45.289 1.00 82.06 340 ARG A N 1
ATOM 2649 C CA . ARG A 1 340 ? -22.055 -18.231 44.064 1.00 82.06 340 ARG A CA 1
ATOM 2650 C C . ARG A 1 340 ? -22.260 -17.277 42.898 1.00 82.06 340 ARG A C 1
ATOM 2652 O O . ARG A 1 340 ? -22.870 -16.224 43.066 1.00 82.06 340 ARG A O 1
ATOM 2659 N N . LYS A 1 341 ? -21.725 -17.640 41.732 1.00 81.62 341 LYS A N 1
ATOM 2660 C CA . LYS A 1 341 ? -21.787 -16.852 40.494 1.00 81.62 341 LYS A CA 1
ATOM 2661 C C . LYS A 1 341 ? -22.587 -17.625 39.451 1.00 81.62 341 LYS A C 1
ATOM 2663 O O . LYS A 1 341 ? -22.337 -18.815 39.267 1.00 81.62 341 LYS A O 1
ATOM 2668 N N . TYR A 1 342 ? -23.496 -16.935 38.776 1.00 84.12 342 TYR A N 1
ATOM 2669 C CA . TYR A 1 342 ? -24.297 -17.466 37.684 1.00 84.12 342 TYR A CA 1
ATOM 2670 C C . TYR A 1 342 ? -24.204 -16.562 36.459 1.00 84.12 342 TYR A C 1
ATOM 2672 O O . TYR A 1 342 ? -24.011 -15.350 36.573 1.00 84.12 342 TYR A O 1
ATOM 2680 N N . GLU A 1 343 ? -24.382 -17.167 35.293 1.00 83.31 343 GLU A N 1
ATOM 2681 C CA . GLU A 1 343 ? -24.416 -16.512 33.994 1.00 83.31 343 GLU A CA 1
ATOM 2682 C C . GLU A 1 343 ? -25.751 -16.810 33.306 1.00 83.31 343 GLU A C 1
ATOM 2684 O O . GLU A 1 343 ? -26.140 -17.973 33.154 1.00 83.31 343 GLU A O 1
ATOM 2689 N N . VAL A 1 344 ? -26.460 -15.755 32.910 1.00 85.94 344 VAL A N 1
ATOM 2690 C CA . VAL A 1 344 ? -27.772 -15.848 32.261 1.00 85.94 344 VAL A CA 1
ATOM 2691 C C . VAL A 1 344 ? -27.673 -15.219 30.879 1.00 85.94 344 VAL A C 1
ATOM 2693 O O . VAL A 1 344 ? -27.562 -14.002 30.763 1.00 85.94 344 VAL A O 1
ATOM 2696 N N . ASP A 1 345 ? -27.719 -16.041 29.831 1.00 85.25 345 ASP A N 1
ATOM 2697 C CA . ASP A 1 345 ? -27.776 -15.579 28.441 1.00 85.25 345 ASP A CA 1
ATOM 2698 C C . ASP A 1 345 ? -29.243 -15.413 28.026 1.00 85.25 345 ASP A C 1
ATOM 2700 O O . ASP A 1 345 ? -29.942 -16.397 27.759 1.00 85.25 345 ASP A O 1
ATOM 2704 N N . LEU A 1 346 ? -29.727 -14.166 27.973 1.00 85.00 346 LEU A N 1
ATOM 2705 C CA . LEU A 1 346 ? -31.118 -13.876 27.612 1.00 85.00 346 LEU A CA 1
ATOM 2706 C C . LEU A 1 346 ? -31.478 -14.367 26.203 1.00 85.00 346 LEU A C 1
ATOM 2708 O O . LEU A 1 346 ? -32.656 -14.575 25.926 1.00 85.00 346 LEU A O 1
ATOM 2712 N N . ASN A 1 347 ? -30.492 -14.584 25.325 1.00 81.31 347 ASN A N 1
ATOM 2713 C CA . ASN A 1 347 ? -30.720 -15.045 23.957 1.00 81.31 347 ASN A CA 1
ATOM 2714 C C . ASN A 1 347 ? -31.081 -16.541 23.890 1.00 81.31 347 ASN A C 1
ATOM 2716 O O . ASN A 1 347 ? -31.540 -17.023 22.859 1.00 81.31 347 ASN A O 1
ATOM 2720 N N . THR A 1 348 ? -30.878 -17.279 24.987 1.00 78.94 348 THR A N 1
ATOM 2721 C CA . THR A 1 348 ? -31.163 -18.723 25.082 1.00 78.94 348 THR A CA 1
ATOM 2722 C C . THR A 1 348 ? -32.554 -19.040 25.638 1.00 78.94 348 THR A C 1
ATOM 2724 O O . THR A 1 348 ? -32.950 -20.205 25.683 1.00 78.94 348 THR A O 1
ATOM 2727 N N . LEU A 1 349 ? -33.313 -18.021 26.057 1.00 80.81 349 LEU A N 1
ATOM 2728 C CA . LEU A 1 349 ? -34.631 -18.201 26.660 1.00 80.81 349 LEU A CA 1
ATOM 2729 C C . LEU A 1 349 ? -35.681 -18.632 25.629 1.00 80.81 349 LEU A C 1
ATOM 2731 O O . LEU A 1 349 ? -35.712 -18.162 24.492 1.00 80.81 349 LEU A O 1
ATOM 2735 N N . ALA A 1 350 ? -36.595 -19.502 26.057 1.00 68.62 350 ALA A N 1
ATOM 2736 C CA . ALA A 1 350 ? -37.767 -19.860 25.269 1.00 68.62 350 ALA A CA 1
ATOM 2737 C C . ALA A 1 350 ? -38.795 -18.710 25.274 1.00 68.62 350 ALA A C 1
ATOM 2739 O O . ALA A 1 350 ? -38.995 -18.059 26.297 1.00 68.62 350 ALA A O 1
ATOM 2740 N N . ASN A 1 351 ? -39.503 -18.514 24.156 1.00 73.50 351 ASN A N 1
ATOM 2741 C CA . ASN A 1 351 ? -40.602 -17.542 24.006 1.00 73.50 351 ASN A CA 1
ATOM 2742 C C . ASN A 1 351 ? -40.198 -16.055 24.114 1.00 73.50 351 ASN A C 1
ATOM 2744 O O . ASN A 1 351 ? -40.866 -15.271 24.787 1.00 73.50 351 ASN A O 1
ATOM 2748 N N . LEU A 1 352 ? -39.129 -15.647 23.426 1.00 78.75 352 LEU A N 1
ATOM 2749 C CA . LEU A 1 352 ? -38.724 -14.238 23.349 1.00 78.75 352 LEU A CA 1
ATOM 2750 C C . LEU A 1 352 ? -39.638 -13.412 22.417 1.00 78.75 352 LEU A C 1
ATOM 2752 O O . LEU A 1 352 ? -40.118 -13.937 21.408 1.00 78.75 352 LEU A O 1
ATOM 2756 N N . PRO A 1 353 ? -39.856 -12.112 22.702 1.00 76.31 353 PRO A N 1
ATOM 2757 C CA . PRO A 1 353 ? -40.521 -11.204 21.772 1.00 76.31 353 PRO A CA 1
ATOM 2758 C C . PRO A 1 353 ? -39.793 -11.132 20.421 1.00 76.31 353 PRO A C 1
ATOM 2760 O O . PRO A 1 353 ? -38.563 -11.136 20.365 1.00 76.31 353 PRO A O 1
ATOM 2763 N N . GLU A 1 354 ? -40.553 -11.011 19.332 1.00 67.56 354 GLU A N 1
ATOM 2764 C CA . GLU A 1 354 ? -40.003 -10.880 17.978 1.00 67.56 354 GLU A CA 1
ATOM 2765 C C . GLU A 1 354 ? -39.051 -9.671 17.883 1.00 67.56 354 GLU A C 1
ATOM 2767 O O . GLU A 1 354 ? -39.430 -8.549 18.230 1.00 67.56 354 GLU A O 1
ATOM 2772 N N . GLY A 1 355 ? -37.811 -9.916 17.446 1.00 65.12 355 GLY A N 1
ATOM 2773 C CA . GLY A 1 355 ? -36.754 -8.904 17.335 1.00 65.12 355 GLY A CA 1
ATOM 2774 C C . GLY A 1 355 ? -35.949 -8.638 18.613 1.00 65.12 355 GLY A C 1
ATOM 2775 O O . GLY A 1 355 ? -35.048 -7.808 18.577 1.00 65.12 355 GLY A O 1
ATOM 2776 N N . PHE A 1 356 ? -36.245 -9.320 19.728 1.00 72.88 356 PHE A N 1
ATOM 2777 C CA . PHE A 1 356 ? -35.449 -9.219 20.959 1.00 72.88 356 PHE A CA 1
ATOM 2778 C C . PHE A 1 356 ? -34.214 -10.132 20.940 1.00 72.88 356 PHE A C 1
ATOM 2780 O O . PHE A 1 356 ? -33.193 -9.811 21.547 1.00 72.88 356 PHE A O 1
ATOM 2787 N N . ASN A 1 357 ? -34.298 -11.270 20.247 1.00 70.50 357 ASN A N 1
ATOM 2788 C CA . ASN A 1 357 ? -33.160 -12.155 20.027 1.00 70.50 357 ASN A CA 1
ATOM 2789 C C . ASN A 1 357 ? -32.273 -11.628 18.892 1.00 70.50 357 ASN A C 1
ATOM 2791 O O . ASN A 1 357 ? -32.760 -11.063 17.913 1.00 70.50 357 ASN A O 1
ATOM 2795 N N . TYR A 1 358 ? -30.969 -11.870 18.984 1.00 67.19 358 TYR A N 1
ATOM 2796 C CA . TYR A 1 358 ? -30.080 -11.679 17.844 1.00 67.19 358 TYR A CA 1
ATOM 2797 C C . TYR A 1 358 ? -29.886 -13.023 17.132 1.00 67.19 358 TYR A C 1
ATOM 2799 O O . TYR A 1 358 ? -29.469 -14.018 17.732 1.00 67.19 358 TYR A O 1
ATOM 2807 N N . THR A 1 359 ? -30.204 -13.074 15.836 1.00 47.06 359 THR A N 1
ATOM 2808 C CA . THR A 1 359 ? -29.931 -14.238 14.984 1.00 47.06 359 THR A CA 1
ATOM 2809 C C . THR A 1 359 ? -28.437 -14.339 14.720 1.00 47.06 359 THR A C 1
ATOM 2811 O O . THR A 1 359 ? -27.877 -13.556 13.954 1.00 47.06 359 THR A O 1
ATOM 2814 N N . ARG A 1 360 ? -27.793 -15.344 15.312 1.00 48.78 360 ARG A N 1
ATOM 2815 C CA . ARG A 1 360 ? -26.555 -15.902 14.775 1.00 48.78 360 ARG A CA 1
ATOM 2816 C C . ARG A 1 360 ? -26.770 -17.365 14.454 1.00 48.78 360 ARG A C 1
ATOM 2818 O O . ARG A 1 360 ? -27.044 -18.156 15.351 1.00 48.78 360 ARG A O 1
ATOM 2825 N N . GLU A 1 361 ? -26.595 -17.719 13.186 1.00 38.19 361 GLU A N 1
ATOM 2826 C CA . GLU A 1 361 ? -26.156 -19.065 12.838 1.00 38.19 361 GLU A CA 1
ATOM 2827 C C . GLU A 1 361 ? -24.799 -19.262 13.519 1.00 38.19 361 GLU A C 1
ATOM 2829 O O . GLU A 1 361 ? -23.791 -18.668 13.136 1.00 38.19 361 GLU A O 1
ATOM 2834 N N . LEU A 1 362 ? -24.793 -20.012 14.620 1.00 38.09 362 LEU A N 1
ATOM 2835 C CA . LEU A 1 362 ? -23.561 -20.514 15.203 1.00 38.09 362 LEU A CA 1
ATOM 2836 C C . LEU A 1 362 ? -22.958 -21.460 14.167 1.00 38.09 362 LEU A C 1
ATOM 2838 O O . LEU A 1 362 ? -23.415 -22.595 14.050 1.00 38.09 362 LEU A O 1
ATOM 2842 N N . MET A 1 363 ? -21.956 -21.001 13.417 1.00 36.66 363 MET A N 1
ATOM 2843 C CA . MET A 1 363 ? -21.142 -21.925 12.640 1.00 36.66 363 MET A CA 1
ATOM 2844 C C . MET A 1 363 ? -20.485 -22.894 13.616 1.00 36.66 363 MET A C 1
ATOM 2846 O O . MET A 1 363 ? -19.788 -22.504 14.556 1.00 36.66 363 MET A O 1
ATOM 2850 N N . THR A 1 364 ? -20.761 -24.174 13.418 1.00 41.28 364 THR A N 1
ATOM 2851 C CA . THR A 1 364 ? -20.097 -25.252 14.139 1.00 41.28 364 THR A CA 1
ATOM 2852 C C . THR A 1 364 ? -18.591 -25.177 13.890 1.00 41.28 364 THR A C 1
ATOM 2854 O O . THR A 1 364 ? -18.143 -24.670 12.864 1.00 41.28 364 THR A O 1
ATOM 2857 N N . ILE A 1 365 ? -17.780 -25.712 14.808 1.00 39.94 365 ILE A N 1
ATOM 2858 C CA . ILE A 1 365 ? -16.315 -25.758 14.636 1.00 39.94 365 ILE A CA 1
ATOM 2859 C C . ILE A 1 365 ? -15.947 -26.377 13.274 1.00 39.94 365 ILE A C 1
ATOM 2861 O O . ILE A 1 365 ? -15.061 -25.873 12.595 1.00 39.94 365 ILE A O 1
ATOM 2865 N N . GLY A 1 366 ? -16.704 -27.381 12.815 1.00 40.75 366 GLY A N 1
ATOM 2866 C CA . GLY A 1 366 ? -16.519 -27.989 11.495 1.00 40.75 366 GLY A CA 1
ATOM 2867 C C . GLY A 1 366 ? -16.899 -27.097 10.304 1.00 40.75 366 GLY A C 1
ATOM 2868 O O . GLY A 1 366 ? -16.371 -27.298 9.215 1.00 40.75 366 GLY A O 1
ATOM 2869 N N . GLU A 1 367 ? -17.784 -26.112 10.475 1.00 41.66 367 GLU A N 1
ATOM 2870 C CA . GLU A 1 367 ? -18.104 -25.103 9.453 1.00 41.66 367 GLU A CA 1
ATOM 2871 C C . GLU A 1 367 ? -17.041 -24.004 9.407 1.00 41.66 367 GLU A C 1
ATOM 2873 O O . GLU A 1 367 ? -16.612 -23.638 8.316 1.00 41.66 367 GLU A O 1
ATOM 2878 N N . VAL A 1 368 ? -16.524 -23.586 10.567 1.00 40.88 368 VAL A N 1
ATOM 2879 C CA . VAL A 1 368 ? -15.388 -22.653 10.674 1.00 40.88 368 VAL A CA 1
ATOM 2880 C C . VAL A 1 368 ? -14.116 -23.260 10.072 1.00 40.88 368 VAL A C 1
ATOM 2882 O O . VAL A 1 368 ? -13.405 -22.592 9.326 1.00 40.88 368 VAL A O 1
ATOM 2885 N N . GLU A 1 369 ? -13.843 -24.545 10.321 1.00 43.50 369 GLU A N 1
ATOM 2886 C CA . GLU A 1 369 ? -12.729 -25.273 9.696 1.00 43.50 369 GLU A CA 1
ATOM 2887 C C . GLU A 1 369 ? -12.893 -25.385 8.172 1.00 43.50 369 GLU A C 1
ATOM 2889 O O . GLU A 1 369 ? -11.915 -25.287 7.430 1.00 43.50 369 GLU A O 1
ATOM 2894 N N . LYS A 1 370 ? -14.130 -25.540 7.684 1.00 47.84 370 LYS A N 1
ATOM 2895 C CA . LYS A 1 370 ? -14.442 -25.570 6.247 1.00 47.84 370 LYS A CA 1
ATOM 2896 C C . LYS A 1 370 ? -14.219 -24.217 5.582 1.00 47.84 370 LYS A C 1
ATOM 2898 O O . LYS A 1 370 ? -13.725 -24.170 4.459 1.00 47.84 370 LYS A O 1
ATOM 2903 N N . GLU A 1 371 ? -14.589 -23.145 6.270 1.00 41.06 371 GLU A N 1
ATOM 2904 C CA . GLU A 1 371 ? -14.453 -21.775 5.786 1.00 41.06 371 GLU A CA 1
ATOM 2905 C C . GLU A 1 371 ? -12.981 -21.321 5.806 1.00 41.06 371 GLU A C 1
ATOM 2907 O O . GLU A 1 371 ? -12.491 -20.744 4.834 1.00 41.06 371 GLU A O 1
ATOM 2912 N N . LEU A 1 372 ? -12.220 -21.703 6.840 1.00 41.31 372 LEU A N 1
ATOM 2913 C CA . LEU A 1 372 ? -10.761 -21.537 6.893 1.00 41.31 372 LEU A CA 1
ATOM 2914 C C . LEU A 1 372 ? -10.056 -22.317 5.774 1.00 41.31 372 LEU A C 1
ATOM 2916 O O . LEU A 1 372 ? -9.206 -21.761 5.082 1.00 41.31 372 LEU A O 1
ATOM 2920 N N . ALA A 1 373 ? -10.468 -23.561 5.509 1.00 49.84 373 ALA A N 1
ATOM 2921 C CA . ALA A 1 373 ? -9.922 -24.358 4.409 1.00 49.84 373 ALA A CA 1
ATOM 2922 C C . ALA A 1 373 ? -10.224 -23.766 3.017 1.00 49.84 373 ALA A C 1
ATOM 2924 O O . ALA A 1 373 ? -9.477 -24.013 2.072 1.00 49.84 373 ALA A O 1
ATOM 2925 N N . THR A 1 374 ? -11.295 -22.974 2.872 1.00 50.88 374 THR A N 1
ATOM 2926 C CA . THR A 1 374 ? -11.582 -22.226 1.634 1.00 50.88 374 THR A CA 1
ATOM 2927 C C . THR A 1 374 ? -10.808 -20.916 1.499 1.00 50.88 374 THR A C 1
ATOM 2929 O O . THR A 1 374 ? -10.728 -20.388 0.394 1.00 50.88 374 THR A O 1
ATOM 2932 N N . LEU A 1 375 ? -10.232 -20.399 2.587 1.00 38.88 375 LEU A N 1
ATOM 2933 C CA . LEU A 1 375 ? -9.400 -19.191 2.591 1.00 38.88 375 LEU A CA 1
ATOM 2934 C C . LEU A 1 375 ? -7.903 -19.505 2.410 1.00 38.88 375 LEU A C 1
ATOM 2936 O O . LEU A 1 375 ? -7.142 -18.630 2.000 1.00 38.88 375 LEU A O 1
ATOM 2940 N N . GLU A 1 376 ? -7.480 -20.743 2.682 1.00 44.69 376 GLU A N 1
ATOM 2941 C CA . GLU A 1 376 ? -6.084 -21.198 2.573 1.00 44.69 376 GLU A CA 1
ATOM 2942 C C . GLU A 1 376 ? -5.712 -21.858 1.219 1.00 44.69 376 GLU A C 1
ATOM 2944 O O . GLU A 1 376 ? -4.568 -22.289 1.050 1.00 44.69 376 GLU A O 1
ATOM 2949 N N . GLY A 1 377 ? -6.614 -21.912 0.225 1.00 40.34 377 GLY A N 1
ATOM 2950 C CA . GLY A 1 377 ? -6.357 -22.479 -1.121 1.00 40.34 377 GLY A CA 1
ATOM 2951 C C . GLY A 1 377 ? -6.846 -21.613 -2.282 1.00 40.34 377 GLY A C 1
ATOM 2952 O O . GLY A 1 377 ? -6.281 -21.717 -3.407 1.00 40.34 377 GLY A O 1
#